Protein AF-0000000087791725 (afdb_homodimer)

Structure (mmCIF, N/CA/C/O backbone):
data_AF-0000000087791725-model_v1
#
loop_
_entity.id
_entity.type
_entity.pdbx_description
1 polymer '2-hydroxy-3-oxopropionate reductase'
#
loop_
_atom_site.group_PDB
_atom_site.id
_atom_site.type_symbol
_atom_site.label_atom_id
_atom_site.label_alt_id
_atom_site.label_comp_id
_atom_site.label_asym_id
_atom_site.label_entity_id
_atom_site.label_seq_id
_atom_site.pdbx_PDB_ins_code
_atom_site.Cartn_x
_atom_site.Cartn_y
_atom_site.Cartn_z
_atom_site.occupancy
_atom_site.B_iso_or_equiv
_atom_site.auth_seq_id
_atom_site.auth_comp_id
_atom_site.auth_asym_id
_atom_site.auth_atom_id
_atom_site.pdbx_PDB_model_num
ATOM 1 N N . MET A 1 1 ? -0.991 41.406 0.877 1 95 1 MET A N 1
ATOM 2 C CA . MET A 1 1 ? -1.271 41.125 2.279 1 95 1 MET A CA 1
ATOM 3 C C . MET A 1 1 ? 0.022 40.969 3.074 1 95 1 MET A C 1
ATOM 5 O O . MET A 1 1 ? 1.106 40.875 2.492 1 95 1 MET A O 1
ATOM 9 N N . LYS A 1 2 ? -0.164 41.094 4.379 1 97.25 2 LYS A N 1
ATOM 10 C CA . LYS A 1 2 ? 0.963 40.812 5.262 1 97.25 2 LYS A CA 1
ATOM 11 C C . LYS A 1 2 ? 0.902 39.375 5.781 1 97.25 2 LYS A C 1
ATOM 13 O O . LYS A 1 2 ? -0.044 39 6.477 1 97.25 2 LYS A O 1
ATOM 18 N N . ILE A 1 3 ? 1.935 38.594 5.441 1 98.12 3 ILE A N 1
ATOM 19 C CA . ILE A 1 3 ? 1.908 37.156 5.758 1 98.12 3 ILE A CA 1
ATOM 20 C C . ILE A 1 3 ? 3.172 36.781 6.527 1 98.12 3 ILE A C 1
ATOM 22 O O . ILE A 1 3 ? 4.273 37.188 6.164 1 98.12 3 ILE A O 1
ATOM 26 N N . ALA A 1 4 ? 2.977 36.094 7.598 1 98.62 4 ALA A N 1
ATOM 27 C CA . ALA A 1 4 ? 4.09 35.531 8.352 1 98.62 4 ALA A CA 1
ATOM 28 C C . ALA A 1 4 ? 4.172 34.031 8.148 1 98.62 4 ALA A C 1
ATOM 30 O O . ALA A 1 4 ? 3.146 33.344 8.141 1 98.62 4 ALA A O 1
ATOM 31 N N . VAL A 1 5 ? 5.375 33.469 7.922 1 98.75 5 VAL A N 1
ATOM 32 C CA . VAL A 1 5 ? 5.625 32.031 7.898 1 98.75 5 VAL A CA 1
ATOM 33 C C . VAL A 1 5 ? 6.594 31.672 9.016 1 98.75 5 VAL A C 1
ATOM 35 O O . VAL A 1 5 ? 7.75 32.094 9.016 1 98.75 5 VAL A O 1
ATOM 38 N N . LEU A 1 6 ? 6.039 30.969 9.969 1 98.75 6 LEU A N 1
ATOM 39 C CA . LEU A 1 6 ? 6.852 30.484 11.078 1 98.75 6 LEU A CA 1
ATOM 40 C C . LEU A 1 6 ? 7.293 29.047 10.828 1 98.75 6 LEU A C 1
ATOM 42 O O . LEU A 1 6 ? 6.488 28.109 10.945 1 98.75 6 LEU A O 1
ATOM 46 N N . GLY A 1 7 ? 8.586 28.781 10.609 1 98.38 7 GLY A N 1
ATOM 47 C CA . GLY A 1 7 ? 9.164 27.516 10.188 1 98.38 7 GLY A CA 1
ATOM 48 C C . GLY A 1 7 ? 9.641 27.531 8.75 1 98.38 7 GLY A C 1
ATOM 49 O O . GLY A 1 7 ? 8.836 27.641 7.824 1 98.38 7 GLY A O 1
ATOM 50 N N . LEU A 1 8 ? 10.969 27.375 8.602 1 97.56 8 LEU A N 1
ATOM 51 C CA . LEU A 1 8 ? 11.57 27.422 7.273 1 97.56 8 LEU A CA 1
ATOM 52 C C . LEU A 1 8 ? 12.242 26.094 6.941 1 97.56 8 LEU A C 1
ATOM 54 O O . LEU A 1 8 ? 13.383 26.078 6.469 1 97.56 8 LEU A O 1
ATOM 58 N N . GLY A 1 9 ? 11.492 25.016 7.312 1 93.94 9 GLY A N 1
ATOM 59 C CA . GLY A 1 9 ? 11.883 23.719 6.809 1 93.94 9 GLY A CA 1
ATOM 60 C C . GLY A 1 9 ? 11.625 23.547 5.324 1 93.94 9 GLY A C 1
ATOM 61 O O . GLY A 1 9 ? 11.484 24.531 4.598 1 93.94 9 GLY A O 1
ATOM 62 N N . ILE A 1 10 ? 11.516 22.391 4.883 1 91.25 10 ILE A N 1
ATOM 63 C CA . ILE A 1 10 ? 11.406 22.031 3.473 1 91.25 10 ILE A CA 1
ATOM 64 C C . ILE A 1 10 ? 10.195 22.734 2.854 1 91.25 10 ILE A C 1
ATOM 66 O O . ILE A 1 10 ? 10.32 23.406 1.83 1 91.25 10 ILE A O 1
ATOM 70 N N . ILE A 1 11 ? 9.055 22.625 3.529 1 95.81 11 ILE A N 1
ATOM 71 C CA . ILE A 1 11 ? 7.816 23.141 2.965 1 95.81 11 ILE A CA 1
ATOM 72 C C . ILE A 1 11 ? 7.684 24.641 3.273 1 95.81 11 ILE A C 1
ATOM 74 O O . ILE A 1 11 ? 7.375 25.438 2.389 1 95.81 11 ILE A O 1
ATOM 78 N N . GLY A 1 12 ? 7.969 25 4.527 1 97.31 12 GLY A N 1
ATOM 79 C CA . GLY A 1 12 ? 7.832 26.391 4.926 1 97.31 12 GLY A CA 1
ATOM 80 C C . GLY A 1 12 ? 8.672 27.344 4.086 1 97.31 12 GLY A C 1
ATOM 81 O O . GLY A 1 12 ? 8.219 28.422 3.734 1 97.31 12 GLY A O 1
ATOM 82 N N . SER A 1 13 ? 9.891 26.938 3.75 1 97.31 13 SER A N 1
ATOM 83 C CA . SER A 1 13 ? 10.766 27.766 2.932 1 97.31 13 SER A CA 1
ATOM 84 C C . SER A 1 13 ? 10.195 27.953 1.529 1 97.31 13 SER A C 1
ATOM 86 O O . SER A 1 13 ? 10.25 29.062 0.977 1 97.31 13 SER A O 1
ATOM 88 N N . VAL A 1 14 ? 9.625 26.906 0.984 1 96.94 14 VAL A N 1
ATOM 89 C CA . VAL A 1 14 ? 9.055 26.953 -0.359 1 96.94 14 VAL A CA 1
ATOM 90 C C . VAL A 1 14 ? 7.82 27.844 -0.362 1 96.94 14 VAL A C 1
ATOM 92 O O . VAL A 1 14 ? 7.668 28.703 -1.235 1 96.94 14 VAL A O 1
ATOM 95 N N . TRP A 1 15 ? 6.969 27.656 0.661 1 97.62 15 TRP A N 1
ATOM 96 C CA . TRP A 1 15 ? 5.75 28.469 0.736 1 97.62 15 TRP A CA 1
ATOM 97 C C . TRP A 1 15 ? 6.078 29.938 0.929 1 97.62 15 TRP A C 1
ATOM 99 O O . TRP A 1 15 ? 5.469 30.812 0.297 1 97.62 15 TRP A O 1
ATOM 109 N N . ALA A 1 16 ? 7.051 30.25 1.75 1 97.75 16 ALA A N 1
ATOM 110 C CA . ALA A 1 16 ? 7.473 31.641 1.965 1 97.75 16 ALA A CA 1
ATOM 111 C C . ALA A 1 16 ? 7.957 32.281 0.663 1 97.75 16 ALA A C 1
ATOM 113 O O . ALA A 1 16 ? 7.617 33.406 0.362 1 97.75 16 ALA A O 1
ATOM 114 N N . GLN A 1 17 ? 8.695 31.516 -0.066 1 97.31 17 GLN A N 1
ATOM 115 C CA . GLN A 1 17 ? 9.211 32 -1.336 1 97.31 17 GLN A CA 1
ATOM 116 C C . GLN A 1 17 ? 8.086 32.219 -2.344 1 97.31 17 GLN A C 1
ATOM 118 O O . GLN A 1 17 ? 8.062 33.25 -3.049 1 97.31 17 GLN A O 1
ATOM 123 N N . ASN A 1 18 ? 7.207 31.297 -2.438 1 97.19 18 ASN A N 1
ATOM 124 C CA . ASN A 1 18 ? 6.07 31.422 -3.344 1 97.19 18 ASN A CA 1
ATOM 125 C C . ASN A 1 18 ? 5.215 32.656 -3.006 1 97.19 18 ASN A C 1
ATOM 127 O O . ASN A 1 18 ? 4.801 33.375 -3.9 1 97.19 18 ASN A O 1
ATOM 131 N N . LEU A 1 19 ? 4.973 32.875 -1.733 1 96.31 19 LEU A N 1
ATOM 132 C CA . LEU A 1 19 ? 4.148 34 -1.279 1 96.31 19 LEU A CA 1
ATOM 133 C C . LEU A 1 19 ? 4.84 35.312 -1.547 1 96.31 19 LEU A C 1
ATOM 135 O O . LEU A 1 19 ? 4.188 36.281 -1.935 1 96.31 19 LEU A O 1
ATOM 139 N N . ALA A 1 20 ? 6.109 35.344 -1.371 1 95.81 20 ALA A N 1
ATOM 140 C CA . ALA A 1 20 ? 6.883 36.531 -1.697 1 95.81 20 ALA A CA 1
ATOM 141 C C . ALA A 1 20 ? 6.812 36.844 -3.189 1 95.81 20 ALA A C 1
ATOM 143 O O . ALA A 1 20 ? 6.711 38.031 -3.584 1 95.81 20 ALA A O 1
ATOM 144 N N . ALA A 1 21 ? 6.832 35.844 -3.975 1 96 21 ALA A N 1
ATOM 145 C CA . ALA A 1 21 ? 6.785 36 -5.426 1 96 21 ALA A CA 1
ATOM 146 C C . ALA A 1 21 ? 5.43 36.531 -5.879 1 96 21 ALA A C 1
ATOM 148 O O . ALA A 1 21 ? 5.324 37.156 -6.938 1 96 21 ALA A O 1
ATOM 149 N N . ASP A 1 22 ? 4.422 36.281 -5.078 1 95.62 22 ASP A N 1
ATOM 150 C CA . ASP A 1 22 ? 3.076 36.75 -5.387 1 95.62 22 ASP A CA 1
ATOM 151 C C . ASP A 1 22 ? 2.869 38.188 -4.879 1 95.62 22 ASP A C 1
ATOM 153 O O . ASP A 1 22 ? 1.734 38.656 -4.789 1 95.62 22 ASP A O 1
ATOM 157 N N . ASP A 1 23 ? 3.883 38.875 -4.48 1 92.88 23 ASP A N 1
ATOM 158 C CA . ASP A 1 23 ? 3.926 40.281 -4.098 1 92.88 23 ASP A CA 1
ATOM 159 C C . ASP A 1 23 ? 3.223 40.531 -2.762 1 92.88 23 ASP A C 1
ATOM 161 O O . ASP A 1 23 ? 2.549 41.531 -2.576 1 92.88 23 ASP A O 1
ATOM 165 N N . HIS A 1 24 ? 3.201 39.531 -1.872 1 95.12 24 HIS A N 1
ATOM 166 C CA . HIS A 1 24 ? 2.816 39.719 -0.479 1 95.12 24 HIS A CA 1
ATOM 167 C C . HIS A 1 24 ? 3.969 40.281 0.34 1 95.12 24 HIS A C 1
ATOM 169 O O . HIS A 1 24 ? 5.137 40.125 -0.024 1 95.12 24 HIS A O 1
ATOM 175 N N . GLU A 1 25 ? 3.584 41.062 1.355 1 96.69 25 GLU A N 1
ATOM 176 C CA . GLU A 1 25 ? 4.594 41.375 2.363 1 96.69 25 GLU A CA 1
ATOM 177 C C . GLU A 1 25 ? 4.879 40.156 3.248 1 96.69 25 GLU A C 1
ATOM 179 O O . GLU A 1 25 ? 4.141 39.906 4.199 1 96.69 25 GLU A O 1
ATOM 184 N N . MET A 1 26 ? 5.961 39.5 2.912 1 97.06 26 MET A N 1
ATOM 185 C CA . MET A 1 26 ? 6.262 38.219 3.531 1 97.06 26 MET A CA 1
ATOM 186 C C . MET A 1 26 ? 7.312 38.375 4.625 1 97.06 26 MET A C 1
ATOM 188 O O . MET A 1 26 ? 8.352 38.969 4.406 1 97.06 26 MET A O 1
ATOM 192 N N . ARG A 1 27 ? 7.004 37.938 5.824 1 98.38 27 ARG A N 1
ATOM 193 C CA . ARG A 1 27 ? 7.945 37.844 6.934 1 98.38 27 ARG A CA 1
ATOM 194 C C . ARG A 1 27 ? 8.156 36.375 7.355 1 98.38 27 ARG A C 1
ATOM 196 O O . ARG A 1 27 ? 7.188 35.656 7.562 1 98.38 27 ARG A O 1
ATOM 203 N N . ALA A 1 28 ? 9.398 36 7.449 1 98.31 28 ALA A N 1
ATOM 204 C CA . ALA A 1 28 ? 9.719 34.594 7.727 1 98.31 28 ALA A CA 1
ATOM 205 C C . ALA A 1 28 ? 10.555 34.469 8.992 1 98.31 28 ALA A C 1
ATOM 207 O O . ALA A 1 28 ? 11.43 35.312 9.258 1 98.31 28 ALA A O 1
ATOM 208 N N . TRP A 1 29 ? 10.281 33.438 9.766 1 98.56 29 TRP A N 1
ATOM 209 C CA . TRP A 1 29 ? 11.047 33.156 10.969 1 98.56 29 TRP A CA 1
ATOM 210 C C . TRP A 1 29 ? 11.328 31.656 11.078 1 98.56 29 TRP A C 1
ATOM 212 O O . TRP A 1 29 ? 10.516 30.828 10.648 1 98.56 29 TRP A O 1
ATOM 222 N N . ASN A 1 30 ? 12.469 31.312 11.703 1 98.5 30 ASN A N 1
ATOM 223 C CA . ASN A 1 30 ? 12.844 29.938 12.023 1 98.5 30 ASN A CA 1
ATOM 224 C C . ASN A 1 30 ? 13.648 29.859 13.312 1 98.5 30 ASN A C 1
ATOM 226 O O . ASN A 1 30 ? 14.391 30.781 13.648 1 98.5 30 ASN A O 1
ATOM 230 N N . ARG A 1 31 ? 13.438 28.797 14 1 96.62 31 ARG A N 1
ATOM 231 C CA . ARG A 1 31 ? 14.148 28.625 15.258 1 96.62 31 ARG A CA 1
ATOM 232 C C . ARG A 1 31 ? 15.656 28.781 15.055 1 96.62 31 ARG A C 1
ATOM 234 O O . ARG A 1 31 ? 16.312 29.516 15.797 1 96.62 31 ARG A O 1
ATOM 241 N N . THR A 1 32 ? 16.141 28 14.039 1 96.06 32 THR A N 1
ATOM 242 C CA . THR A 1 32 ? 17.516 28.266 13.609 1 96.06 32 THR A CA 1
ATOM 243 C C . THR A 1 32 ? 17.562 29.422 12.633 1 96.06 32 THR A C 1
ATOM 245 O O . THR A 1 32 ? 16.984 29.344 11.539 1 96.06 32 THR A O 1
ATOM 248 N N . PRO A 1 33 ? 18.266 30.422 12.992 1 96.44 33 PRO A N 1
ATOM 249 C CA . PRO A 1 33 ? 18.234 31.625 12.156 1 96.44 33 PRO A CA 1
ATOM 250 C C . PRO A 1 33 ? 18.688 31.359 10.727 1 96.44 33 PRO A C 1
ATOM 252 O O . PRO A 1 33 ? 19.672 30.641 10.516 1 96.44 33 PRO A O 1
ATOM 255 N N . GLN A 1 34 ? 17.875 31.859 9.844 1 95.94 34 GLN A N 1
ATOM 256 C CA . GLN A 1 34 ? 18.234 31.875 8.43 1 95.94 34 GLN A CA 1
ATOM 257 C C . GLN A 1 34 ? 18.297 33.281 7.891 1 95.94 34 GLN A C 1
ATOM 259 O O . GLN A 1 34 ? 17.516 33.656 7.008 1 95.94 34 GLN A O 1
ATOM 264 N N . ALA A 1 35 ? 19.312 34 8.203 1 94.5 35 ALA A N 1
ATOM 265 C CA . ALA A 1 35 ? 19.406 35.438 7.984 1 94.5 35 ALA A CA 1
ATOM 266 C C . ALA A 1 35 ? 19.438 35.781 6.496 1 94.5 35 ALA A C 1
ATOM 268 O O . ALA A 1 35 ? 18.984 36.844 6.078 1 94.5 35 ALA A O 1
ATOM 269 N N . ASP A 1 36 ? 19.875 34.844 5.719 1 95.5 36 ASP A N 1
ATOM 270 C CA . ASP A 1 36 ? 20 35.094 4.285 1 95.5 36 ASP A CA 1
ATOM 271 C C . ASP A 1 36 ? 18.703 34.812 3.557 1 95.5 36 ASP A C 1
ATOM 273 O O . ASP A 1 36 ? 18.562 35.094 2.367 1 95.5 36 ASP A O 1
ATOM 277 N N . PHE A 1 37 ? 17.75 34.312 4.316 1 96.88 37 PHE A N 1
ATOM 278 C CA . PHE A 1 37 ? 16.453 34.031 3.693 1 96.88 37 PHE A CA 1
ATOM 279 C C . PHE A 1 37 ? 15.68 35.312 3.451 1 96.88 37 PHE A C 1
ATOM 281 O O . PHE A 1 37 ? 15.57 36.156 4.344 1 96.88 37 PHE A O 1
ATOM 288 N N . PRO A 1 38 ? 15.164 35.5 2.268 1 95 38 PRO A N 1
ATOM 289 C CA . PRO A 1 38 ? 14.398 36.719 1.999 1 95 38 PRO A CA 1
ATOM 290 C C . PRO A 1 38 ? 13.211 36.875 2.947 1 95 38 PRO A C 1
ATOM 292 O O . PRO A 1 38 ? 12.422 35.969 3.123 1 95 38 PRO A O 1
ATOM 295 N N . GLY A 1 39 ? 13.148 38.125 3.537 1 96.38 39 GLY A N 1
ATOM 296 C CA . GLY A 1 39 ? 12.031 38.406 4.426 1 96.38 39 GLY A CA 1
ATOM 297 C C . GLY A 1 39 ? 12.242 37.906 5.836 1 96.38 39 GLY A C 1
ATOM 298 O O . GLY A 1 39 ? 11.352 38 6.68 1 96.38 39 GLY A O 1
ATOM 299 N N . PHE A 1 40 ? 13.43 37.344 6.094 1 97.88 40 PHE A N 1
ATOM 300 C CA . PHE A 1 40 ? 13.727 36.812 7.414 1 97.88 40 PHE A CA 1
ATOM 301 C C . PHE A 1 40 ? 13.664 37.906 8.477 1 97.88 40 PHE A C 1
ATOM 303 O O . PHE A 1 40 ? 14.133 39.031 8.242 1 97.88 40 PHE A O 1
ATOM 310 N N . VAL A 1 41 ? 13.031 37.594 9.57 1 98.12 41 VAL A N 1
ATOM 311 C CA . VAL A 1 41 ? 13.016 38.469 10.734 1 98.12 41 VAL A CA 1
ATOM 312 C C . VAL A 1 41 ? 13.586 37.75 11.945 1 98.12 41 VAL A C 1
ATOM 314 O O . VAL A 1 41 ? 13.539 36.5 12.016 1 98.12 41 VAL A O 1
ATOM 317 N N . PRO A 1 42 ? 14.047 38.406 12.969 1 96.62 42 PRO A N 1
ATOM 318 C CA . PRO A 1 42 ? 14.906 37.781 13.984 1 96.62 42 PRO A CA 1
ATOM 319 C C . PRO A 1 42 ? 14.117 37.031 15.055 1 96.62 42 PRO A C 1
ATOM 321 O O . PRO A 1 42 ? 14.688 36.25 15.805 1 96.62 42 PRO A O 1
ATOM 324 N N . ASP A 1 43 ? 12.805 37.469 15.188 1 97.94 43 ASP A N 1
ATOM 325 C CA . ASP A 1 43 ? 12.023 36.812 16.234 1 97.94 43 ASP A CA 1
ATOM 326 C C . ASP A 1 43 ? 10.547 36.719 15.844 1 97.94 43 ASP A C 1
ATOM 328 O O . ASP A 1 43 ? 10.125 37.312 14.844 1 97.94 43 ASP A O 1
ATOM 332 N N . ILE A 1 44 ? 9.789 35.969 16.641 1 98.62 44 ILE A N 1
ATOM 333 C CA . ILE A 1 44 ? 8.398 35.656 16.328 1 98.62 44 ILE A CA 1
ATOM 334 C C . ILE A 1 44 ? 7.559 36.938 16.438 1 98.62 44 ILE A C 1
ATOM 336 O O . ILE A 1 44 ? 6.711 37.219 15.586 1 98.62 44 ILE A O 1
ATOM 340 N N . PRO A 1 45 ? 7.805 37.812 17.406 1 98.44 45 PRO A N 1
ATOM 341 C CA . PRO A 1 45 ? 7.027 39.031 17.469 1 98.44 45 PRO A CA 1
ATOM 342 C C . PRO A 1 45 ? 7.145 39.875 16.203 1 98.44 45 PRO A C 1
ATOM 344 O O . PRO A 1 45 ? 6.141 40.406 15.703 1 98.44 45 PRO A O 1
ATOM 347 N N . ALA A 1 46 ? 8.305 39.969 15.688 1 98 46 ALA A N 1
ATOM 348 C CA . ALA A 1 46 ? 8.516 40.75 14.461 1 98 46 ALA A CA 1
ATOM 349 C C . ALA A 1 46 ? 7.754 40.125 13.289 1 98 46 ALA A C 1
ATOM 351 O O . ALA A 1 46 ? 7.297 40.844 12.391 1 98 46 ALA A O 1
ATOM 352 N N . ALA A 1 47 ? 7.602 38.844 13.289 1 98.31 47 ALA A N 1
ATOM 353 C CA . ALA A 1 47 ? 6.922 38.156 12.203 1 98.31 47 ALA A CA 1
ATOM 354 C C . ALA A 1 47 ? 5.41 38.344 12.289 1 98.31 47 ALA A C 1
ATOM 356 O O . ALA A 1 47 ? 4.746 38.594 11.281 1 98.31 47 ALA A O 1
ATOM 357 N N . VAL A 1 48 ? 4.895 38.281 13.484 1 98.19 48 VAL A N 1
ATOM 358 C CA . VAL A 1 48 ? 3.457 38.125 13.664 1 98.19 48 VAL A CA 1
ATOM 359 C C . VAL A 1 48 ? 2.793 39.5 13.773 1 98.19 48 VAL A C 1
ATOM 361 O O . VAL A 1 48 ? 1.589 39.625 13.539 1 98.19 48 VAL A O 1
ATOM 364 N N . GLU A 1 49 ? 3.602 40.469 14.109 1 95.31 49 GLU A N 1
ATOM 365 C CA . GLU A 1 49 ? 3.041 41.812 14.312 1 95.31 49 GLU A CA 1
ATOM 366 C C . GLU A 1 49 ? 2.279 42.281 13.078 1 95.31 49 GLU A C 1
ATOM 368 O O . GLU A 1 49 ? 2.842 42.344 11.984 1 95.31 49 GLU A O 1
ATOM 373 N N . ASP A 1 50 ? 0.954 42.531 13.164 1 93.94 50 ASP A N 1
ATOM 374 C CA . ASP A 1 50 ? 0.031 43.094 12.188 1 93.94 50 ASP A CA 1
ATOM 375 C C . ASP A 1 50 ? -0.089 42.188 10.961 1 93.94 50 ASP A C 1
ATOM 377 O O . ASP A 1 50 ? -0.416 42.656 9.867 1 93.94 50 ASP A O 1
ATOM 381 N N . ALA A 1 51 ? 0.34 40.969 11.031 1 98 51 ALA A N 1
ATOM 382 C CA . ALA A 1 51 ? 0.164 40.031 9.93 1 98 51 ALA A CA 1
ATOM 383 C C . ALA A 1 51 ? -1.312 39.688 9.719 1 98 51 ALA A C 1
ATOM 385 O O . ALA A 1 51 ? -2.068 39.562 10.68 1 98 51 ALA A O 1
ATOM 386 N N . ASP A 1 52 ? -1.731 39.625 8.492 1 97.94 52 ASP A N 1
ATOM 387 C CA . ASP A 1 52 ? -3.08 39.125 8.188 1 97.94 52 ASP A CA 1
ATOM 388 C C . ASP A 1 52 ? -3.203 37.625 8.422 1 97.94 52 ASP A C 1
ATOM 390 O O . ASP A 1 52 ? -4.203 37.156 8.969 1 97.94 52 ASP A O 1
ATOM 394 N N . PHE A 1 53 ? -2.217 36.938 7.953 1 98.19 53 PHE A N 1
ATOM 395 C CA . PHE A 1 53 ? -2.143 35.469 8.094 1 98.19 53 PHE A CA 1
ATOM 396 C C . PHE A 1 53 ? -0.805 35.062 8.695 1 98.19 53 PHE A C 1
ATOM 398 O O . PHE A 1 53 ? 0.24 35.594 8.344 1 98.19 53 PHE A O 1
ATOM 405 N N . VAL A 1 54 ? -0.856 34.156 9.633 1 98.69 54 VAL A N 1
ATOM 406 C CA . VAL A 1 54 ? 0.327 33.594 10.266 1 98.69 54 VAL A CA 1
ATOM 407 C C . VAL A 1 54 ? 0.357 32.094 10.031 1 98.69 54 VAL A C 1
ATOM 409 O O . VAL A 1 54 ? -0.33 31.328 10.719 1 98.69 54 VAL A O 1
ATOM 412 N N . PHE A 1 55 ? 1.223 31.625 9.094 1 98.75 55 PHE A N 1
ATOM 413 C CA . PHE A 1 55 ? 1.399 30.203 8.828 1 98.75 55 PHE A CA 1
ATOM 414 C C . PHE A 1 55 ? 2.346 29.578 9.844 1 98.75 55 PHE A C 1
ATOM 416 O O . PHE A 1 55 ? 3.424 30.125 10.109 1 98.75 55 PHE A O 1
ATOM 423 N N . ILE A 1 56 ? 1.926 28.5 10.414 1 98.81 56 ILE A N 1
ATOM 424 C CA . ILE A 1 56 ? 2.791 27.688 11.266 1 98.81 56 ILE A CA 1
ATOM 425 C C . ILE A 1 56 ? 3.104 26.375 10.57 1 98.81 56 ILE A C 1
ATOM 427 O O . ILE A 1 56 ? 2.211 25.547 10.352 1 98.81 56 ILE A O 1
ATOM 431 N N . VAL A 1 57 ? 4.355 26.141 10.18 1 98.19 57 VAL A N 1
ATOM 432 C CA . VAL A 1 57 ? 4.824 24.969 9.461 1 98.19 57 VAL A CA 1
ATOM 433 C C . VAL A 1 57 ? 6.082 24.406 10.125 1 98.19 57 VAL A C 1
ATOM 435 O O . VAL A 1 57 ? 7.188 24.562 9.602 1 98.19 57 VAL A O 1
ATOM 438 N N . VAL A 1 58 ? 5.855 23.766 11.305 1 98.25 58 VAL A N 1
ATOM 439 C CA . VAL A 1 58 ? 6.977 23.281 12.094 1 98.25 58 VAL A CA 1
ATOM 440 C C . VAL A 1 58 ? 6.836 21.766 12.312 1 98.25 58 VAL A C 1
ATOM 442 O O . VAL A 1 58 ? 5.922 21.141 11.773 1 98.25 58 VAL A O 1
ATOM 445 N N . ALA A 1 59 ? 7.676 21.109 13.055 1 96.44 59 ALA A N 1
ATOM 446 C CA . ALA A 1 59 ? 7.953 19.672 12.977 1 96.44 59 ALA A CA 1
ATOM 447 C C . ALA A 1 59 ? 6.875 18.875 13.695 1 96.44 59 ALA A C 1
ATOM 449 O O . ALA A 1 59 ? 6.52 17.781 13.258 1 96.44 59 ALA A O 1
ATOM 450 N N . ASP A 1 60 ? 6.41 19.375 14.867 1 97.62 60 ASP A N 1
ATOM 451 C CA . ASP A 1 60 ? 5.602 18.531 15.75 1 97.62 60 ASP A CA 1
ATOM 452 C C . ASP A 1 60 ? 4.809 19.391 16.734 1 97.62 60 ASP A C 1
ATOM 454 O O . ASP A 1 60 ? 4.914 20.609 16.734 1 97.62 60 ASP A O 1
ATOM 458 N N . PRO A 1 61 ? 3.977 18.766 17.531 1 98.56 61 PRO A N 1
ATOM 459 C CA . PRO A 1 61 ? 3.143 19.516 18.453 1 98.56 61 PRO A CA 1
ATOM 460 C C . PRO A 1 61 ? 3.965 20.375 19.422 1 98.56 61 PRO A C 1
ATOM 462 O O . PRO A 1 61 ? 3.6 21.516 19.703 1 98.56 61 PRO A O 1
ATOM 465 N N . ALA A 1 62 ? 5.035 19.859 19.859 1 98.44 62 ALA A N 1
ATOM 466 C CA . ALA A 1 62 ? 5.875 20.625 20.781 1 98.44 62 ALA A CA 1
ATOM 467 C C . ALA A 1 62 ? 6.402 21.891 20.125 1 98.44 62 ALA A C 1
ATOM 469 O O . ALA A 1 62 ? 6.461 22.953 20.766 1 98.44 62 ALA A O 1
ATOM 470 N N . ALA A 1 63 ? 6.781 21.781 18.922 1 98.5 63 ALA A N 1
ATOM 471 C CA . ALA A 1 63 ? 7.27 22.938 18.188 1 98.5 63 ALA A CA 1
ATOM 472 C C . ALA A 1 63 ? 6.152 23.953 17.953 1 98.5 63 ALA A C 1
ATOM 474 O O . ALA A 1 63 ? 6.367 25.172 18.047 1 98.5 63 ALA A O 1
ATOM 475 N N . VAL A 1 64 ? 4.957 23.516 17.656 1 98.81 64 VAL A N 1
ATOM 476 C CA . VAL A 1 64 ? 3.811 24.406 17.484 1 98.81 64 VAL A CA 1
ATOM 477 C C . VAL A 1 64 ? 3.521 25.141 18.781 1 98.81 64 VAL A C 1
ATOM 479 O O . VAL A 1 64 ? 3.295 26.359 18.781 1 98.81 64 VAL A O 1
ATOM 482 N N . GLU A 1 65 ? 3.525 24.391 19.812 1 98.62 65 GLU A N 1
ATOM 483 C CA . GLU A 1 65 ? 3.273 24.969 21.125 1 98.62 65 GLU A CA 1
ATOM 484 C C . GLU A 1 65 ? 4.285 26.062 21.438 1 98.62 65 GLU A C 1
ATOM 486 O O . GLU A 1 65 ? 3.916 27.141 21.938 1 98.62 65 GLU A O 1
ATOM 491 N N . ALA A 1 66 ? 5.508 25.781 21.203 1 98.44 66 ALA A N 1
ATOM 492 C CA . ALA A 1 66 ? 6.578 26.734 21.469 1 98.44 66 ALA A CA 1
ATOM 493 C C . ALA A 1 66 ? 6.383 28.016 20.688 1 98.44 66 ALA A C 1
ATOM 495 O O . ALA A 1 66 ? 6.574 29.125 21.219 1 98.44 66 ALA A O 1
ATOM 496 N N . VAL A 1 67 ? 6.012 27.922 19.453 1 98.44 67 VAL A N 1
ATOM 497 C CA . VAL A 1 67 ? 5.789 29.062 18.578 1 98.44 67 VAL A CA 1
ATOM 498 C C . VAL A 1 67 ? 4.566 29.844 19.062 1 98.44 67 VAL A C 1
ATOM 500 O O . VAL A 1 67 ? 4.598 31.078 19.125 1 98.44 67 VAL A O 1
ATOM 503 N N . LEU A 1 68 ? 3.533 29.156 19.422 1 98.62 68 LEU A N 1
ATOM 504 C CA . LEU A 1 68 ? 2.285 29.781 19.844 1 98.62 68 LEU A CA 1
ATOM 505 C C . LEU A 1 68 ? 2.459 30.5 21.188 1 98.62 68 LEU A C 1
ATOM 507 O O . LEU A 1 68 ? 1.862 31.547 21.406 1 98.62 68 LEU A O 1
ATOM 511 N N . GLU A 1 69 ? 3.254 29.891 22.047 1 98.19 69 GLU A N 1
ATOM 512 C CA . GLU A 1 69 ? 3.494 30.516 23.344 1 98.19 69 GLU A CA 1
ATOM 513 C C . GLU A 1 69 ? 4.02 31.938 23.188 1 98.19 69 GLU A C 1
ATOM 515 O O . GLU A 1 69 ? 3.666 32.812 23.969 1 98.19 69 GLU A O 1
ATOM 520 N N . VAL A 1 70 ? 4.828 32.156 22.203 1 98.5 70 VAL A N 1
ATOM 521 C CA . VAL A 1 70 ? 5.422 33.469 21.969 1 98.5 70 VAL A CA 1
ATOM 522 C C . VAL A 1 70 ? 4.449 34.344 21.172 1 98.5 70 VAL A C 1
ATOM 524 O O . VAL A 1 70 ? 4.367 35.562 21.391 1 98.5 70 VAL A O 1
ATOM 527 N N . ALA A 1 71 ? 3.656 33.812 20.328 1 98.62 71 ALA A N 1
ATOM 528 C CA . ALA A 1 71 ? 2.814 34.562 19.391 1 98.62 71 ALA A CA 1
ATOM 529 C C . ALA A 1 71 ? 1.506 34.969 20.047 1 98.62 71 ALA A C 1
ATOM 531 O O . ALA A 1 71 ? 0.938 36 19.688 1 98.62 71 ALA A O 1
ATOM 532 N N . LEU A 1 72 ? 1.007 34.188 20.969 1 98.31 72 LEU A N 1
ATOM 533 C CA . LEU A 1 72 ? -0.351 34.312 21.484 1 98.31 72 LEU A CA 1
ATOM 534 C C . LEU A 1 72 ? -0.587 35.719 22.047 1 98.31 72 LEU A C 1
ATOM 536 O O . LEU A 1 72 ? -1.579 36.344 21.703 1 98.31 72 LEU A O 1
ATOM 540 N N . PRO A 1 73 ? 0.385 36.25 22.812 1 97.56 73 PRO A N 1
ATOM 541 C CA . PRO A 1 73 ? 0.138 37.562 23.391 1 97.56 73 PRO A CA 1
ATOM 542 C C . PRO A 1 73 ? 0.072 38.656 22.344 1 97.56 73 PRO A C 1
ATOM 544 O O . PRO A 1 73 ? -0.367 39.781 22.641 1 97.56 73 PRO A O 1
ATOM 547 N N . LEU A 1 74 ? 0.48 38.375 21.156 1 97.75 74 LEU A N 1
ATOM 548 C CA . LEU A 1 74 ? 0.605 39.375 20.125 1 97.75 74 LEU A CA 1
ATOM 549 C C . LEU A 1 74 ? -0.562 39.312 19.141 1 97.75 74 LEU A C 1
ATOM 551 O O . LEU A 1 74 ? -0.79 40.25 18.359 1 97.75 74 LEU A O 1
ATOM 555 N N . LEU A 1 75 ? -1.297 38.25 19.156 1 98.19 75 LEU A N 1
ATOM 556 C CA . LEU A 1 75 ? -2.387 38.031 18.219 1 98.19 75 LEU A CA 1
ATOM 557 C C . LEU A 1 75 ? -3.588 38.906 18.547 1 98.19 75 LEU A C 1
ATOM 559 O O . LEU A 1 75 ? -3.852 39.188 19.719 1 98.19 75 LEU A O 1
ATOM 563 N N . LYS A 1 76 ? -4.242 39.344 17.562 1 95.69 76 LYS A N 1
ATOM 564 C CA . LYS A 1 76 ? -5.414 40.188 17.75 1 95.69 76 LYS A CA 1
ATOM 565 C C . LYS A 1 76 ? -6.516 39.844 16.75 1 95.69 76 LYS A C 1
ATOM 567 O O . LYS A 1 76 ? -6.289 39.031 15.836 1 95.69 76 LYS A O 1
ATOM 572 N N . SER A 1 77 ? -7.652 40.469 17 1 96.62 77 SER A N 1
ATOM 573 C CA . SER A 1 77 ? -8.773 40.281 16.078 1 96.62 77 SER A CA 1
ATOM 574 C C . SER A 1 77 ? -8.398 40.688 14.656 1 96.62 77 SER A C 1
ATOM 576 O O . SER A 1 77 ? -7.68 41.656 14.445 1 96.62 77 SER A O 1
ATOM 578 N N . GLY A 1 78 ? -8.867 39.844 13.742 1 95.75 78 GLY A N 1
ATOM 579 C CA . GLY A 1 78 ? -8.578 40.125 12.344 1 95.75 78 GLY A CA 1
ATOM 580 C C . GLY A 1 78 ? -7.473 39.25 11.781 1 95.75 78 GLY A C 1
ATOM 581 O O . GLY A 1 78 ? -7.355 39.094 10.562 1 95.75 78 GLY A O 1
ATOM 582 N N . GLN A 1 79 ? -6.617 38.719 12.641 1 97.94 79 GLN A N 1
ATOM 583 C CA . GLN A 1 79 ? -5.547 37.844 12.203 1 97.94 79 GLN A CA 1
ATOM 584 C C . GLN A 1 79 ? -6.023 36.375 12.141 1 97.94 79 GLN A C 1
ATOM 586 O O . GLN A 1 79 ? -6.945 36 12.867 1 97.94 79 GLN A O 1
ATOM 591 N N . THR A 1 80 ? -5.496 35.656 11.242 1 98.19 80 THR A N 1
ATOM 592 C CA . THR A 1 80 ? -5.785 34.25 11.125 1 98.19 80 THR A CA 1
ATOM 593 C C . THR A 1 80 ? -4.508 33.406 11.234 1 98.19 80 THR A C 1
ATOM 595 O O . THR A 1 80 ? -3.561 33.625 10.477 1 98.19 80 THR A O 1
ATOM 598 N N . VAL A 1 81 ? -4.488 32.562 12.227 1 98.69 81 VAL A N 1
ATOM 599 C CA . VAL A 1 81 ? -3.42 31.578 12.32 1 98.69 81 VAL A CA 1
ATOM 600 C C . VAL A 1 81 ? -3.752 30.391 11.43 1 98.69 81 VAL A C 1
ATOM 602 O O . VAL A 1 81 ? -4.809 29.766 11.586 1 98.69 81 VAL A O 1
ATOM 605 N N . VAL A 1 82 ? -2.854 30.094 10.461 1 98.56 82 VAL A N 1
ATOM 606 C CA . VAL A 1 82 ? -2.98 28.953 9.578 1 98.56 82 VAL A CA 1
ATOM 607 C C . VAL A 1 82 ? -2.025 27.844 10.023 1 98.56 82 VAL A C 1
ATOM 609 O O . VAL A 1 82 ? -0.837 27.875 9.695 1 98.56 82 VAL A O 1
ATOM 612 N N . GLN A 1 83 ? -2.547 26.906 10.719 1 98.75 83 GLN A N 1
ATOM 613 C CA . GLN A 1 83 ? -1.723 25.828 11.273 1 98.75 83 GLN A CA 1
ATOM 614 C C . GLN A 1 83 ? -1.596 24.672 10.289 1 98.75 83 GLN A C 1
ATOM 616 O O . GLN A 1 83 ? -2.566 23.953 10.039 1 98.75 83 GLN A O 1
ATOM 621 N N . SER A 1 84 ? -0.336 24.469 9.805 1 98.62 84 SER A N 1
ATOM 622 C CA . SER A 1 84 ? -0.163 23.5 8.719 1 98.62 84 SER A CA 1
ATOM 623 C C . SER A 1 84 ? 0.776 22.375 9.133 1 98.62 84 SER A C 1
ATOM 625 O O . SER A 1 84 ? 1.039 21.453 8.352 1 98.62 84 SER A O 1
ATOM 627 N N . SER A 1 85 ? 1.308 22.422 10.336 1 98.44 85 SER A N 1
ATOM 628 C CA . SER A 1 85 ? 2.1 21.312 10.844 1 98.44 85 SER A CA 1
ATOM 629 C C . SER A 1 85 ? 1.235 20.078 11.062 1 98.44 85 SER A C 1
ATOM 631 O O . SER A 1 85 ? 0.032 20.188 11.305 1 98.44 85 SER A O 1
ATOM 633 N N . THR A 1 86 ? 1.871 18.922 10.898 1 98.31 86 THR A N 1
ATOM 634 C CA . THR A 1 86 ? 1.151 17.672 11.148 1 98.31 86 THR A CA 1
ATOM 635 C C . THR A 1 86 ? 1.088 17.391 12.648 1 98.31 86 THR A C 1
ATOM 637 O O . THR A 1 86 ? 2.102 17.047 13.258 1 98.31 86 THR A O 1
ATOM 640 N N . ILE A 1 87 ? -0.109 17.516 13.188 1 98.62 87 ILE A N 1
ATOM 641 C CA . ILE A 1 87 ? -0.381 17.25 14.594 1 98.62 87 ILE A CA 1
ATOM 642 C C . ILE A 1 87 ? -1.674 16.453 14.727 1 98.62 87 ILE A C 1
ATOM 644 O O . ILE A 1 87 ? -2.318 16.125 13.727 1 98.62 87 ILE A O 1
ATOM 648 N N . SER A 1 88 ? -2.09 16.078 15.938 1 98.69 88 SER A N 1
ATOM 649 C CA . SER A 1 88 ? -3.287 15.281 16.156 1 98.69 88 SER A CA 1
ATOM 650 C C . SER A 1 88 ? -4.52 16.156 16.328 1 98.69 88 SER A C 1
ATOM 652 O O . SER A 1 88 ? -4.402 17.375 16.531 1 98.69 88 SER A O 1
ATOM 654 N N . PRO A 1 89 ? -5.707 15.57 16.172 1 98.62 89 PRO A N 1
ATOM 655 C CA . PRO A 1 89 ? -6.93 16.312 16.484 1 98.62 89 PRO A CA 1
ATOM 656 C C . PRO A 1 89 ? -6.91 16.938 17.875 1 98.62 89 PRO A C 1
ATOM 658 O O . PRO A 1 89 ? -7.344 18.078 18.047 1 98.62 89 PRO A O 1
ATOM 661 N N . HIS A 1 90 ? -6.363 16.234 18.781 1 98.19 90 HIS A N 1
ATOM 662 C CA . HIS A 1 90 ? -6.266 16.719 20.156 1 98.19 90 HIS A CA 1
ATOM 663 C C . HIS A 1 90 ? -5.488 18.031 20.203 1 98.19 90 HIS A C 1
ATOM 665 O O . HIS A 1 90 ? -5.961 19.016 20.781 1 98.19 90 HIS A O 1
ATOM 671 N N . TRP A 1 91 ? -4.383 18.047 19.609 1 98.62 91 TRP A N 1
ATOM 672 C CA . TRP A 1 91 ? -3.527 19.219 19.625 1 98.62 91 TRP A CA 1
ATOM 673 C C . TRP A 1 91 ? -4.148 20.359 18.797 1 98.62 91 TRP A C 1
ATOM 675 O O . TRP A 1 91 ? -4.016 21.531 19.156 1 98.62 91 TRP A O 1
ATOM 685 N N . THR A 1 92 ? -4.754 20 17.734 1 98.75 92 THR A N 1
ATOM 686 C CA . THR A 1 92 ? -5.438 20.984 16.906 1 98.75 92 THR A CA 1
ATOM 687 C C . THR A 1 92 ? -6.477 21.75 17.734 1 98.75 92 THR A C 1
ATOM 689 O O . THR A 1 92 ? -6.516 22.969 17.703 1 98.75 92 THR A O 1
ATOM 692 N N . LEU A 1 93 ? -7.312 21.031 18.469 1 98.62 93 LEU A N 1
ATOM 693 C CA . LEU A 1 93 ? -8.367 21.641 19.266 1 98.62 93 LEU A CA 1
ATOM 694 C C . LEU A 1 93 ? -7.773 22.484 20.391 1 98.62 93 LEU A C 1
ATOM 696 O O . LEU A 1 93 ? -8.273 23.578 20.688 1 98.62 93 LEU A O 1
ATOM 700 N N . GLU A 1 94 ? -6.75 21.984 20.953 1 98.62 94 GLU A N 1
ATOM 701 C CA . GLU A 1 94 ? -6.074 22.719 22.016 1 98.62 94 GLU A CA 1
ATOM 702 C C . GLU A 1 94 ? -5.512 24.047 21.5 1 98.62 94 GLU A C 1
ATOM 704 O O . GLU A 1 94 ? -5.719 25.094 22.109 1 98.62 94 GLU A O 1
ATOM 709 N N . PHE A 1 95 ? -4.824 24.016 20.438 1 98.81 95 PHE A N 1
ATOM 710 C CA . PHE A 1 95 ? -4.191 25.203 19.891 1 98.81 95 PHE A CA 1
ATOM 711 C C . PHE A 1 95 ? -5.234 26.172 19.344 1 98.81 95 PHE A C 1
ATOM 713 O O . PHE A 1 95 ? -5.082 27.391 19.453 1 98.81 95 PHE A O 1
ATOM 720 N N . ALA A 1 96 ? -6.273 25.625 18.734 1 98.81 96 ALA A N 1
ATOM 721 C CA . ALA A 1 96 ? -7.363 26.469 18.25 1 98.81 96 ALA A CA 1
ATOM 722 C C . ALA A 1 96 ? -7.977 27.266 19.391 1 98.81 96 ALA A C 1
ATOM 724 O O . ALA A 1 96 ? -8.227 28.469 19.25 1 98.81 96 ALA A O 1
ATOM 725 N N . ARG A 1 97 ? -8.242 26.562 20.469 1 98.56 97 ARG A N 1
ATOM 726 C CA . ARG A 1 97 ? -8.812 27.234 21.641 1 98.56 97 ARG A CA 1
ATOM 727 C C . ARG A 1 97 ? -7.93 28.391 22.094 1 98.56 97 ARG A C 1
ATOM 729 O O . ARG A 1 97 ? -8.422 29.5 22.328 1 98.56 97 ARG A O 1
ATOM 736 N N . LYS A 1 98 ? -6.66 28.156 22.234 1 98.69 98 LYS A N 1
ATOM 737 C CA . LYS A 1 98 ? -5.719 29.156 22.703 1 98.69 98 LYS A CA 1
ATOM 738 C C . LYS A 1 98 ? -5.695 30.359 21.75 1 98.69 98 LYS A C 1
ATOM 740 O O . LYS A 1 98 ? -5.691 31.516 22.203 1 98.69 98 LYS A O 1
ATOM 745 N N . VAL A 1 99 ? -5.684 30.141 20.469 1 98.75 99 VAL A N 1
ATOM 746 C CA . VAL A 1 99 ? -5.625 31.219 19.469 1 98.75 99 VAL A CA 1
ATOM 747 C C . VAL A 1 99 ? -6.926 32 19.5 1 98.75 99 VAL A C 1
ATOM 749 O O . VAL A 1 99 ? -6.902 33.25 19.5 1 98.75 99 VAL A O 1
ATOM 752 N N . GLU A 1 100 ? -8.031 31.297 19.531 1 98.12 100 GLU A N 1
ATOM 753 C CA . GLU A 1 100 ? -9.336 31.953 19.469 1 98.12 100 GLU A CA 1
ATOM 754 C C . GLU A 1 100 ? -9.602 32.781 20.719 1 98.12 100 GLU A C 1
ATOM 756 O O . GLU A 1 100 ? -10.32 33.781 20.656 1 98.12 100 GLU A O 1
ATOM 761 N N . GLU A 1 101 ? -9.016 32.406 21.797 1 98 101 GLU A N 1
ATOM 762 C CA . GLU A 1 101 ? -9.125 33.188 23.031 1 98 101 GLU A CA 1
ATOM 763 C C . GLU A 1 101 ? -8.523 34.562 22.875 1 98 101 GLU A C 1
ATOM 765 O O . GLU A 1 101 ? -8.891 35.5 23.594 1 98 101 GLU A O 1
ATOM 770 N N . THR A 1 102 ? -7.668 34.781 21.938 1 97.88 102 THR A N 1
ATOM 771 C CA . THR A 1 102 ? -7.031 36.094 21.703 1 97.88 102 THR A CA 1
ATOM 772 C C . THR A 1 102 ? -7.91 36.969 20.828 1 97.88 102 THR A C 1
ATOM 774 O O . THR A 1 102 ? -7.676 38.156 20.703 1 97.88 102 THR A O 1
ATOM 777 N N . GLY A 1 103 ? -8.906 36.312 20.219 1 97.81 103 GLY A N 1
ATOM 778 C CA . GLY A 1 103 ? -9.742 37 19.25 1 97.81 103 GLY A CA 1
ATOM 779 C C . GLY A 1 103 ? -9.344 36.719 17.812 1 97.81 103 GLY A C 1
ATOM 780 O O . GLY A 1 103 ? -10.102 37.031 16.875 1 97.81 103 GLY A O 1
ATOM 781 N N . ALA A 1 104 ? -8.18 36.156 17.594 1 98.31 104 ALA A N 1
ATOM 782 C CA . ALA A 1 104 ? -7.754 35.781 16.25 1 98.31 104 ALA A CA 1
ATOM 783 C C . ALA A 1 104 ? -8.477 34.5 15.797 1 98.31 104 ALA A C 1
ATOM 785 O O . ALA A 1 104 ? -9.117 33.844 16.609 1 98.31 10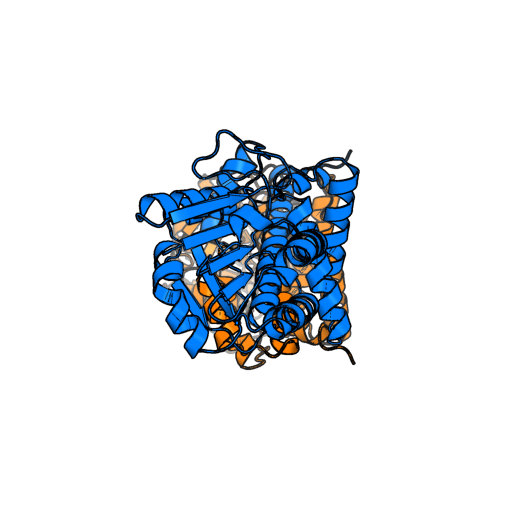4 ALA A O 1
ATOM 786 N N . ALA A 1 105 ? -8.438 34.281 14.523 1 98.31 105 ALA A N 1
ATOM 787 C CA . ALA A 1 105 ? -9.031 33.062 13.953 1 98.31 105 ALA A CA 1
ATOM 788 C C . ALA A 1 105 ? -7.996 31.953 13.812 1 98.31 105 ALA A C 1
ATOM 790 O O . ALA A 1 105 ? -6.797 32.219 13.727 1 98.31 105 ALA A O 1
ATOM 791 N N . PHE A 1 106 ? -8.461 30.734 13.875 1 98.62 106 PHE A N 1
ATOM 792 C CA . PHE A 1 106 ? -7.621 29.562 13.711 1 98.62 106 PHE A CA 1
ATOM 793 C C . PHE A 1 106 ? -8.109 28.719 12.539 1 98.62 106 PHE A C 1
ATOM 795 O O . PHE A 1 106 ? -9.258 28.281 12.516 1 98.62 106 PHE A O 1
ATOM 802 N N . LEU A 1 107 ? -7.219 28.5 11.586 1 98.56 107 LEU A N 1
ATOM 803 C CA . LEU A 1 107 ? -7.516 27.625 10.461 1 98.56 107 LEU A CA 1
ATOM 804 C C . LEU A 1 107 ? -6.652 26.375 10.5 1 98.56 107 LEU A C 1
ATOM 806 O O . LEU A 1 107 ? -5.422 26.453 10.492 1 98.56 107 LEU A O 1
ATOM 810 N N . GLU A 1 108 ? -7.273 25.219 10.633 1 98.75 108 GLU A N 1
ATOM 811 C CA . GLU A 1 108 ? -6.621 23.922 10.508 1 98.75 108 GLU A CA 1
ATOM 812 C C . GLU A 1 108 ? -6.32 23.609 9.047 1 98.75 108 GLU A C 1
ATOM 814 O O . GLU A 1 108 ? -7.234 23.406 8.242 1 98.75 108 GLU A O 1
ATOM 819 N N . ALA A 1 109 ? -4.941 23.516 8.758 1 98.62 109 ALA A N 1
ATOM 820 C CA . ALA A 1 109 ? -4.648 23.469 7.328 1 98.62 109 ALA A CA 1
ATOM 821 C C . ALA A 1 109 ? -3.484 22.531 7.035 1 98.62 109 ALA A C 1
ATOM 823 O O . ALA A 1 109 ? -2.525 22.906 6.363 1 98.62 109 ALA A O 1
ATOM 824 N N . PRO A 1 110 ? -3.596 21.281 7.5 1 98.5 110 PRO A N 1
ATOM 825 C CA . PRO A 1 110 ? -2.604 20.328 6.984 1 98.5 110 PRO A CA 1
ATOM 826 C C . PRO A 1 110 ? -2.727 20.109 5.477 1 98.5 110 PRO A C 1
ATOM 828 O O . PRO A 1 110 ? -3.633 20.656 4.844 1 98.5 110 PRO A O 1
ATOM 831 N N . PHE A 1 111 ? -1.716 19.375 4.926 1 97.75 111 PHE A N 1
ATOM 832 C CA . PHE A 1 111 ? -1.659 19.234 3.475 1 97.75 111 PHE A CA 1
ATOM 833 C C . PHE A 1 111 ? -0.923 17.969 3.082 1 97.75 111 PHE A C 1
ATOM 835 O O . PHE A 1 111 ? -0.345 17.297 3.936 1 97.75 111 PHE A O 1
ATOM 842 N N . THR A 1 112 ? -1.085 17.547 1.847 1 96.62 112 THR A N 1
ATOM 843 C CA . THR A 1 112 ? -0.233 16.531 1.242 1 96.62 112 THR A CA 1
ATOM 844 C C . THR A 1 112 ? 0.504 17.094 0.03 1 96.62 112 THR A C 1
ATOM 846 O O . THR A 1 112 ? 0.103 18.109 -0.528 1 96.62 112 THR A O 1
ATOM 849 N N . GLY A 1 113 ? 1.606 16.516 -0.26 1 92.19 113 GLY A N 1
ATOM 850 C CA . GLY A 1 113 ? 2.508 16.969 -1.302 1 92.19 113 GLY A CA 1
ATOM 851 C C . GLY A 1 113 ? 3.895 17.312 -0.787 1 92.19 113 GLY A C 1
ATOM 852 O O . GLY A 1 113 ? 4.047 18.172 0.08 1 92.19 113 GLY A O 1
ATOM 853 N N . SER A 1 114 ? 4.898 16.688 -1.384 1 87.94 114 SER A N 1
ATOM 854 C CA . SER A 1 114 ? 6.277 16.906 -0.958 1 87.94 114 SER A CA 1
ATOM 855 C C . SER A 1 114 ? 6.879 18.125 -1.631 1 87.94 114 SER A C 1
ATOM 857 O O . SER A 1 114 ? 6.152 18.969 -2.162 1 87.94 114 SER A O 1
ATOM 859 N N . LYS A 1 115 ? 8.148 18.359 -1.478 1 88.06 115 LYS A N 1
ATOM 860 C CA . LYS A 1 115 ? 8.867 19.547 -1.926 1 88.06 115 LYS A CA 1
ATOM 861 C C . LYS A 1 115 ? 8.555 19.859 -3.387 1 88.06 115 LYS A C 1
ATOM 863 O O . LYS A 1 115 ? 8.234 21 -3.73 1 88.06 115 LYS A O 1
ATOM 868 N N . PRO A 1 116 ? 8.602 18.797 -4.27 1 88.5 116 PRO A N 1
ATOM 869 C CA . PRO A 1 116 ? 8.32 19.125 -5.668 1 88.5 116 PRO A CA 1
ATOM 870 C C . PRO A 1 116 ? 6.91 19.656 -5.879 1 88.5 116 PRO A C 1
ATOM 872 O O . PRO A 1 116 ? 6.719 20.609 -6.637 1 88.5 116 PRO A O 1
ATOM 875 N N . ALA A 1 117 ? 6.004 19.047 -5.23 1 91.94 117 ALA A N 1
ATOM 876 C CA . ALA A 1 117 ? 4.625 19.516 -5.34 1 91.94 117 ALA A CA 1
ATOM 877 C C . ALA A 1 117 ? 4.484 20.938 -4.793 1 91.94 117 ALA A C 1
ATOM 879 O O . ALA A 1 117 ? 3.771 21.766 -5.363 1 91.94 117 ALA A O 1
ATOM 880 N N . ALA A 1 118 ? 5.113 21.25 -3.693 1 94.56 118 ALA A N 1
ATOM 881 C CA . ALA A 1 118 ? 5.047 22.562 -3.082 1 94.56 118 ALA A CA 1
ATOM 882 C C . ALA A 1 118 ? 5.645 23.625 -4.004 1 94.56 118 ALA A C 1
ATOM 884 O O . ALA A 1 118 ? 5.062 24.703 -4.18 1 94.56 118 ALA A O 1
ATOM 885 N N . ILE A 1 119 ? 6.777 23.266 -4.602 1 95.44 119 ILE A N 1
ATOM 886 C CA . ILE A 1 119 ? 7.445 24.188 -5.52 1 95.44 119 ILE A CA 1
ATOM 887 C C . ILE A 1 119 ? 6.52 24.5 -6.699 1 95.44 119 ILE A C 1
ATOM 889 O O . ILE A 1 119 ? 6.383 25.656 -7.098 1 95.44 119 ILE A O 1
ATOM 893 N N . ALA A 1 120 ? 5.859 23.469 -7.129 1 96.31 120 ALA A N 1
ATOM 894 C CA . ALA A 1 120 ? 4.992 23.594 -8.297 1 96.31 120 ALA A CA 1
ATOM 895 C C . ALA A 1 120 ? 3.625 24.141 -7.91 1 96.31 120 ALA A C 1
ATOM 897 O O . ALA A 1 120 ? 2.75 24.312 -8.766 1 96.31 120 ALA A O 1
ATOM 898 N N . ARG A 1 121 ? 3.42 24.453 -6.645 1 97.38 121 ARG A N 1
ATOM 899 C CA . ARG A 1 121 ? 2.156 24.969 -6.121 1 97.38 121 ARG A CA 1
ATOM 900 C C . ARG A 1 121 ? 1.028 23.969 -6.352 1 97.38 121 ARG A C 1
ATOM 902 O O . ARG A 1 121 ? -0.062 24.328 -6.785 1 97.38 121 ARG A O 1
ATOM 909 N N . GLU A 1 122 ? 1.399 22.703 -6.105 1 95.81 122 GLU A N 1
ATOM 910 C CA . GLU A 1 122 ? 0.458 21.609 -6.367 1 95.81 122 GLU A CA 1
ATOM 911 C C . GLU A 1 122 ? 0.13 20.844 -5.086 1 95.81 122 GLU A C 1
ATOM 913 O O . GLU A 1 122 ? -0.331 19.703 -5.145 1 95.81 122 GLU A O 1
ATOM 918 N N . THR A 1 123 ? 0.377 21.438 -3.924 1 96.5 123 THR A N 1
ATOM 919 C CA . THR A 1 123 ? -0.035 20.797 -2.68 1 96.5 123 THR A CA 1
ATOM 920 C C . THR A 1 123 ? -1.554 20.656 -2.617 1 96.5 123 THR A C 1
ATOM 922 O O . THR A 1 123 ? -2.27 21.297 -3.396 1 96.5 123 THR A O 1
ATOM 925 N N . VAL A 1 124 ? -2.025 19.75 -1.824 1 97.88 124 VAL A N 1
ATOM 926 C CA . VAL A 1 124 ? -3.451 19.594 -1.562 1 97.88 124 VAL A CA 1
ATOM 927 C C . VAL A 1 124 ? -3.74 19.891 -0.09 1 97.88 124 VAL A C 1
ATOM 929 O O . VAL A 1 124 ? -3.271 19.172 0.793 1 97.88 124 VAL A O 1
ATOM 932 N N . PHE A 1 125 ? -4.527 20.906 0.145 1 98.38 125 PHE A N 1
ATOM 933 C CA . PHE A 1 125 ? -4.832 21.281 1.521 1 98.38 125 PHE A CA 1
ATOM 934 C C . PHE A 1 125 ? -6.035 20.5 2.039 1 98.38 125 PHE A C 1
ATOM 936 O O . PHE A 1 125 ? -7.016 20.312 1.316 1 98.38 125 PHE A O 1
ATOM 943 N N . TYR A 1 126 ? -5.922 19.984 3.223 1 98.56 126 TYR A N 1
ATOM 944 C CA . TYR A 1 126 ? -7.043 19.547 4.043 1 98.56 126 TYR A CA 1
ATOM 945 C C . TYR A 1 126 ? -7.422 20.594 5.078 1 98.56 126 TYR A C 1
ATOM 947 O O . TYR A 1 126 ? -6.633 20.906 5.973 1 98.56 126 TYR A O 1
ATOM 955 N N . LEU A 1 127 ? -8.609 21.094 4.98 1 98.62 127 LEU A N 1
ATOM 956 C CA . LEU A 1 127 ? -8.961 22.203 5.867 1 98.62 127 LEU A CA 1
ATOM 957 C C . LEU A 1 127 ? -10.062 21.781 6.836 1 98.62 127 LEU A C 1
ATOM 959 O O . LEU A 1 127 ? -11.039 21.141 6.434 1 98.62 127 LEU A O 1
ATOM 963 N N . GLY A 1 128 ? -9.805 22.047 8.07 1 97.75 128 GLY A N 1
ATOM 964 C CA . GLY A 1 128 ? -10.828 21.922 9.094 1 97.75 128 GLY A CA 1
ATOM 965 C C . GLY A 1 128 ? -11.258 23.266 9.672 1 97.75 128 GLY A C 1
ATOM 966 O O . GLY A 1 128 ? -10.438 24.172 9.828 1 97.75 128 GLY A O 1
ATOM 967 N N . GLY A 1 129 ? -12.547 23.359 9.93 1 95.12 129 GLY A N 1
ATOM 968 C CA . GLY A 1 129 ? -13.016 24.578 10.562 1 95.12 129 GLY A CA 1
ATOM 969 C C . GLY A 1 129 ? -14.156 25.234 9.805 1 95.12 129 GLY A C 1
ATOM 970 O O . GLY A 1 129 ? -14.859 24.578 9.031 1 95.12 129 GLY A O 1
ATOM 971 N N . ASP A 1 130 ? -14.312 26.562 10.023 1 94.94 130 ASP A N 1
ATOM 972 C CA . ASP A 1 130 ? -15.438 27.344 9.531 1 94.94 130 ASP A CA 1
ATOM 973 C C . ASP A 1 130 ? -15.297 27.625 8.039 1 94.94 130 ASP A C 1
ATOM 975 O O . ASP A 1 130 ? -14.242 28.062 7.586 1 94.94 130 ASP A O 1
ATOM 979 N N . ALA A 1 131 ? -16.422 27.406 7.324 1 96.5 131 ALA A N 1
ATOM 980 C CA . ALA A 1 131 ? -16.438 27.609 5.879 1 96.5 131 ALA A CA 1
ATOM 981 C C . ALA A 1 131 ? -16.125 29.047 5.516 1 96.5 131 ALA A C 1
ATOM 983 O O . ALA A 1 131 ? -15.469 29.328 4.504 1 96.5 131 ALA A O 1
ATOM 984 N N . GLU A 1 132 ? -16.609 29.922 6.289 1 96.94 132 GLU A N 1
ATOM 985 C CA . GLU A 1 132 ? -16.375 31.328 6.012 1 96.94 132 GLU A CA 1
ATOM 986 C C . GLU A 1 132 ? -14.906 31.688 6.16 1 96.94 132 GLU A C 1
ATOM 988 O O . GLU A 1 132 ? -14.375 32.5 5.387 1 96.94 132 GLU A O 1
ATOM 993 N N . LEU A 1 133 ? -14.344 31.172 7.168 1 96.94 133 LEU A N 1
ATOM 994 C CA . LEU A 1 133 ? -12.922 31.406 7.371 1 96.94 133 LEU A CA 1
ATOM 995 C C . LEU A 1 133 ? -12.102 30.828 6.219 1 96.94 133 LEU A C 1
ATOM 997 O O . LEU A 1 133 ? -11.133 31.438 5.766 1 96.94 133 LEU A O 1
ATOM 1001 N N . ILE A 1 134 ? -12.469 29.641 5.77 1 97.06 134 ILE A N 1
ATOM 1002 C CA . ILE A 1 134 ? -11.805 29 4.648 1 97.06 134 ILE A CA 1
ATOM 1003 C C . ILE A 1 134 ? -11.914 29.859 3.398 1 97.06 134 ILE A C 1
ATOM 1005 O O . ILE A 1 134 ? -10.93 30.078 2.691 1 97.06 134 ILE A O 1
ATOM 1009 N N . GLU A 1 135 ? -13.07 30.406 3.162 1 96.81 135 GLU A N 1
ATOM 1010 C CA . GLU A 1 135 ? -13.273 31.281 2.012 1 96.81 135 GLU A CA 1
ATOM 1011 C C . GLU A 1 135 ? -12.406 32.531 2.109 1 96.81 135 GLU A C 1
ATOM 1013 O O . GLU A 1 135 ? -11.852 33 1.108 1 96.81 135 GLU A O 1
ATOM 1018 N N . LYS A 1 136 ? -12.305 33.031 3.285 1 95.25 136 LYS A N 1
ATOM 1019 C CA . LYS A 1 136 ? -11.484 34.219 3.512 1 95.25 136 LYS A CA 1
ATOM 1020 C C . LYS A 1 136 ? -10.008 33.938 3.219 1 95.25 136 LYS A C 1
ATOM 1022 O O . LYS A 1 136 ? -9.281 34.812 2.742 1 95.25 136 LYS A O 1
ATOM 1027 N N . ALA A 1 137 ? -9.586 32.75 3.488 1 96.25 137 ALA A N 1
ATOM 1028 C CA . ALA A 1 137 ? -8.18 32.375 3.35 1 96.25 137 ALA A CA 1
ATOM 1029 C C . ALA A 1 137 ? -7.887 31.875 1.94 1 96.25 137 ALA A C 1
ATOM 1031 O O . ALA A 1 137 ? -6.723 31.734 1.555 1 96.25 137 ALA A O 1
ATOM 1032 N N . ARG A 1 138 ? -8.82 31.594 1.107 1 95.38 138 ARG A N 1
ATOM 1033 C CA . ARG A 1 138 ? -8.711 30.891 -0.172 1 95.38 138 ARG A CA 1
ATOM 1034 C C . ARG A 1 138 ? -7.723 31.594 -1.096 1 95.38 138 ARG A C 1
ATOM 1036 O O . ARG A 1 138 ? -6.926 30.938 -1.773 1 95.38 138 ARG A O 1
ATOM 1043 N N . PRO A 1 139 ? -7.793 32.906 -1.184 1 93.38 139 PRO A N 1
ATOM 1044 C CA . PRO A 1 139 ? -6.859 33.562 -2.113 1 93.38 139 PRO A CA 1
ATOM 1045 C C . PRO A 1 139 ? -5.402 33.219 -1.825 1 93.38 139 PRO A C 1
ATOM 1047 O O . PRO A 1 139 ? -4.613 33.031 -2.756 1 93.38 139 PRO A O 1
ATOM 1050 N N . ILE A 1 140 ? -5.062 33.062 -0.62 1 95.44 140 ILE A N 1
ATOM 1051 C CA . ILE A 1 140 ? -3.691 32.75 -0.243 1 95.44 140 ILE A CA 1
ATOM 1052 C C . ILE A 1 140 ? -3.443 31.25 -0.416 1 95.44 140 ILE A C 1
ATOM 1054 O O . ILE A 1 140 ? -2.404 30.844 -0.938 1 95.44 140 ILE A O 1
ATOM 1058 N N . LEU A 1 141 ? -4.391 30.422 -0.054 1 97.12 141 LEU A N 1
ATOM 1059 C CA . LEU A 1 141 ? -4.234 28.984 -0.098 1 97.12 141 LEU A CA 1
ATOM 1060 C C . LEU A 1 141 ? -4.203 28.484 -1.538 1 97.12 141 LEU A C 1
ATOM 1062 O O . LEU A 1 141 ? -3.455 27.547 -1.863 1 97.12 141 LEU A O 1
ATOM 1066 N N . ASP A 1 142 ? -4.977 29.125 -2.398 1 96 142 ASP A N 1
ATOM 1067 C CA . ASP A 1 142 ? -5.027 28.734 -3.805 1 96 142 ASP A CA 1
ATOM 1068 C C . ASP A 1 142 ? -3.686 28.969 -4.492 1 96 142 ASP A C 1
ATOM 1070 O O . ASP A 1 142 ? -3.307 28.234 -5.402 1 96 142 ASP A O 1
ATOM 1074 N N . SER A 1 143 ? -3.01 29.953 -4.016 1 95.44 143 SER A N 1
ATOM 1075 C CA . SER A 1 143 ? -1.724 30.281 -4.621 1 95.44 143 SER A CA 1
ATOM 1076 C C . SER A 1 143 ? -0.66 29.25 -4.258 1 95.44 143 SER A C 1
ATOM 1078 O O . SER A 1 143 ? 0.386 29.172 -4.902 1 95.44 143 SER A O 1
ATOM 1080 N N . LEU A 1 144 ? -0.94 28.406 -3.217 1 97.12 144 LEU A N 1
ATOM 1081 C CA . LEU A 1 144 ? 0.034 27.438 -2.73 1 97.12 144 LEU A CA 1
ATOM 1082 C C . LEU A 1 144 ? -0.396 26.016 -3.078 1 97.12 144 LEU A C 1
ATOM 1084 O O . LEU A 1 144 ? 0.283 25.047 -2.717 1 97.12 144 LEU A O 1
ATOM 1088 N N . SER A 1 145 ? -1.537 25.875 -3.74 1 97.31 145 SER A N 1
ATOM 1089 C CA . SER A 1 145 ? -2.092 24.531 -3.842 1 97.31 145 SER A CA 1
ATOM 1090 C C . SER A 1 145 ? -2.816 24.328 -5.168 1 97.31 145 SER A C 1
ATOM 1092 O O . SER A 1 145 ? -3.15 25.297 -5.852 1 97.31 145 SER A O 1
ATOM 1094 N N . LYS A 1 146 ? -2.98 23.078 -5.59 1 96.19 146 LYS A N 1
ATOM 1095 C CA . LYS A 1 146 ? -3.783 22.734 -6.762 1 96.19 146 LYS A CA 1
ATOM 1096 C C . LYS A 1 146 ? -5.203 22.359 -6.359 1 96.19 146 LYS A C 1
ATOM 1098 O O . LYS A 1 146 ? -6.117 22.391 -7.184 1 96.19 146 LYS A O 1
ATOM 1103 N N . LYS A 1 147 ? -5.402 21.984 -5.125 1 96.44 147 LYS A N 1
ATOM 1104 C CA . LYS A 1 147 ? -6.695 21.531 -4.629 1 96.44 147 LYS A CA 1
ATOM 1105 C C . LYS A 1 147 ? -6.852 21.812 -3.141 1 96.44 147 LYS A C 1
ATOM 1107 O O . LYS A 1 147 ? -5.895 21.703 -2.377 1 96.44 147 LYS A O 1
ATOM 1112 N N . ILE A 1 148 ? -8.031 22.219 -2.727 1 97.69 148 ILE A N 1
ATOM 1113 C CA . ILE A 1 148 ? -8.398 22.438 -1.333 1 97.69 148 ILE A CA 1
ATOM 1114 C C . ILE A 1 148 ? -9.625 21.594 -0.979 1 97.69 148 ILE A C 1
ATOM 1116 O O . ILE A 1 148 ? -10.656 21.672 -1.659 1 97.69 148 ILE A O 1
ATOM 1120 N N . LEU A 1 149 ? -9.523 20.797 0.045 1 97.94 149 LEU A N 1
ATOM 1121 C CA . LEU A 1 149 ? -10.633 19.984 0.534 1 97.94 149 LEU A CA 1
ATOM 1122 C C . LEU A 1 149 ? -11.094 20.469 1.903 1 97.94 149 LEU A C 1
ATOM 1124 O O . LEU A 1 149 ? -10.312 20.5 2.855 1 97.94 149 LEU A O 1
ATOM 1128 N N . HIS A 1 150 ? -12.344 20.891 1.974 1 98.12 150 HIS A N 1
ATOM 1129 C CA . HIS A 1 150 ? -12.938 21.141 3.283 1 98.12 150 HIS A CA 1
ATOM 1130 C C . HIS A 1 150 ? -13.375 19.828 3.939 1 98.12 150 HIS A C 1
ATOM 1132 O O . HIS A 1 150 ? -14.359 19.219 3.521 1 98.12 150 HIS A O 1
ATOM 1138 N N . ILE A 1 151 ? -12.734 19.453 5 1 98 151 ILE A N 1
ATOM 1139 C CA . ILE A 1 151 ? -12.883 18.109 5.562 1 98 151 ILE A CA 1
ATOM 1140 C C . ILE A 1 151 ? -14.031 18.109 6.57 1 98 151 ILE A C 1
ATOM 1142 O O . ILE A 1 151 ? -14.82 17.156 6.617 1 98 151 ILE A O 1
ATOM 1146 N N . GLY A 1 152 ? -14.078 19.094 7.398 1 97.19 152 GLY A N 1
ATOM 1147 C CA . GLY A 1 152 ? -15.062 19.156 8.461 1 97.19 152 GLY A CA 1
ATOM 1148 C C . GLY A 1 152 ? -14.695 20.125 9.562 1 97.19 152 GLY A C 1
ATOM 1149 O O . GLY A 1 152 ? -13.977 21.109 9.328 1 97.19 152 GLY A O 1
ATOM 1150 N N . PRO A 1 153 ? -15.32 19.938 10.727 1 97.44 153 PRO A N 1
ATOM 1151 C CA . PRO A 1 153 ? -14.969 20.797 11.859 1 97.44 153 PRO A CA 1
ATOM 1152 C C . PRO A 1 153 ? -13.508 20.656 12.273 1 97.44 153 PRO A C 1
ATOM 1154 O O . PRO A 1 153 ? -12.797 19.781 11.773 1 97.44 153 PRO A O 1
ATOM 1157 N N . LEU A 1 154 ? -13.07 21.531 13.188 1 98.31 154 LEU A N 1
ATOM 1158 C CA . LEU A 1 154 ? -11.711 21.469 13.703 1 98.31 154 LEU A CA 1
ATOM 1159 C C . LEU A 1 154 ? -11.398 20.062 14.219 1 98.31 154 LEU A C 1
ATOM 1161 O O . LEU A 1 154 ? -12.234 19.438 14.883 1 98.31 154 LEU A O 1
ATOM 1165 N N . GLY A 1 155 ? -10.273 19.578 13.891 1 98.38 155 GLY A N 1
ATOM 1166 C CA . GLY A 1 155 ? -9.852 18.25 14.258 1 98.38 155 GLY A CA 1
ATOM 1167 C C . GLY A 1 155 ? -10 17.25 13.125 1 98.38 155 GLY A C 1
ATOM 1168 O O . GLY A 1 155 ? -9.273 16.25 13.078 1 98.38 155 GLY A O 1
ATOM 1169 N N . SER A 1 156 ? -10.852 17.484 12.164 1 98.44 156 SER A N 1
ATOM 1170 C CA . SER A 1 156 ? -11.141 16.562 11.078 1 98.44 156 SER A CA 1
ATOM 1171 C C . SER A 1 156 ? -9.977 16.469 10.094 1 98.44 156 SER A C 1
ATOM 1173 O O . SER A 1 156 ? -9.625 15.391 9.625 1 98.44 156 SER A O 1
ATOM 1175 N N . ALA A 1 157 ? -9.398 17.594 9.805 1 98.75 157 ALA A N 1
ATOM 1176 C CA . ALA A 1 157 ? -8.32 17.625 8.82 1 98.75 157 ALA A CA 1
ATOM 1177 C C . ALA A 1 157 ? -7.059 16.938 9.367 1 98.75 157 ALA A C 1
ATOM 1179 O O . ALA A 1 157 ? -6.348 16.25 8.625 1 98.75 157 ALA A O 1
ATOM 1180 N N . SER A 1 158 ? -6.801 17.188 10.617 1 98.75 158 SER A N 1
ATOM 1181 C CA . SER A 1 158 ? -5.66 16.531 11.242 1 98.75 158 SER A CA 1
ATOM 1182 C C . SER A 1 158 ? -5.859 15.016 11.281 1 98.75 158 SER A C 1
ATOM 1184 O O . SER A 1 158 ? -4.914 14.25 11.055 1 98.75 158 SER A O 1
ATOM 1186 N N . ALA A 1 159 ? -7.082 14.586 11.562 1 98.69 159 ALA A N 1
ATOM 1187 C CA . ALA A 1 159 ? -7.387 13.156 11.547 1 98.69 159 ALA A CA 1
ATOM 1188 C C . ALA A 1 159 ? -7.152 12.57 10.156 1 98.69 159 ALA A C 1
ATOM 1190 O O . ALA A 1 159 ? -6.535 11.508 10.023 1 98.69 159 ALA A O 1
ATOM 1191 N N . LEU A 1 160 ? -7.613 13.273 9.172 1 98.81 160 LEU A N 1
ATOM 1192 C CA . LEU A 1 160 ? -7.453 12.812 7.797 1 98.81 160 LEU A CA 1
ATOM 1193 C C . LEU A 1 160 ? -5.98 12.758 7.406 1 98.81 160 LEU A C 1
ATOM 1195 O O . LEU A 1 160 ? -5.539 11.805 6.762 1 98.81 160 LEU A O 1
ATOM 1199 N N . LYS A 1 161 ? -5.211 13.789 7.742 1 98.81 161 LYS A N 1
ATOM 1200 C CA . LYS A 1 161 ? -3.781 13.836 7.445 1 98.81 161 LYS A CA 1
ATOM 1201 C C . LYS A 1 161 ? -3.057 12.641 8.055 1 98.81 161 LYS A C 1
ATOM 1203 O O . LYS A 1 161 ? -2.211 12.023 7.398 1 98.81 161 LYS A O 1
ATOM 1208 N N . LEU A 1 162 ? -3.406 12.352 9.297 1 98.81 162 LEU A N 1
ATOM 1209 C CA . LEU A 1 162 ? -2.777 11.211 9.953 1 98.81 162 LEU A CA 1
ATOM 1210 C C . LEU A 1 162 ? -3.164 9.906 9.273 1 98.81 162 LEU A C 1
ATOM 1212 O O . LEU A 1 162 ? -2.334 9.008 9.125 1 98.81 162 LEU A O 1
ATOM 1216 N N . ALA A 1 163 ? -4.438 9.773 8.852 1 98.75 163 ALA A N 1
ATOM 1217 C CA . ALA A 1 163 ? -4.871 8.594 8.109 1 98.75 163 ALA A CA 1
ATOM 1218 C C . ALA A 1 163 ? -4.062 8.422 6.828 1 98.75 163 ALA A C 1
ATOM 1220 O O . ALA A 1 163 ? -3.639 7.316 6.492 1 98.75 163 ALA A O 1
ATOM 1221 N N . MET A 1 164 ? -3.834 9.531 6.137 1 98.69 164 MET A N 1
ATOM 1222 C CA . MET A 1 164 ? -3.076 9.5 4.887 1 98.69 164 MET A CA 1
ATOM 1223 C C . MET A 1 164 ? -1.627 9.102 5.145 1 98.69 164 MET A C 1
ATOM 1225 O O . MET A 1 164 ? -1.067 8.281 4.41 1 98.69 164 MET A O 1
ATOM 1229 N N . ASN A 1 165 ? -1.061 9.609 6.176 1 98.56 165 ASN A N 1
ATOM 1230 C CA . ASN A 1 165 ? 0.356 9.367 6.426 1 98.56 165 ASN A CA 1
ATOM 1231 C C . ASN A 1 165 ? 0.605 7.949 6.926 1 98.56 165 ASN A C 1
ATOM 1233 O O . ASN A 1 165 ? 1.643 7.355 6.629 1 98.56 165 ASN A O 1
ATOM 1237 N N . LEU A 1 166 ? -0.314 7.434 7.762 1 98.19 166 LEU A N 1
ATOM 1238 C CA . LEU A 1 166 ? -0.138 6.039 8.148 1 98.19 166 LEU A CA 1
ATOM 1239 C C . LEU A 1 166 ? -0.278 5.117 6.941 1 98.19 166 LEU A C 1
ATOM 1241 O O . LEU A 1 166 ? 0.406 4.094 6.852 1 98.19 166 LEU A O 1
ATOM 1245 N N . ASN A 1 167 ? -1.169 5.492 5.98 1 98.62 167 ASN A N 1
ATOM 1246 C CA . ASN A 1 167 ? -1.288 4.734 4.738 1 98.62 167 ASN A CA 1
ATOM 1247 C C . ASN A 1 167 ? -0.002 4.793 3.918 1 98.62 167 ASN A C 1
ATOM 1249 O O . ASN A 1 167 ? 0.449 3.777 3.389 1 98.62 167 ASN A O 1
ATOM 1253 N N . ILE A 1 168 ? 0.613 5.977 3.818 1 98.5 168 ILE A N 1
ATOM 1254 C CA . ILE A 1 168 ? 1.874 6.16 3.109 1 98.5 168 ILE A CA 1
ATOM 1255 C C . ILE A 1 168 ? 2.943 5.254 3.713 1 98.5 168 ILE A C 1
ATOM 1257 O O . ILE A 1 168 ? 3.641 4.535 2.99 1 98.5 168 ILE A O 1
ATOM 1261 N N . ALA A 1 169 ? 3.029 5.238 5.016 1 98.62 169 ALA A N 1
ATOM 1262 C CA . ALA A 1 169 ? 4.039 4.449 5.711 1 98.62 169 ALA A CA 1
ATOM 1263 C C . ALA A 1 169 ? 3.861 2.957 5.434 1 98.62 169 ALA A C 1
ATOM 1265 O O . ALA A 1 169 ? 4.832 2.252 5.145 1 98.62 169 ALA A O 1
ATOM 1266 N N . GLY A 1 170 ? 2.602 2.52 5.547 1 98.44 170 GLY A N 1
ATOM 1267 C CA . GLY A 1 170 ? 2.318 1.112 5.32 1 98.44 170 GLY A CA 1
ATOM 1268 C C . GLY A 1 170 ? 2.6 0.666 3.9 1 98.44 170 GLY A C 1
ATOM 1269 O O . GLY A 1 170 ? 3.223 -0.376 3.682 1 98.44 170 GLY A O 1
ATOM 1270 N N . VAL A 1 171 ? 2.176 1.455 2.922 1 98.5 171 VAL A N 1
ATOM 1271 C CA . VAL A 1 171 ? 2.375 1.137 1.512 1 98.5 171 VAL A CA 1
ATOM 1272 C C . VAL A 1 171 ? 3.869 1.1 1.195 1 98.5 171 VAL A C 1
ATOM 1274 O O . VAL A 1 171 ? 4.34 0.199 0.496 1 98.5 171 VAL A O 1
ATOM 1277 N N . ALA A 1 172 ? 4.625 2.008 1.729 1 98.38 172 ALA A N 1
ATOM 1278 C CA . ALA A 1 172 ? 6.062 2.051 1.479 1 98.38 172 ALA A CA 1
ATOM 1279 C C . ALA A 1 172 ? 6.762 0.839 2.086 1 98.38 172 ALA A C 1
ATOM 1281 O O . ALA A 1 172 ? 7.676 0.272 1.48 1 98.38 172 ALA A O 1
ATOM 1282 N N . GLN A 1 173 ? 6.359 0.531 3.303 1 98.31 173 GLN A N 1
ATOM 1283 C CA . GLN A 1 173 ? 6.98 -0.612 3.965 1 98.31 173 GLN A CA 1
ATOM 1284 C C . GLN A 1 173 ? 6.719 -1.901 3.191 1 98.31 173 GLN A C 1
ATOM 1286 O O . GLN A 1 173 ? 7.617 -2.73 3.037 1 98.31 173 GLN A O 1
ATOM 1291 N N . THR A 1 174 ? 5.531 -2.061 2.758 1 97.81 174 THR A N 1
ATOM 1292 C CA . THR A 1 174 ? 5.176 -3.254 2 1 97.81 174 THR A CA 1
ATOM 1293 C C . THR A 1 174 ? 5.934 -3.301 0.678 1 97.81 174 THR A C 1
ATOM 1295 O O . THR A 1 174 ? 6.383 -4.367 0.25 1 97.81 174 THR A O 1
ATOM 1298 N N . LEU A 1 175 ? 6.094 -2.197 0.018 1 98.5 175 LEU A N 1
ATOM 1299 C CA . LEU A 1 175 ? 6.871 -2.094 -1.212 1 98.5 175 LEU A CA 1
ATOM 1300 C C . LEU A 1 175 ? 8.312 -2.539 -0.984 1 98.5 175 LEU A C 1
ATOM 1302 O O . LEU A 1 175 ? 8.852 -3.336 -1.758 1 98.5 175 LEU A O 1
ATOM 1306 N N . THR A 1 176 ? 8.914 -2.074 0.103 1 98.19 176 THR A N 1
ATOM 1307 C CA . THR A 1 176 ? 10.32 -2.385 0.337 1 98.19 176 THR A CA 1
ATOM 1308 C C . THR A 1 176 ? 10.5 -3.855 0.703 1 98.19 176 THR A C 1
ATOM 1310 O O . THR A 1 176 ? 11.469 -4.496 0.283 1 98.19 176 THR A O 1
ATOM 1313 N N . GLU A 1 177 ? 9.555 -4.414 1.478 1 98.25 177 GLU A N 1
ATOM 1314 C CA . GLU A 1 177 ? 9.648 -5.84 1.793 1 98.25 177 GLU A CA 1
ATOM 1315 C C . GLU A 1 177 ? 9.5 -6.691 0.538 1 98.25 177 GLU A C 1
ATOM 1317 O O . GLU A 1 177 ? 10.25 -7.648 0.336 1 98.25 177 GLU A O 1
ATOM 1322 N N . SER A 1 178 ? 8.516 -6.344 -0.301 1 98.5 178 SER A N 1
ATOM 1323 C CA . SER A 1 178 ? 8.297 -7.125 -1.516 1 98.5 178 SER A CA 1
ATOM 1324 C C . SER A 1 178 ? 9.492 -7.027 -2.455 1 98.5 178 SER A C 1
ATOM 1326 O O . SER A 1 178 ? 9.898 -8.023 -3.053 1 98.5 178 SER A O 1
ATOM 1328 N N . LEU A 1 179 ? 10.086 -5.828 -2.568 1 98.5 179 LEU A N 1
ATOM 1329 C CA . LEU A 1 179 ? 11.25 -5.602 -3.416 1 98.5 179 LEU A CA 1
ATOM 1330 C C . LEU A 1 179 ? 12.445 -6.406 -2.918 1 98.5 179 LEU A C 1
ATOM 1332 O O . LEU A 1 179 ? 13.109 -7.09 -3.701 1 98.5 179 LEU A O 1
ATOM 1336 N N . ASN A 1 180 ? 12.695 -6.305 -1.618 1 97.44 180 ASN A N 1
ATOM 1337 C CA . ASN A 1 180 ? 13.852 -7 -1.069 1 97.44 180 ASN A CA 1
ATOM 1338 C C . ASN A 1 180 ? 13.672 -8.516 -1.119 1 97.44 180 ASN A C 1
ATOM 1340 O O . ASN A 1 180 ? 14.633 -9.258 -1.325 1 97.44 180 ASN A O 1
ATOM 1344 N N . PHE A 1 181 ? 12.469 -8.977 -0.917 1 98.38 181 PHE A N 1
ATOM 1345 C CA . PHE A 1 181 ? 12.148 -10.383 -1.129 1 98.38 181 PHE A CA 1
ATOM 1346 C C . PHE A 1 181 ? 12.508 -10.812 -2.545 1 98.38 181 PHE A C 1
ATOM 1348 O O . PHE A 1 181 ? 13.203 -11.812 -2.738 1 98.38 181 PHE A O 1
ATOM 1355 N N . ALA A 1 182 ? 12.062 -10.039 -3.549 1 98.31 182 ALA A N 1
ATOM 1356 C CA . ALA A 1 182 ? 12.32 -10.352 -4.953 1 98.31 182 ALA A CA 1
ATOM 1357 C C . ALA A 1 182 ? 13.82 -10.352 -5.246 1 98.31 182 ALA A C 1
ATOM 1359 O O . ALA A 1 182 ? 14.328 -11.273 -5.891 1 98.31 182 ALA A O 1
ATOM 1360 N N . ARG A 1 183 ? 14.555 -9.312 -4.723 1 97.56 183 ARG A N 1
ATOM 1361 C CA . ARG A 1 183 ? 16 -9.219 -4.906 1 97.56 183 ARG A CA 1
ATOM 1362 C C . ARG A 1 183 ? 16.703 -10.461 -4.379 1 97.56 183 ARG A C 1
ATOM 1364 O O . ARG A 1 183 ? 17.547 -11.039 -5.062 1 97.56 183 ARG A O 1
ATOM 1371 N N . LYS A 1 184 ? 16.297 -10.898 -3.248 1 96.62 184 LYS A N 1
ATOM 1372 C CA . LYS A 1 184 ? 16.969 -12.023 -2.592 1 96.62 184 LYS A CA 1
ATOM 1373 C C . LYS A 1 184 ? 16.641 -13.336 -3.289 1 96.62 184 LYS A C 1
ATOM 1375 O O . LYS A 1 184 ? 17.391 -14.312 -3.164 1 96.62 184 LYS A O 1
ATOM 1380 N N . CYS A 1 185 ? 15.555 -13.336 -3.965 1 97.19 185 CYS A N 1
ATOM 1381 C CA . CYS A 1 185 ? 15.188 -14.508 -4.758 1 97.19 185 CYS A CA 1
ATOM 1382 C C . CYS A 1 185 ? 15.828 -14.453 -6.137 1 97.19 185 CYS A C 1
ATOM 1384 O O . CYS A 1 185 ? 15.531 -15.273 -7 1 97.19 185 CYS A O 1
ATOM 1386 N N . GLY A 1 186 ? 16.641 -13.445 -6.418 1 96.88 186 GLY A N 1
ATOM 1387 C CA . GLY A 1 186 ? 17.438 -13.391 -7.633 1 96.88 186 GLY A CA 1
ATOM 1388 C C . GLY A 1 186 ? 16.781 -12.594 -8.742 1 96.88 186 GLY A C 1
ATOM 1389 O O . GLY A 1 186 ? 17.234 -12.617 -9.891 1 96.88 186 GLY A O 1
ATOM 1390 N N . LEU A 1 187 ? 15.766 -11.875 -8.453 1 98.06 187 LEU A N 1
ATOM 1391 C CA . LEU A 1 187 ? 15.07 -11.086 -9.461 1 98.06 187 LEU A CA 1
ATOM 1392 C C . LEU A 1 187 ? 15.68 -9.688 -9.57 1 98.06 187 LEU A C 1
ATOM 1394 O O . LEU A 1 187 ? 16.062 -9.094 -8.562 1 98.06 187 LEU A O 1
ATOM 1398 N N . SER A 1 188 ? 15.711 -9.164 -10.812 1 98.12 188 SER A N 1
ATOM 1399 C CA . SER A 1 188 ? 16.219 -7.809 -11.023 1 98.12 188 SER A CA 1
ATOM 1400 C C . SER A 1 188 ? 15.164 -6.766 -10.656 1 98.12 188 SER A C 1
ATOM 1402 O O . SER A 1 188 ? 13.961 -7.055 -10.672 1 98.12 188 SER A O 1
ATOM 1404 N N . ASP A 1 189 ? 15.664 -5.559 -10.352 1 98.44 189 ASP A N 1
ATOM 1405 C CA . ASP A 1 189 ? 14.75 -4.445 -10.117 1 98.44 189 ASP A CA 1
ATOM 1406 C C . ASP A 1 189 ? 13.852 -4.203 -11.328 1 98.44 189 ASP A C 1
ATOM 1408 O O . ASP A 1 189 ? 12.664 -3.91 -11.18 1 98.44 189 ASP A O 1
ATOM 1412 N N . ASP A 1 190 ? 14.438 -4.355 -12.5 1 98.25 190 ASP A N 1
ATOM 1413 C CA . ASP A 1 190 ? 13.672 -4.137 -13.727 1 98.25 190 ASP A CA 1
ATOM 1414 C C . ASP A 1 190 ? 12.461 -5.066 -13.789 1 98.25 190 ASP A C 1
ATOM 1416 O O . ASP A 1 190 ? 11.344 -4.621 -14.062 1 98.25 190 ASP A O 1
ATOM 1420 N N . MET A 1 191 ? 12.711 -6.305 -13.547 1 97.69 191 MET A N 1
ATOM 1421 C CA . MET A 1 191 ? 11.633 -7.289 -13.625 1 97.69 191 MET A CA 1
ATOM 1422 C C . MET A 1 191 ? 10.586 -7.027 -12.547 1 97.69 191 MET A C 1
ATOM 1424 O O . MET A 1 191 ? 9.383 -7.094 -12.82 1 97.69 191 MET A O 1
ATOM 1428 N N . PHE A 1 192 ? 11.062 -6.746 -11.344 1 98.62 192 PHE A N 1
ATOM 1429 C CA . PHE A 1 192 ? 10.141 -6.473 -10.25 1 98.62 192 PHE A CA 1
ATOM 1430 C C . PHE A 1 192 ? 9.242 -5.281 -10.578 1 98.62 192 PHE A C 1
ATOM 1432 O O . PHE A 1 192 ? 8.023 -5.375 -10.469 1 98.62 192 PHE A O 1
ATOM 1439 N N . PHE A 1 193 ? 9.828 -4.176 -10.984 1 98.62 193 PHE A N 1
ATOM 1440 C CA . PHE A 1 193 ? 9.062 -2.951 -11.18 1 98.62 193 PHE A CA 1
ATOM 1441 C C . PHE A 1 193 ? 8.211 -3.035 -12.438 1 98.62 193 PHE A C 1
ATOM 1443 O O . PHE A 1 193 ? 7.121 -2.467 -12.5 1 98.62 193 PHE A O 1
ATOM 1450 N N . GLU A 1 194 ? 8.641 -3.754 -13.414 1 98.12 194 GLU A N 1
ATOM 1451 C CA . GLU A 1 194 ? 7.797 -3.99 -14.578 1 98.12 194 GLU A CA 1
ATOM 1452 C C . GLU A 1 194 ? 6.535 -4.754 -14.195 1 98.12 194 GLU A C 1
ATOM 1454 O O . GLU A 1 194 ? 5.434 -4.387 -14.609 1 98.12 194 GLU A O 1
ATOM 1459 N N . ALA A 1 195 ? 6.691 -5.793 -13.43 1 98 195 ALA A N 1
ATOM 1460 C CA . ALA A 1 195 ? 5.543 -6.57 -12.977 1 98 195 ALA A CA 1
ATOM 1461 C C . ALA A 1 195 ? 4.621 -5.73 -12.102 1 98 195 ALA A C 1
ATOM 1463 O O . ALA A 1 195 ? 3.396 -5.781 -12.242 1 98 195 ALA A O 1
ATOM 1464 N N . LEU A 1 196 ? 5.25 -4.961 -11.227 1 98.06 196 LEU A N 1
ATOM 1465 C CA . LEU A 1 196 ? 4.48 -4.133 -10.305 1 98.06 196 LEU A CA 1
ATOM 1466 C C . LEU A 1 196 ? 3.672 -3.08 -11.055 1 98.06 196 LEU A C 1
ATOM 1468 O O . LEU A 1 196 ? 2.559 -2.74 -10.648 1 98.06 196 LEU A O 1
ATOM 1472 N N . SER A 1 197 ? 4.188 -2.562 -12.148 1 96.75 197 SER A N 1
ATOM 1473 C CA . SER A 1 197 ? 3.508 -1.544 -12.945 1 96.75 197 SER A CA 1
ATOM 1474 C C . SER A 1 197 ? 2.184 -2.064 -13.492 1 96.75 197 SER A C 1
ATOM 1476 O O . SER A 1 197 ? 1.268 -1.284 -13.758 1 96.75 197 SER A O 1
ATOM 1478 N N . ALA A 1 198 ? 2.027 -3.387 -13.602 1 94.75 198 ALA A N 1
ATOM 1479 C CA . ALA A 1 198 ? 0.818 -4.004 -14.133 1 94.75 198 ALA A CA 1
ATOM 1480 C C . ALA A 1 198 ? -0.006 -4.648 -13.023 1 94.75 198 ALA A C 1
ATOM 1482 O O . ALA A 1 198 ? -0.97 -5.367 -13.289 1 94.75 198 ALA A O 1
ATOM 1483 N N . ASN A 1 199 ? 0.361 -4.434 -11.859 1 96.5 199 ASN A N 1
ATOM 1484 C CA . ASN A 1 199 ? -0.276 -5.062 -10.711 1 96.5 199 ASN A CA 1
ATOM 1485 C C . ASN A 1 199 ? -1.204 -4.094 -9.984 1 96.5 199 ASN A C 1
ATOM 1487 O O . ASN A 1 199 ? -0.936 -2.893 -9.93 1 96.5 199 ASN A O 1
ATOM 1491 N N . VAL A 1 200 ? -2.232 -4.535 -9.336 1 95.75 200 VAL A N 1
ATOM 1492 C CA . VAL A 1 200 ? -3.27 -3.719 -8.719 1 95.75 200 VAL A CA 1
ATOM 1493 C C . VAL A 1 200 ? -2.703 -3.016 -7.484 1 95.75 200 VAL A C 1
ATOM 1495 O O . VAL A 1 200 ? -3.283 -2.045 -6.992 1 95.75 200 VAL A O 1
ATOM 1498 N N . SER A 1 201 ? -1.573 -3.496 -6.945 1 96.88 201 SER A N 1
ATOM 1499 C CA . SER A 1 201 ? -1.008 -2.896 -5.742 1 96.88 201 SER A CA 1
ATOM 1500 C C . SER A 1 201 ? -0.13 -1.696 -6.078 1 96.88 201 SER A C 1
ATOM 1502 O O . SER A 1 201 ? 0.4 -1.036 -5.184 1 96.88 201 SER A O 1
ATOM 1504 N N . LYS A 1 202 ? 0.046 -1.417 -7.406 1 97.5 202 LYS A N 1
ATOM 1505 C CA . LYS A 1 202 ? 0.833 -0.256 -7.809 1 97.5 202 LYS A CA 1
ATOM 1506 C C . LYS A 1 202 ? 0.232 1.034 -7.258 1 97.5 202 LYS A C 1
ATOM 1508 O O . LYS A 1 202 ? -0.977 1.254 -7.359 1 97.5 202 LYS A O 1
ATOM 1513 N N . SER A 1 203 ? 1.038 1.834 -6.648 1 97.38 203 SER A N 1
ATOM 1514 C CA . SER A 1 203 ? 0.647 3.125 -6.09 1 97.38 203 SER A CA 1
ATOM 1515 C C . SER A 1 203 ? 1.569 4.238 -6.578 1 97.38 203 SER A C 1
ATOM 1517 O O . SER A 1 203 ? 2.58 3.973 -7.23 1 97.38 203 SER A O 1
ATOM 1519 N N . GLY A 1 204 ? 1.18 5.461 -6.277 1 95.5 204 GLY A N 1
ATOM 1520 C CA . GLY A 1 204 ? 2.047 6.59 -6.578 1 95.5 204 GLY A CA 1
ATOM 1521 C C . GLY A 1 204 ? 3.365 6.543 -5.828 1 95.5 204 GLY A C 1
ATOM 1522 O O . GLY A 1 204 ? 4.367 7.098 -6.289 1 95.5 204 GLY A O 1
ATOM 1523 N N . ILE A 1 205 ? 3.42 5.887 -4.672 1 97 205 ILE A N 1
ATOM 1524 C CA . ILE A 1 205 ? 4.637 5.73 -3.887 1 97 205 ILE A CA 1
ATOM 1525 C C . ILE A 1 205 ? 5.691 4.996 -4.711 1 97 205 ILE A C 1
ATOM 1527 O O . ILE A 1 205 ? 6.883 5.301 -4.621 1 97 205 ILE A O 1
ATOM 1531 N N . VAL A 1 206 ? 5.25 4.023 -5.496 1 97.5 206 VAL A N 1
ATOM 1532 C CA . VAL A 1 206 ? 6.16 3.264 -6.348 1 97.5 206 VAL A CA 1
ATOM 1533 C C . VAL A 1 206 ? 6.871 4.207 -7.316 1 97.5 206 VAL A C 1
ATOM 1535 O O . VAL A 1 206 ? 8.094 4.164 -7.449 1 97.5 206 VAL A O 1
ATOM 1538 N N . ASP A 1 207 ? 6.098 5.074 -7.949 1 95.19 207 ASP A N 1
ATOM 1539 C CA . ASP A 1 207 ? 6.664 6.016 -8.914 1 95.19 207 ASP A CA 1
ATOM 1540 C C . ASP A 1 207 ? 7.656 6.961 -8.234 1 95.19 207 ASP A C 1
ATOM 1542 O O . ASP A 1 207 ? 8.719 7.254 -8.789 1 95.19 207 ASP A O 1
ATOM 1546 N N . LEU A 1 208 ? 7.344 7.402 -7.102 1 94.25 208 LEU A N 1
ATOM 1547 C CA . LEU A 1 208 ? 8.148 8.383 -6.379 1 94.25 208 LEU A CA 1
ATOM 1548 C C . LEU A 1 208 ? 9.43 7.746 -5.844 1 94.25 208 LEU A C 1
ATOM 1550 O O . LEU A 1 208 ? 10.469 8.398 -5.789 1 94.25 208 LEU A O 1
ATOM 1554 N N . LYS A 1 209 ? 9.344 6.461 -5.441 1 97.06 209 LYS A N 1
ATOM 1555 C CA . LYS A 1 209 ? 10.438 5.914 -4.645 1 97.06 209 LYS A CA 1
ATOM 1556 C C . LYS A 1 209 ? 11.273 4.93 -5.461 1 97.06 209 LYS A C 1
ATOM 1558 O O . LYS A 1 209 ? 12.391 4.582 -5.07 1 97.06 209 LYS A O 1
ATOM 1563 N N . GLU A 1 210 ? 10.797 4.461 -6.652 1 98.25 210 GLU A N 1
ATOM 1564 C CA . GLU A 1 210 ? 11.531 3.484 -7.449 1 98.25 210 GLU A CA 1
ATOM 1565 C C . GLU A 1 210 ? 12.93 3.986 -7.777 1 98.25 210 GLU A C 1
ATOM 1567 O O . GLU A 1 210 ? 13.922 3.287 -7.539 1 98.25 210 GLU A O 1
ATOM 1572 N N . PRO A 1 211 ? 13.086 5.242 -8.312 1 97.62 211 PRO A N 1
ATOM 1573 C CA . PRO A 1 211 ? 14.445 5.688 -8.617 1 97.62 211 PRO A CA 1
ATOM 1574 C C . PRO A 1 211 ? 15.352 5.707 -7.391 1 97.62 211 PRO A C 1
ATOM 1576 O O . PRO A 1 211 ? 16.531 5.371 -7.484 1 97.62 211 PRO A O 1
ATOM 1579 N N . LYS A 1 212 ? 14.859 6.047 -6.262 1 97.25 212 LYS A N 1
ATOM 1580 C CA . LYS A 1 212 ? 15.641 6.117 -5.035 1 97.25 212 LYS A CA 1
ATOM 1581 C C . LYS A 1 212 ? 16 4.719 -4.535 1 97.25 212 LYS A C 1
ATOM 1583 O O . LYS A 1 212 ? 17.125 4.488 -4.078 1 97.25 212 LYS A O 1
ATOM 1588 N N . LEU A 1 213 ? 15.086 3.805 -4.594 1 98.12 213 LEU A N 1
ATOM 1589 C CA . LEU A 1 213 ? 15.328 2.432 -4.16 1 98.12 213 LEU A CA 1
ATOM 1590 C C . LEU A 1 213 ? 16.359 1.755 -5.047 1 98.12 213 LEU A C 1
ATOM 1592 O O . LEU A 1 213 ? 17.234 1.026 -4.551 1 98.12 213 LEU A O 1
ATOM 1596 N N . ARG A 1 214 ? 16.281 2.018 -6.395 1 98.12 214 ARG A N 1
ATOM 1597 C CA . ARG A 1 214 ? 17.266 1.472 -7.328 1 98.12 214 ARG A CA 1
ATOM 1598 C C . ARG A 1 214 ? 18.672 1.986 -7.016 1 98.12 214 ARG A C 1
ATOM 1600 O O . ARG A 1 214 ? 19.641 1.236 -7.098 1 98.12 214 ARG A O 1
ATOM 1607 N N . ALA A 1 215 ? 18.766 3.219 -6.59 1 97.75 215 ALA A N 1
ATOM 1608 C CA . ALA A 1 215 ? 20.062 3.891 -6.418 1 97.75 215 ALA A CA 1
ATOM 1609 C C . ALA A 1 215 ? 20.531 3.807 -4.973 1 97.75 215 ALA A C 1
ATOM 1611 O O . ALA A 1 215 ? 21.625 4.281 -4.641 1 97.75 215 ALA A O 1
ATOM 1612 N N . ALA A 1 216 ? 19.734 3.191 -4.09 1 96.75 216 ALA A N 1
ATOM 1613 C CA . ALA A 1 216 ? 20.016 3.234 -2.656 1 96.75 216 ALA A CA 1
ATOM 1614 C C . ALA A 1 216 ? 20.266 4.664 -2.186 1 96.75 216 ALA A C 1
ATOM 1616 O O . ALA A 1 216 ? 21.266 4.941 -1.513 1 96.75 216 ALA A O 1
ATOM 1617 N N . ASP A 1 217 ? 19.422 5.59 -2.668 1 97.69 217 ASP A N 1
ATOM 1618 C CA . ASP A 1 217 ? 19.438 7.008 -2.318 1 97.69 217 ASP A CA 1
ATOM 1619 C C . ASP A 1 217 ? 18.469 7.305 -1.17 1 97.69 217 ASP A C 1
ATOM 1621 O O . ASP A 1 217 ? 17.25 7.293 -1.355 1 97.69 217 ASP A O 1
ATOM 1625 N N . TYR A 1 218 ? 19.047 7.676 -0.006 1 97.5 218 TYR A N 1
ATOM 1626 C CA . TYR A 1 218 ? 18.203 7.863 1.171 1 97.5 218 TYR A CA 1
ATOM 1627 C C . TYR A 1 218 ? 18.156 9.336 1.574 1 97.5 218 TYR A C 1
ATOM 1629 O O . TYR A 1 218 ? 17.828 9.656 2.717 1 97.5 218 TYR A O 1
ATOM 1637 N N . ALA A 1 219 ? 18.516 10.234 0.632 1 95.56 219 ALA A N 1
ATOM 1638 C CA . ALA A 1 219 ? 18.25 11.656 0.871 1 95.56 219 ALA A CA 1
ATOM 1639 C C . ALA A 1 219 ? 16.766 11.906 1.106 1 95.56 219 ALA A C 1
ATOM 1641 O O . ALA A 1 219 ? 15.922 11.344 0.416 1 95.56 219 ALA A O 1
ATOM 1642 N N . PRO A 1 220 ? 16.422 12.703 2.027 1 93.5 220 PRO A N 1
ATOM 1643 C CA . PRO A 1 220 ? 15.039 12.766 2.518 1 93.5 220 PRO A CA 1
ATOM 1644 C C . PRO A 1 220 ? 14.109 13.531 1.578 1 93.5 220 PRO A C 1
ATOM 1646 O O . PRO A 1 220 ? 14.422 14.648 1.176 1 93.5 220 PRO A O 1
ATOM 1649 N N . GLN A 1 221 ? 13.07 12.93 1.209 1 89.88 221 GLN A N 1
ATOM 1650 C CA . GLN A 1 221 ? 11.867 13.609 0.744 1 89.88 221 GLN A CA 1
ATOM 1651 C C . GLN A 1 221 ? 10.82 13.711 1.855 1 89.88 221 GLN A C 1
ATOM 1653 O O . GLN A 1 221 ? 10 14.625 1.863 1 89.88 221 GLN A O 1
ATOM 1658 N N . PHE A 1 222 ? 10.859 12.789 2.688 1 93.81 222 PHE A N 1
ATOM 1659 C CA . PHE A 1 222 ? 10.117 12.703 3.939 1 93.81 222 PHE A CA 1
ATOM 1660 C C . PHE A 1 222 ? 10.906 11.914 4.977 1 93.81 222 PHE A C 1
ATOM 1662 O O . PHE A 1 222 ? 11.125 10.711 4.82 1 93.81 222 PHE A O 1
ATOM 1669 N N . SER A 1 223 ? 11.297 12.523 6.051 1 96.44 223 SER A N 1
ATOM 1670 C CA . SER A 1 223 ? 12.273 11.93 6.957 1 96.44 223 SER A CA 1
ATOM 1671 C C . SER A 1 223 ? 11.633 10.844 7.812 1 96.44 223 SER A C 1
ATOM 1673 O O . SER A 1 223 ? 10.445 10.914 8.133 1 96.44 223 SER A O 1
ATOM 1675 N N . LEU A 1 224 ? 12.453 9.898 8.172 1 98.25 224 LEU A N 1
ATOM 1676 C CA . LEU A 1 224 ? 12.039 8.797 9.023 1 98.25 224 LEU A CA 1
ATOM 1677 C C . LEU A 1 224 ? 11.5 9.305 10.359 1 98.25 224 LEU A C 1
ATOM 1679 O O . LEU A 1 224 ? 10.453 8.859 10.82 1 98.25 224 LEU A O 1
ATOM 1683 N N . LYS A 1 225 ? 12.133 10.281 10.945 1 98.19 225 LYS A N 1
ATOM 1684 C CA . LYS A 1 225 ? 11.727 10.781 12.25 1 98.19 225 LYS A CA 1
ATOM 1685 C C . LYS A 1 225 ? 10.367 11.477 12.18 1 98.19 225 LYS A C 1
ATOM 1687 O O . LYS A 1 225 ? 9.562 11.367 13.102 1 98.19 225 LYS A O 1
ATOM 1692 N N . HIS A 1 226 ? 10.109 12.195 11.109 1 97.62 226 HIS A N 1
ATOM 1693 C CA . HIS A 1 226 ? 8.836 12.898 10.969 1 97.62 226 HIS A CA 1
ATOM 1694 C C . HIS A 1 226 ? 7.691 11.922 10.742 1 97.62 226 HIS A C 1
ATOM 1696 O O . HIS A 1 226 ? 6.602 12.102 11.289 1 97.62 226 HIS A O 1
ATOM 1702 N N . LEU A 1 227 ? 7.949 10.914 9.922 1 98.31 227 LEU A N 1
ATOM 1703 C CA . LEU A 1 227 ? 6.891 9.938 9.695 1 98.31 227 LEU A CA 1
ATOM 1704 C C . LEU A 1 227 ? 6.664 9.086 10.938 1 98.31 227 LEU A C 1
ATOM 1706 O O . LEU A 1 227 ? 5.531 8.695 11.227 1 98.31 227 LEU A O 1
ATOM 1710 N N . GLU A 1 228 ? 7.77 8.773 11.695 1 98.75 228 GLU A N 1
ATOM 1711 C CA . GLU A 1 228 ? 7.594 8.102 12.977 1 98.75 228 GLU A CA 1
ATOM 1712 C C . GLU A 1 228 ? 6.691 8.906 13.906 1 98.75 228 GLU A C 1
ATOM 1714 O O . GLU A 1 228 ? 5.789 8.352 14.539 1 98.75 228 GLU A O 1
ATOM 1719 N N . LYS A 1 229 ? 6.93 10.164 13.969 1 98.5 229 LYS A N 1
ATOM 1720 C CA . LYS A 1 229 ? 6.086 11.055 14.766 1 98.5 229 LYS A CA 1
ATOM 1721 C C . LYS A 1 229 ? 4.633 10.984 14.305 1 98.5 229 LYS A C 1
ATOM 1723 O O . LYS A 1 229 ? 3.717 11.008 15.133 1 98.5 229 LYS A O 1
ATOM 1728 N N . ASP A 1 230 ? 4.371 10.977 13.047 1 98.62 230 ASP A N 1
ATOM 1729 C CA . ASP A 1 230 ? 3.006 10.898 12.539 1 98.62 230 ASP A CA 1
ATOM 1730 C C . ASP A 1 230 ? 2.346 9.578 12.938 1 98.62 230 ASP A C 1
ATOM 1732 O O . ASP A 1 230 ? 1.154 9.547 13.25 1 98.62 230 ASP A O 1
ATOM 1736 N N . LEU A 1 231 ? 3.129 8.477 12.883 1 98.75 231 LEU A N 1
ATOM 1737 C CA . LEU A 1 231 ? 2.605 7.184 13.32 1 98.75 231 LEU A CA 1
ATOM 1738 C C . LEU A 1 231 ? 2.279 7.207 14.805 1 98.75 231 LEU A C 1
ATOM 1740 O O . LEU A 1 231 ? 1.255 6.668 15.234 1 98.75 231 LEU A O 1
ATOM 1744 N N . ARG A 1 232 ? 3.15 7.82 15.555 1 98.69 232 ARG A N 1
ATOM 1745 C CA . ARG A 1 232 ? 2.902 7.965 16.984 1 98.69 232 ARG A CA 1
ATOM 1746 C C . ARG A 1 232 ? 1.609 8.727 17.25 1 98.69 232 ARG A C 1
ATOM 1748 O O . ARG A 1 232 ? 0.771 8.297 18.031 1 98.69 232 ARG A O 1
ATOM 1755 N N . LEU A 1 233 ? 1.433 9.82 16.594 1 98.75 233 LEU A N 1
ATOM 1756 C CA . LEU A 1 233 ? 0.235 10.641 16.75 1 98.75 233 LEU A CA 1
ATOM 1757 C C . LEU A 1 233 ? -1.01 9.867 16.328 1 98.75 233 LEU A C 1
ATOM 1759 O O . LEU A 1 233 ? -2.055 9.969 16.984 1 98.75 233 LEU A O 1
ATOM 1763 N N . ALA A 1 234 ? -0.904 9.086 15.258 1 98.69 234 ALA A N 1
ATOM 1764 C CA . ALA A 1 234 ? -2.027 8.281 14.789 1 98.69 234 ALA A CA 1
ATOM 1765 C C . ALA A 1 234 ? -2.416 7.23 15.836 1 98.69 234 ALA A C 1
ATOM 1767 O O . ALA A 1 234 ? -3.6 7.043 16.125 1 98.69 234 ALA A O 1
ATOM 1768 N N . LEU A 1 235 ? -1.415 6.59 16.406 1 98.5 235 LEU A N 1
ATOM 1769 C CA . LEU A 1 235 ? -1.673 5.547 17.391 1 98.5 235 LEU A CA 1
ATOM 1770 C C . LEU A 1 235 ? -2.271 6.137 18.672 1 98.5 235 LEU A C 1
ATOM 1772 O O . LEU A 1 235 ? -3.178 5.551 19.266 1 98.5 235 LEU A O 1
ATOM 1776 N N . GLU A 1 236 ? -1.779 7.266 19.062 1 98.25 236 GLU A N 1
ATOM 1777 C CA . GLU A 1 236 ? -2.359 7.965 20.203 1 98.25 236 GLU A CA 1
ATOM 1778 C C . GLU A 1 236 ? -3.818 8.328 19.953 1 98.25 236 GLU A C 1
ATOM 1780 O O . GLU A 1 236 ? -4.676 8.125 20.812 1 98.25 236 GLU A O 1
ATOM 1785 N N . THR A 1 237 ? -4.094 8.859 18.797 1 98.31 237 THR A N 1
ATOM 1786 C CA . THR A 1 237 ? -5.449 9.234 18.406 1 98.31 237 THR A CA 1
ATOM 1787 C C . THR A 1 237 ? -6.352 8.008 18.359 1 98.31 237 THR A C 1
ATOM 1789 O O . THR A 1 237 ? -7.508 8.055 18.781 1 98.31 237 THR A O 1
ATOM 1792 N N . ALA A 1 238 ? -5.793 6.934 17.797 1 97.12 238 ALA A N 1
ATOM 1793 C CA . ALA A 1 238 ? -6.543 5.684 17.734 1 97.12 238 ALA A CA 1
ATOM 1794 C C . ALA A 1 238 ? -6.93 5.199 19.125 1 97.12 238 ALA A C 1
ATOM 1796 O O . ALA A 1 238 ? -8.07 4.793 19.359 1 97.12 238 ALA A O 1
ATOM 1797 N N . GLN A 1 239 ? -6.004 5.242 20 1 95.31 239 GLN A N 1
ATOM 1798 C CA . GLN A 1 239 ? -6.254 4.836 21.375 1 95.31 239 GLN A CA 1
ATOM 1799 C C . GLN A 1 239 ? -7.359 5.68 22.016 1 95.31 239 GLN A C 1
ATOM 1801 O O . GLN A 1 239 ? -8.242 5.152 22.688 1 95.31 239 GLN A O 1
ATOM 1806 N N . GLU A 1 240 ? -7.324 6.949 21.766 1 95.25 240 GLU A N 1
ATOM 1807 C CA . GLU A 1 240 ? -8.32 7.875 22.297 1 95.25 240 GLU A CA 1
ATOM 1808 C C . GLU A 1 240 ? -9.711 7.559 21.75 1 95.25 240 GLU A C 1
ATOM 1810 O O . GLU A 1 240 ? -10.719 7.879 22.375 1 95.25 240 GLU A O 1
ATOM 1815 N N . ASN A 1 241 ? -9.766 6.965 20.625 1 93.94 241 ASN A N 1
ATOM 1816 C CA . ASN A 1 241 ? -11.047 6.711 19.969 1 93.94 241 ASN A CA 1
ATOM 1817 C C . ASN A 1 241 ? -11.422 5.234 20.031 1 93.94 241 ASN A C 1
ATOM 1819 O O . ASN A 1 241 ? -12.367 4.801 19.359 1 93.94 241 ASN A O 1
ATOM 1823 N N . GLY A 1 242 ? -10.648 4.406 20.672 1 91.81 242 GLY A N 1
ATOM 1824 C CA . GLY A 1 242 ? -11 3.018 20.938 1 91.81 242 GLY A CA 1
ATOM 1825 C C . GLY A 1 242 ? -10.797 2.119 19.719 1 91.81 242 GLY A C 1
ATOM 1826 O O . GLY A 1 242 ? -11.586 1.194 19.5 1 91.81 242 GLY A O 1
ATOM 1827 N N . ILE A 1 243 ? -9.859 2.455 18.938 1 92.12 243 ILE A N 1
ATOM 1828 C CA . ILE A 1 243 ? -9.594 1.605 17.781 1 92.12 243 ILE A CA 1
ATOM 1829 C C . ILE A 1 243 ? -8.18 1.043 17.859 1 92.12 243 ILE A C 1
ATOM 1831 O O . ILE A 1 243 ? -7.281 1.682 18.406 1 92.12 243 ILE A O 1
ATOM 1835 N N . GLU A 1 244 ? -8 -0.137 17.312 1 93.56 244 GLU A N 1
ATOM 1836 C CA . GLU A 1 244 ? -6.688 -0.767 17.234 1 93.56 244 GLU A CA 1
ATOM 1837 C C . GLU A 1 244 ? -6.156 -0.754 15.805 1 93.56 244 GLU A C 1
ATOM 1839 O O . GLU A 1 244 ? -6.91 -0.967 14.859 1 93.56 244 GLU A O 1
ATOM 1844 N N . LEU A 1 245 ? -4.902 -0.433 15.703 1 97.06 245 LEU A N 1
ATOM 1845 C CA . LEU A 1 245 ? -4.195 -0.429 14.43 1 97.06 245 LEU A CA 1
ATOM 1846 C C . LEU A 1 245 ? -2.963 -1.326 14.492 1 97.06 245 LEU A C 1
ATOM 1848 O O . LEU A 1 245 ? -1.831 -0.835 14.508 1 97.06 245 LEU A O 1
ATOM 1852 N N . PRO A 1 246 ? -3.197 -2.609 14.453 1 96.81 246 PRO A N 1
ATOM 1853 C CA . PRO A 1 246 ? -2.098 -3.537 14.719 1 96.81 246 PRO A CA 1
ATOM 1854 C C . PRO A 1 246 ? -0.955 -3.404 13.719 1 96.81 246 PRO A C 1
ATOM 1856 O O . PRO A 1 246 ? 0.217 -3.473 14.094 1 96.81 246 PRO A O 1
ATOM 1859 N N . GLN A 1 247 ? -1.215 -3.277 12.484 1 96.44 247 GLN A N 1
ATOM 1860 C CA . GLN A 1 247 ? -0.145 -3.137 11.508 1 96.44 247 GLN A CA 1
ATOM 1861 C C . GLN A 1 247 ? 0.631 -1.839 11.719 1 96.44 247 GLN A C 1
ATOM 1863 O O . GLN A 1 247 ? 1.858 -1.818 11.609 1 96.44 247 GLN A O 1
ATOM 1868 N N . THR A 1 248 ? -0.1 -0.764 12 1 97.88 248 THR A N 1
ATOM 1869 C CA . THR A 1 248 ? 0.539 0.524 12.242 1 97.88 248 THR A CA 1
ATOM 1870 C C . THR A 1 248 ? 1.451 0.452 13.469 1 97.88 248 THR A C 1
ATOM 1872 O O . THR A 1 248 ? 2.553 1.006 13.461 1 97.88 248 THR A O 1
ATOM 1875 N N . ALA A 1 249 ? 0.946 -0.22 14.492 1 97.81 249 ALA A N 1
ATOM 1876 C CA . ALA A 1 249 ? 1.735 -0.37 15.711 1 97.81 249 ALA A CA 1
ATOM 1877 C C . ALA A 1 249 ? 3.027 -1.134 15.438 1 97.81 249 ALA A C 1
ATOM 1879 O O . ALA A 1 249 ? 4.102 -0.734 15.891 1 97.81 249 ALA A O 1
ATOM 1880 N N . SER A 1 250 ? 2.928 -2.191 14.672 1 96.94 250 SER A N 1
ATOM 1881 C CA . SER A 1 250 ? 4.109 -2.973 14.32 1 96.94 250 SER A CA 1
ATOM 1882 C C . SER A 1 250 ? 5.055 -2.17 13.43 1 96.94 250 SER A C 1
ATOM 1884 O O . SER A 1 250 ? 6.277 -2.26 13.578 1 96.94 250 SER A O 1
ATOM 1886 N N . LEU A 1 251 ? 4.52 -1.441 12.547 1 97.81 251 LEU A N 1
ATOM 1887 C CA . LEU A 1 251 ? 5.309 -0.603 11.648 1 97.81 251 LEU A CA 1
ATOM 1888 C C . LEU A 1 251 ? 6.098 0.441 12.43 1 97.81 251 LEU A C 1
ATOM 1890 O O . LEU A 1 251 ? 7.27 0.687 12.141 1 97.81 251 LEU A O 1
ATOM 1894 N N . ARG A 1 252 ? 5.453 1.045 13.383 1 98.5 252 ARG A N 1
ATOM 1895 C CA . ARG A 1 252 ? 6.148 2.061 14.172 1 98.5 252 ARG A CA 1
ATOM 1896 C C . ARG A 1 252 ? 7.363 1.471 14.875 1 98.5 252 ARG A C 1
ATOM 1898 O O . ARG A 1 252 ? 8.383 2.141 15.023 1 98.5 252 ARG A O 1
ATOM 1905 N N . GLU A 1 253 ? 7.285 0.22 15.297 1 98.12 253 GLU A N 1
ATOM 1906 C CA . GLU A 1 253 ? 8.43 -0.425 15.93 1 98.12 253 GLU A CA 1
ATOM 1907 C C . GLU A 1 253 ? 9.633 -0.462 15 1 98.12 253 GLU A C 1
ATOM 1909 O O . GLU A 1 253 ? 10.773 -0.326 15.445 1 98.12 253 GLU A O 1
ATOM 1914 N N . LEU A 1 254 ? 9.414 -0.678 13.758 1 98 254 LEU A N 1
ATOM 1915 C CA . LEU A 1 254 ? 10.492 -0.644 12.781 1 98 254 LEU A CA 1
ATOM 1916 C C . LEU A 1 254 ? 11.086 0.757 12.672 1 98 254 LEU A C 1
ATOM 1918 O O . LEU A 1 254 ? 12.305 0.915 12.562 1 98 254 LEU A O 1
ATOM 1922 N N . TYR A 1 255 ? 10.203 1.747 12.695 1 98.69 255 TYR A N 1
ATOM 1923 C CA . TYR A 1 255 ? 10.672 3.129 12.648 1 98.69 255 TYR A CA 1
ATOM 1924 C C . TYR A 1 255 ? 11.539 3.455 13.859 1 98.69 255 TYR A C 1
ATOM 1926 O O . TYR A 1 255 ? 12.57 4.121 13.727 1 98.69 255 TYR A O 1
ATOM 1934 N N . LEU A 1 256 ? 11.117 2.945 15.008 1 98.75 256 LEU A N 1
ATOM 1935 C CA . LEU A 1 256 ? 11.898 3.164 16.219 1 98.75 256 LEU A CA 1
ATOM 1936 C C . LEU A 1 256 ? 13.266 2.512 16.109 1 98.75 256 LEU A C 1
ATOM 1938 O O . LEU A 1 256 ? 14.266 3.062 16.578 1 98.75 256 LEU A O 1
ATOM 1942 N N . GLN A 1 257 ? 13.367 1.394 15.477 1 98.19 257 GLN A N 1
ATOM 1943 C CA . GLN A 1 257 ? 14.656 0.752 15.242 1 98.19 257 GLN A CA 1
ATOM 1944 C C . GLN A 1 257 ? 15.531 1.607 14.328 1 98.19 257 GLN A C 1
ATOM 1946 O O . GLN A 1 257 ? 16.734 1.754 14.578 1 98.19 257 GLN A O 1
ATOM 1951 N N . GLY A 1 258 ? 14.93 2.141 13.266 1 98.25 258 GLY A N 1
ATOM 1952 C CA . GLY A 1 258 ? 15.672 3.033 12.391 1 98.25 258 GLY A CA 1
ATOM 1953 C C . GLY A 1 258 ? 16.203 4.262 13.102 1 98.25 258 GLY A C 1
ATOM 1954 O O . GLY A 1 258 ? 17.344 4.688 12.859 1 98.25 258 GLY A O 1
ATOM 1955 N N . LEU A 1 259 ? 15.359 4.824 14 1 98.56 259 LEU A N 1
ATOM 1956 C CA . LEU A 1 259 ? 15.789 5.977 14.781 1 98.56 259 LEU A CA 1
ATOM 1957 C C . LEU A 1 259 ? 16.969 5.621 15.672 1 98.56 259 LEU A C 1
ATOM 1959 O O . LEU A 1 259 ? 17.922 6.395 15.789 1 98.56 259 LEU A O 1
ATOM 1963 N N . LYS A 1 260 ? 16.922 4.449 16.25 1 98.31 260 LYS A N 1
ATOM 1964 C CA . LYS A 1 260 ? 18.016 3.98 17.109 1 98.31 260 LYS A CA 1
ATOM 1965 C C . LYS A 1 260 ? 19.297 3.816 16.312 1 98.31 260 LYS A C 1
ATOM 1967 O O . LYS A 1 260 ? 20.391 4 16.859 1 98.31 260 LYS A O 1
ATOM 1972 N N . LYS A 1 261 ? 19.234 3.574 15.047 1 98 261 LYS A N 1
ATOM 1973 C CA . LYS A 1 261 ? 20.391 3.377 14.18 1 98 261 LYS A CA 1
ATOM 1974 C C . LYS A 1 261 ? 20.906 4.707 13.633 1 98 261 LYS A C 1
ATOM 1976 O O . LYS A 1 261 ? 21.906 4.746 12.898 1 98 261 LYS A O 1
ATOM 1981 N N . GLY A 1 262 ? 20.219 5.77 13.93 1 98.25 262 GLY A N 1
ATOM 1982 C CA . GLY A 1 262 ? 20.672 7.094 13.531 1 98.25 262 GLY A CA 1
ATOM 1983 C C . GLY A 1 262 ? 20.156 7.5 12.156 1 98.25 262 GLY A C 1
ATOM 1984 O O . GLY A 1 262 ? 20.734 8.391 11.523 1 98.25 262 GLY A O 1
ATOM 1985 N N . TRP A 1 263 ? 19.062 6.844 11.633 1 98.38 263 TRP A N 1
ATOM 1986 C CA . TRP A 1 263 ? 18.578 7.098 10.281 1 98.38 263 TRP A CA 1
ATOM 1987 C C . TRP A 1 263 ? 17.453 8.125 10.281 1 98.38 263 TRP A C 1
ATOM 1989 O O . TRP A 1 263 ? 16.734 8.273 9.281 1 98.38 263 TRP A O 1
ATOM 1999 N N . GLY A 1 264 ? 17.25 8.859 11.367 1 98.31 264 GLY A N 1
ATOM 2000 C CA . GLY A 1 264 ? 16.109 9.734 11.578 1 98.31 264 GLY A CA 1
ATOM 2001 C C . GLY A 1 264 ? 15.969 10.805 10.516 1 98.31 264 GLY A C 1
ATOM 2002 O O . GLY A 1 264 ? 14.852 11.18 10.148 1 98.31 264 GLY A O 1
ATOM 2003 N N . ASP A 1 265 ? 17.078 11.297 9.984 1 97.19 265 ASP A N 1
ATOM 2004 C CA . ASP A 1 265 ? 17.047 12.406 9.039 1 97.19 265 ASP A CA 1
ATOM 2005 C C . ASP A 1 265 ? 17.031 11.898 7.598 1 97.19 265 ASP A C 1
ATOM 2007 O O . ASP A 1 265 ? 16.906 12.688 6.656 1 97.19 265 ASP A O 1
ATOM 2011 N N . GLU A 1 266 ? 17.125 10.602 7.41 1 97.88 266 GLU A N 1
ATOM 2012 C CA . GLU A 1 266 ? 17.062 9.992 6.082 1 97.88 266 GLU A CA 1
ATOM 2013 C C . GLU A 1 266 ? 15.617 9.781 5.637 1 97.88 266 GLU A C 1
ATOM 2015 O O . GLU A 1 266 ? 14.688 9.914 6.438 1 97.88 266 GLU A O 1
ATOM 2020 N N . ASP A 1 267 ? 15.508 9.555 4.355 1 97.12 267 ASP A N 1
ATOM 2021 C CA . ASP A 1 267 ? 14.188 9.18 3.861 1 97.12 267 ASP A CA 1
ATOM 2022 C C . ASP A 1 267 ? 13.688 7.906 4.543 1 97.12 267 ASP A C 1
ATOM 2024 O O . ASP A 1 267 ? 14.469 6.992 4.812 1 97.12 267 ASP A O 1
ATOM 2028 N N . PHE A 1 268 ? 12.414 7.855 4.766 1 97.75 268 PHE A N 1
ATOM 2029 C CA . PHE A 1 268 ? 11.844 6.738 5.512 1 97.75 268 PHE A CA 1
ATOM 2030 C C . PHE A 1 268 ? 12.078 5.422 4.777 1 97.75 268 PHE A C 1
ATOM 2032 O O . PHE A 1 268 ? 12.062 4.352 5.391 1 97.75 268 PHE A O 1
ATOM 2039 N N . ILE A 1 269 ? 12.336 5.379 3.486 1 97.56 269 ILE A N 1
ATOM 2040 C CA . ILE A 1 269 ? 12.57 4.137 2.754 1 97.56 269 ILE A CA 1
ATOM 2041 C C . ILE A 1 269 ? 13.914 3.543 3.16 1 97.56 269 ILE A C 1
ATOM 2043 O O . ILE A 1 269 ? 14.211 2.387 2.846 1 97.56 269 ILE A O 1
ATOM 2047 N N . GLY A 1 270 ? 14.742 4.336 3.854 1 97.31 270 GLY A N 1
ATOM 2048 C CA . GLY A 1 270 ? 15.992 3.807 4.375 1 97.31 270 GLY A CA 1
ATOM 2049 C C . GLY A 1 270 ? 15.797 2.631 5.312 1 97.31 270 GLY A C 1
ATOM 2050 O O . GLY A 1 270 ? 16.734 1.861 5.555 1 97.31 270 GLY A O 1
ATOM 2051 N N . LEU A 1 271 ? 14.609 2.488 5.832 1 96.75 271 LEU A N 1
ATOM 2052 C CA . LEU A 1 271 ? 14.258 1.396 6.73 1 96.75 271 LEU A CA 1
ATOM 2053 C C . LEU A 1 271 ? 14.484 0.045 6.059 1 96.75 271 LEU A C 1
ATOM 2055 O O . LEU A 1 271 ? 14.586 -0.981 6.738 1 96.75 271 LEU A O 1
ATOM 2059 N N . GLU A 1 272 ? 14.523 0.035 4.723 1 96.31 272 GLU A N 1
ATOM 2060 C CA . GLU A 1 272 ? 14.703 -1.223 4.004 1 96.31 272 GLU A CA 1
ATOM 2061 C C . GLU A 1 272 ? 16.016 -1.9 4.41 1 96.31 272 GLU A C 1
ATOM 2063 O O . GLU A 1 272 ? 16.156 -3.117 4.266 1 96.31 272 GLU A O 1
ATOM 2068 N N . ARG A 1 273 ? 16.938 -1.144 4.945 1 95.69 273 ARG A N 1
ATOM 2069 C CA . ARG A 1 273 ? 18.234 -1.671 5.352 1 95.69 273 ARG A CA 1
ATOM 2070 C C . ARG A 1 273 ? 18.094 -2.629 6.531 1 95.69 273 ARG A C 1
ATOM 2072 O O . ARG A 1 273 ? 18.984 -3.439 6.789 1 95.69 273 ARG A O 1
ATOM 2079 N N . LEU A 1 274 ? 16.953 -2.521 7.266 1 94.81 274 LEU A N 1
ATOM 2080 C CA . LEU A 1 274 ? 16.688 -3.443 8.359 1 94.81 274 LEU A CA 1
ATOM 2081 C C . LEU A 1 274 ? 16.422 -4.852 7.84 1 94.81 274 LEU A C 1
ATOM 2083 O O . LEU A 1 274 ? 16.484 -5.824 8.594 1 94.81 274 LEU A O 1
ATOM 2087 N N . LEU A 1 275 ? 16.109 -5.008 6.551 1 91.38 275 LEU A N 1
ATOM 2088 C CA . LEU A 1 275 ? 15.672 -6.277 5.977 1 91.38 275 LEU A CA 1
ATOM 2089 C C . LEU A 1 275 ? 16.859 -7.141 5.586 1 91.38 275 LEU A C 1
ATOM 2091 O O . LEU A 1 275 ? 16.703 -8.32 5.281 1 91.38 275 LEU A O 1
ATOM 2095 N N . HIS A 1 276 ? 17.953 -6.586 5.504 1 82.25 276 HIS A N 1
ATOM 2096 C CA . HIS A 1 276 ? 19.156 -7.293 5.086 1 82.25 276 HIS A CA 1
ATOM 2097 C C . HIS A 1 276 ? 19.844 -7.973 6.266 1 82.25 276 HIS A C 1
ATOM 2099 O O . HIS A 1 276 ? 20.016 -7.359 7.324 1 82.25 276 HIS A O 1
ATOM 2105 N N . LYS A 1 277 ? 19.281 -9.203 6.605 1 62.03 277 LYS A N 1
ATOM 2106 C CA . LYS A 1 277 ? 19.969 -9.906 7.68 1 62.03 277 LYS A CA 1
ATOM 2107 C C . LYS A 1 277 ? 21.438 -9.539 7.727 1 62.03 277 LYS A C 1
ATOM 2109 O O . LYS A 1 277 ? 22.062 -9.281 6.691 1 62.03 277 LYS A O 1
ATOM 2114 N N . LYS A 1 278 ? 21.938 -9.523 8.984 1 46.44 278 LYS A N 1
ATOM 2115 C CA . LYS A 1 278 ? 23.359 -9.492 9.336 1 46.44 278 LYS A CA 1
ATOM 2116 C C . LYS A 1 278 ? 24.062 -10.758 8.852 1 46.44 278 LYS A C 1
ATOM 2118 O O . LYS A 1 278 ? 23.469 -11.836 8.836 1 46.44 278 LYS A O 1
ATOM 2123 N N . MET B 1 1 ? -6.371 -27.484 -30.453 1 95.06 1 MET B N 1
ATOM 2124 C CA . MET B 1 1 ? -5.5 -28.281 -29.578 1 95.06 1 MET B CA 1
ATOM 2125 C C . MET B 1 1 ? -6.309 -29.016 -28.516 1 95.06 1 MET B C 1
ATOM 2127 O O . MET B 1 1 ? -7.496 -28.734 -28.344 1 95.06 1 MET B O 1
ATOM 2131 N N . LYS B 1 2 ? -5.648 -30.031 -27.984 1 97.31 2 LYS B N 1
ATOM 2132 C CA . LYS B 1 2 ? -6.25 -30.703 -26.844 1 97.31 2 LYS B CA 1
ATOM 2133 C C . LYS B 1 2 ? -5.715 -30.141 -25.531 1 97.31 2 LYS B C 1
ATOM 2135 O O . LYS B 1 2 ? -4.516 -30.234 -25.25 1 97.31 2 LYS B O 1
ATOM 2140 N N . ILE B 1 3 ? -6.625 -29.594 -24.719 1 98.19 3 ILE B N 1
ATOM 2141 C CA . ILE B 1 3 ? -6.207 -28.891 -23.516 1 98.19 3 ILE B CA 1
ATOM 2142 C C . ILE B 1 3 ? -6.957 -29.453 -22.312 1 98.19 3 ILE B C 1
ATOM 2144 O O . ILE B 1 3 ? -8.172 -29.656 -22.375 1 98.19 3 ILE B O 1
ATOM 2148 N N . ALA B 1 4 ? -6.219 -29.75 -21.297 1 98.62 4 ALA B N 1
ATOM 2149 C CA . ALA B 1 4 ? -6.805 -30.141 -20.016 1 98.62 4 ALA B CA 1
ATOM 2150 C C . ALA B 1 4 ? -6.668 -29.031 -18.984 1 98.62 4 ALA B C 1
ATOM 2152 O O . ALA B 1 4 ? -5.621 -28.391 -18.891 1 98.62 4 ALA B O 1
ATOM 2153 N N . VAL B 1 5 ? -7.746 -28.75 -18.234 1 98.75 5 VAL B N 1
ATOM 2154 C CA . VAL B 1 5 ? -7.703 -27.844 -17.094 1 98.75 5 VAL B CA 1
ATOM 2155 C C . VAL B 1 5 ? -8.055 -28.594 -15.82 1 98.75 5 VAL B C 1
ATOM 2157 O O . VAL B 1 5 ? -9.172 -29.109 -15.672 1 98.75 5 VAL B O 1
ATOM 2160 N N . LEU B 1 6 ? -7.035 -28.734 -15.008 1 98.75 6 LEU B N 1
ATOM 2161 C CA . LEU B 1 6 ? -7.23 -29.375 -13.711 1 98.75 6 LEU B CA 1
ATOM 2162 C C . LEU B 1 6 ? -7.449 -28.344 -12.617 1 98.75 6 LEU B C 1
ATOM 2164 O O . LEU B 1 6 ? -6.504 -27.672 -12.188 1 98.75 6 LEU B O 1
ATOM 2168 N N . GLY B 1 7 ? -8.656 -28.266 -12.031 1 98.38 7 GLY B N 1
ATOM 2169 C CA . GLY B 1 7 ? -9.094 -27.234 -11.094 1 98.38 7 GLY B CA 1
ATOM 2170 C C . GLY B 1 7 ? -10.102 -26.266 -11.703 1 98.38 7 GLY B C 1
ATOM 2171 O O . GLY B 1 7 ? -9.773 -25.516 -12.617 1 98.38 7 GLY B O 1
ATOM 2172 N N . LEU B 1 8 ? -11.32 -26.312 -11.141 1 97.56 8 LEU B N 1
ATOM 2173 C CA . LEU B 1 8 ? -12.391 -25.469 -11.664 1 97.56 8 LEU B CA 1
ATOM 2174 C C . LEU B 1 8 ? -12.875 -24.484 -10.602 1 97.56 8 LEU B C 1
ATOM 2176 O O . LEU B 1 8 ? -14.086 -24.344 -10.391 1 97.56 8 LEU B O 1
ATOM 2180 N N . GLY B 1 9 ? -11.852 -23.938 -9.898 1 93.81 9 GLY B N 1
ATOM 2181 C CA . GLY B 1 9 ? -12.148 -22.781 -9.055 1 93.81 9 GLY B CA 1
ATOM 2182 C C . GLY B 1 9 ? -12.477 -21.531 -9.844 1 93.81 9 GLY B C 1
ATOM 2183 O O . GLY B 1 9 ? -12.836 -21.609 -11.023 1 93.81 9 GLY B O 1
ATOM 2184 N N . ILE B 1 10 ? -12.328 -20.438 -9.273 1 91.06 10 ILE B N 1
ATOM 2185 C CA . ILE B 1 10 ? -12.727 -19.141 -9.82 1 91.06 10 ILE B CA 1
ATOM 2186 C C . ILE B 1 10 ? -12.023 -18.906 -11.156 1 91.06 10 ILE B C 1
ATOM 2188 O O . ILE B 1 10 ? -12.672 -18.609 -12.164 1 91.06 10 ILE B O 1
ATOM 2192 N N . ILE B 1 11 ? -10.727 -19.141 -11.18 1 95.69 11 ILE B N 1
ATOM 2193 C CA . ILE B 1 11 ? -9.938 -18.812 -12.367 1 95.69 11 ILE B CA 1
ATOM 2194 C C . ILE B 1 11 ? -9.984 -19.984 -13.344 1 95.69 11 ILE B C 1
ATOM 2196 O O . ILE B 1 11 ? -10.219 -19.797 -14.539 1 95.69 11 ILE B O 1
ATOM 2200 N N . GLY B 1 12 ? -9.805 -21.203 -12.812 1 97.31 12 GLY B N 1
ATOM 2201 C CA . GLY B 1 12 ? -9.789 -22.375 -13.672 1 97.31 12 GLY B CA 1
ATOM 2202 C C . GLY B 1 12 ? -11.055 -22.531 -14.492 1 97.31 12 GLY B C 1
ATOM 2203 O O . GLY B 1 12 ? -11 -22.891 -15.672 1 97.31 12 GLY B O 1
ATOM 2204 N N . SER B 1 13 ? -12.195 -22.25 -13.898 1 97.31 13 SER B N 1
ATOM 2205 C CA . SER B 1 13 ? -13.469 -22.359 -14.602 1 97.31 13 SER B CA 1
ATOM 2206 C C . SER B 1 13 ? -13.555 -21.344 -15.734 1 97.31 13 SER B C 1
ATOM 2208 O O . SER B 1 13 ? -14.031 -21.672 -16.828 1 97.31 13 SER B O 1
ATOM 2210 N N . VAL B 1 14 ? -13.062 -20.141 -15.484 1 96.94 14 VAL B N 1
ATOM 2211 C CA . VAL B 1 14 ? -13.102 -19.078 -16.484 1 96.94 14 VAL B CA 1
ATOM 2212 C C . VAL B 1 14 ? -12.164 -19.422 -17.641 1 96.94 14 VAL B C 1
ATOM 2214 O O . VAL B 1 14 ? -12.539 -19.312 -18.812 1 96.94 14 VAL B O 1
ATOM 2217 N N . TRP B 1 15 ? -10.961 -19.906 -17.281 1 97.62 15 TRP B N 1
ATOM 2218 C CA . TRP B 1 15 ? -9.992 -20.25 -18.328 1 97.62 15 TRP B CA 1
ATOM 2219 C C . TRP B 1 15 ? -10.484 -21.406 -19.172 1 97.62 15 TRP B C 1
ATOM 2221 O O . TRP B 1 15 ? -10.359 -21.391 -20.391 1 97.62 15 TRP B O 1
ATOM 2231 N N . ALA B 1 16 ? -11.086 -22.406 -18.562 1 97.81 16 ALA B N 1
ATOM 2232 C CA . ALA B 1 16 ? -11.641 -23.531 -19.297 1 97.81 16 ALA B CA 1
ATOM 2233 C C . ALA B 1 16 ? -12.719 -23.094 -20.281 1 97.81 16 ALA B C 1
ATOM 2235 O O . ALA B 1 16 ? -12.75 -23.547 -21.422 1 97.81 16 ALA B O 1
ATOM 2236 N N . GLN B 1 17 ? -13.531 -22.203 -19.828 1 97.31 17 GLN B N 1
ATOM 2237 C CA . GLN B 1 17 ? -14.594 -21.688 -20.688 1 97.31 17 GLN B CA 1
ATOM 2238 C C . GLN B 1 17 ? -14.031 -20.875 -21.844 1 97.31 17 GLN B C 1
ATOM 2240 O O . GLN B 1 17 ? -14.484 -21.016 -22.984 1 97.31 17 GLN B O 1
ATOM 2245 N N . ASN B 1 18 ? -13.102 -20.031 -21.562 1 97.19 18 ASN B N 1
ATOM 2246 C CA . ASN B 1 18 ? -12.469 -19.234 -22.609 1 97.19 18 ASN B CA 1
ATOM 2247 C C . ASN B 1 18 ? -11.797 -20.109 -23.656 1 97.19 18 ASN B C 1
ATOM 2249 O O . ASN B 1 18 ? -11.93 -19.859 -24.859 1 97.19 18 ASN B O 1
ATOM 2253 N N . LEU B 1 19 ? -11.109 -21.156 -23.234 1 96.44 19 LEU B N 1
ATOM 2254 C CA . LEU B 1 19 ? -10.398 -22.047 -24.125 1 96.44 19 LEU B CA 1
ATOM 2255 C C . LEU B 1 19 ? -11.375 -22.844 -24.984 1 96.44 19 LEU B C 1
ATOM 2257 O O . LEU B 1 19 ? -11.133 -23.078 -26.172 1 96.44 19 LEU B O 1
ATOM 2261 N N . ALA B 1 20 ? -12.453 -23.25 -24.406 1 95.94 20 ALA B N 1
ATOM 2262 C CA . ALA B 1 20 ? -13.508 -23.922 -25.156 1 95.94 20 ALA B CA 1
ATOM 2263 C C . ALA B 1 20 ? -14.094 -23.016 -26.219 1 95.94 20 ALA B C 1
ATOM 2265 O O . ALA B 1 20 ? -14.383 -23.469 -27.344 1 95.94 20 ALA B O 1
ATOM 2266 N N . ALA B 1 21 ? -14.242 -21.781 -25.891 1 96.06 21 ALA B N 1
ATOM 2267 C CA . ALA B 1 21 ? -14.805 -20.797 -26.812 1 96.06 21 ALA B CA 1
ATOM 2268 C C . ALA B 1 21 ? -13.875 -20.562 -28 1 96.06 21 ALA B C 1
ATOM 2270 O O . ALA B 1 21 ? -14.312 -20.172 -29.078 1 96.06 21 ALA B O 1
ATOM 2271 N N . ASP B 1 22 ? -12.602 -20.797 -27.781 1 95.75 22 ASP B N 1
ATOM 2272 C CA . ASP B 1 22 ? -11.602 -20.625 -28.828 1 95.75 22 ASP B CA 1
ATOM 2273 C C . ASP B 1 22 ? -11.484 -21.891 -29.688 1 95.75 22 ASP B C 1
ATOM 2275 O O . ASP B 1 22 ? -10.523 -22.047 -30.453 1 95.75 22 ASP B O 1
ATOM 2279 N N . ASP B 1 23 ? -12.375 -22.844 -29.578 1 93.12 23 ASP B N 1
ATOM 2280 C CA . ASP B 1 23 ? -12.531 -24.047 -30.375 1 93.12 23 ASP B CA 1
ATOM 2281 C C . ASP B 1 23 ? -11.414 -25.047 -30.094 1 93.12 23 ASP B C 1
ATOM 2283 O O . ASP B 1 23 ? -10.945 -25.734 -31.016 1 93.12 23 ASP B O 1
ATOM 2287 N N . HIS B 1 24 ? -10.844 -25.031 -28.891 1 95.25 24 HIS B N 1
ATOM 2288 C CA . HIS B 1 24 ? -9.984 -26.109 -28.422 1 95.25 24 HIS B CA 1
ATOM 2289 C C . HIS B 1 24 ? -10.797 -27.297 -27.938 1 95.25 24 HIS B C 1
ATOM 2291 O O . HIS B 1 24 ? -11.961 -27.141 -27.547 1 95.25 24 HIS B O 1
ATOM 2297 N N . GLU B 1 25 ? -10.195 -28.469 -28.109 1 96.75 25 GLU B N 1
ATOM 2298 C CA . GLU B 1 25 ? -10.766 -29.609 -27.391 1 96.75 25 GLU B CA 1
ATOM 2299 C C . GLU B 1 25 ? -10.438 -29.547 -25.891 1 96.75 25 GLU B C 1
ATOM 2301 O O . GLU B 1 25 ? -9.352 -29.938 -25.469 1 96.75 25 GLU B O 1
ATOM 2306 N N . MET B 1 26 ? -11.422 -29.078 -25.172 1 97.06 26 MET B N 1
ATOM 2307 C CA . MET B 1 26 ? -11.195 -28.75 -23.766 1 97.06 26 MET B CA 1
ATOM 2308 C C . MET B 1 26 ? -11.734 -29.859 -22.859 1 97.06 26 MET B C 1
ATOM 2310 O O . MET B 1 26 ? -12.875 -30.297 -23.016 1 97.06 26 MET B O 1
ATOM 2314 N N . ARG B 1 27 ? -10.883 -30.391 -22 1 98.31 27 ARG B N 1
ATOM 2315 C CA . ARG B 1 27 ? -11.266 -31.328 -20.953 1 98.31 27 ARG B CA 1
ATOM 2316 C C . ARG B 1 27 ? -11.016 -30.734 -19.578 1 98.31 27 ARG B C 1
ATOM 2318 O O . ARG B 1 27 ? -9.922 -30.234 -19.297 1 98.31 27 ARG B O 1
ATOM 2325 N N . ALA B 1 28 ? -12.023 -30.781 -18.734 1 98.31 28 ALA B N 1
ATOM 2326 C CA . ALA B 1 28 ? -11.93 -30.141 -17.438 1 98.31 28 ALA B CA 1
ATOM 2327 C C . ALA B 1 28 ? -12.156 -31.141 -16.312 1 98.31 28 ALA B C 1
ATOM 2329 O O . ALA B 1 28 ? -12.992 -32.031 -16.422 1 98.31 28 ALA B O 1
ATOM 2330 N N . TRP B 1 29 ? -11.406 -30.984 -15.234 1 98.56 29 TRP B N 1
ATOM 2331 C CA . TRP B 1 29 ? -11.547 -31.828 -14.047 1 98.56 29 TRP B CA 1
ATOM 2332 C C . TRP B 1 29 ? -11.469 -30.984 -12.773 1 98.56 29 TRP B C 1
ATOM 2334 O O . TRP B 1 29 ? -10.75 -29.984 -12.734 1 98.56 29 TRP B O 1
ATOM 2344 N N . ASN B 1 30 ? -12.188 -31.438 -11.727 1 98.5 30 ASN B N 1
ATOM 2345 C CA . ASN B 1 30 ? -12.133 -30.844 -10.398 1 98.5 30 ASN B CA 1
ATOM 2346 C C . ASN B 1 30 ? -12.32 -31.891 -9.305 1 98.5 30 ASN B C 1
ATOM 2348 O O . ASN B 1 30 ? -13.023 -32.875 -9.5 1 98.5 30 ASN B O 1
ATOM 2352 N N . ARG B 1 31 ? -11.641 -31.656 -8.242 1 96.69 31 ARG B N 1
ATOM 2353 C CA . ARG B 1 31 ? -11.742 -32.625 -7.137 1 96.69 31 ARG B CA 1
ATOM 2354 C C . ARG B 1 31 ? -13.195 -32.844 -6.754 1 96.69 31 ARG B C 1
ATOM 2356 O O . ARG B 1 31 ? -13.625 -34 -6.621 1 96.69 31 ARG B O 1
ATOM 2363 N N . THR B 1 32 ? -13.898 -31.688 -6.535 1 96.06 32 THR B N 1
ATOM 2364 C CA . THR B 1 32 ? -15.352 -31.812 -6.418 1 96.06 32 THR B CA 1
ATOM 2365 C C . THR B 1 32 ? -16 -31.859 -7.797 1 96.06 32 THR B C 1
ATOM 2367 O O . THR B 1 32 ? -15.914 -30.891 -8.562 1 96.06 32 THR B O 1
ATOM 2370 N N . PRO B 1 33 ? -16.672 -32.906 -8.055 1 96.44 33 PRO B N 1
ATOM 2371 C CA . PRO B 1 33 ? -17.203 -33.062 -9.406 1 96.44 33 PRO B CA 1
ATOM 2372 C C . PRO B 1 33 ? -18.141 -31.922 -9.805 1 96.44 33 PRO B C 1
ATOM 2374 O O . PRO B 1 33 ? -18.969 -31.5 -8.992 1 96.44 33 PRO B O 1
ATOM 2377 N N . GLN B 1 34 ? -17.859 -31.453 -10.984 1 95.94 34 GLN B N 1
ATOM 2378 C CA . GLN B 1 34 ? -18.75 -30.484 -11.617 1 95.94 34 GLN B CA 1
ATOM 2379 C C . GLN B 1 34 ? -19.312 -31.031 -12.93 1 95.94 34 GLN B C 1
ATOM 2381 O O . GLN B 1 34 ? -19.031 -30.469 -14 1 95.94 34 GLN B O 1
ATOM 2386 N N . ALA B 1 35 ? -20.219 -31.906 -12.875 1 94.5 35 ALA B N 1
ATOM 2387 C CA . ALA B 1 35 ? -20.672 -32.688 -14.016 1 94.5 35 ALA B CA 1
ATOM 2388 C C . ALA B 1 35 ? -21.359 -31.828 -15.055 1 94.5 35 ALA B C 1
ATOM 2390 O O . ALA B 1 35 ? -21.328 -32.125 -16.25 1 94.5 35 ALA B O 1
ATOM 2391 N N . ASP B 1 36 ? -21.891 -30.734 -14.648 1 95.44 36 ASP B N 1
ATOM 2392 C CA . ASP B 1 36 ? -22.625 -29.875 -15.562 1 95.44 36 ASP B CA 1
ATOM 2393 C C . ASP B 1 36 ? -21.688 -28.906 -16.281 1 95.44 36 ASP B C 1
ATOM 2395 O O . ASP B 1 36 ? -22.094 -28.203 -17.203 1 95.44 36 ASP B O 1
ATOM 2399 N N . PHE B 1 37 ? -20.422 -28.953 -15.867 1 96.81 37 PHE B N 1
ATOM 2400 C CA . PHE B 1 37 ? -19.469 -28.078 -16.516 1 96.81 37 PHE B CA 1
ATOM 2401 C C . PHE B 1 37 ? -19.109 -28.594 -17.906 1 96.81 37 PHE B C 1
ATOM 2403 O O . PHE B 1 37 ? -18.828 -29.781 -18.078 1 96.81 37 PHE B O 1
ATOM 2410 N N . PRO B 1 38 ? -19.156 -27.734 -18.906 1 95 38 PRO B N 1
ATOM 2411 C CA . PRO B 1 38 ? -18.812 -28.188 -20.25 1 95 38 PRO B CA 1
ATOM 2412 C C . PRO B 1 38 ? -17.406 -28.766 -20.328 1 95 38 PRO B C 1
ATOM 2414 O O . PRO B 1 38 ? -16.438 -28.156 -19.859 1 95 38 PRO B O 1
ATOM 2417 N N . GLY B 1 39 ? -17.344 -30 -20.938 1 96.31 39 GLY B N 1
ATOM 2418 C CA . GLY B 1 39 ? -16.047 -30.625 -21.109 1 96.31 39 GLY B CA 1
ATOM 2419 C C . GLY B 1 39 ? -15.57 -31.375 -19.875 1 96.31 39 GLY B C 1
ATOM 2420 O O . GLY B 1 39 ? -14.453 -31.891 -19.844 1 96.31 39 GLY B O 1
ATOM 2421 N N . PHE B 1 40 ? -16.438 -31.422 -18.859 1 97.81 40 PHE B N 1
ATOM 2422 C CA . PHE B 1 40 ? -16.078 -32.094 -17.625 1 97.81 40 PHE B CA 1
ATOM 2423 C C . PHE B 1 40 ? -15.805 -33.594 -17.875 1 97.81 40 PHE B C 1
ATOM 2425 O O . PHE B 1 40 ? -16.531 -34.219 -18.625 1 97.81 40 PHE B O 1
ATOM 2432 N N . VAL B 1 41 ? -14.734 -34.062 -17.297 1 98.06 41 VAL B N 1
ATOM 2433 C CA . VAL B 1 41 ? -14.422 -35.5 -17.312 1 98.06 41 VAL B CA 1
ATOM 2434 C C . VAL B 1 41 ? -14.312 -36.031 -15.883 1 98.06 41 VAL B C 1
ATOM 2436 O O . VAL B 1 41 ? -14 -35.25 -14.961 1 98.06 41 VAL B O 1
ATOM 2439 N N . PRO B 1 42 ? -14.453 -37.281 -15.617 1 96.56 42 PRO B N 1
ATOM 2440 C CA . PRO B 1 42 ? -14.695 -37.812 -14.266 1 96.56 42 PRO B CA 1
ATOM 2441 C C . PRO B 1 42 ? -13.414 -37.969 -13.453 1 96.56 42 PRO B C 1
ATOM 2443 O O . PRO B 1 42 ? -13.469 -38.094 -12.227 1 96.56 42 PRO B O 1
ATOM 2446 N N . ASP B 1 43 ? -12.273 -38.094 -14.227 1 97.94 43 ASP B N 1
ATOM 2447 C CA . ASP B 1 43 ? -11.031 -38.281 -13.484 1 97.94 43 ASP B CA 1
ATOM 2448 C C . ASP B 1 43 ? -9.852 -37.656 -14.219 1 97.94 43 ASP B C 1
ATOM 2450 O O . ASP B 1 43 ? -9.984 -37.219 -15.367 1 97.94 43 ASP B O 1
ATOM 2454 N N . ILE B 1 44 ? -8.711 -37.594 -13.539 1 98.62 44 ILE B N 1
ATOM 2455 C CA . ILE B 1 44 ? -7.52 -36.906 -14.039 1 98.62 44 ILE B CA 1
ATOM 2456 C C . ILE B 1 44 ? -6.969 -37.656 -15.258 1 98.62 44 ILE B C 1
ATOM 2458 O O . ILE B 1 44 ? -6.602 -37.062 -16.266 1 98.62 44 ILE B O 1
ATOM 2462 N N . PRO B 1 45 ? -6.977 -38.969 -15.266 1 98.5 45 PRO B N 1
ATOM 2463 C CA . PRO B 1 45 ? -6.488 -39.688 -16.453 1 98.5 45 PRO B CA 1
ATOM 2464 C C . PRO B 1 45 ? -7.262 -39.344 -17.719 1 98.5 45 PRO B C 1
ATOM 2466 O O . PRO B 1 45 ? -6.656 -39.094 -18.766 1 98.5 45 PRO B O 1
ATOM 2469 N N . ALA B 1 46 ? -8.508 -39.219 -17.594 1 98 46 ALA B N 1
ATOM 2470 C CA . ALA B 1 46 ? -9.336 -38.875 -18.75 1 98 46 ALA B CA 1
ATOM 2471 C C . ALA B 1 46 ? -9.008 -37.469 -19.25 1 98 46 ALA B C 1
ATOM 2473 O O . ALA B 1 46 ? -9.094 -37.188 -20.438 1 98 46 ALA B O 1
ATOM 2474 N N . ALA B 1 47 ? -8.625 -36.594 -18.359 1 98.31 47 ALA B N 1
ATOM 2475 C CA . ALA B 1 47 ? -8.312 -35.219 -18.719 1 98.31 47 ALA B CA 1
ATOM 2476 C C . ALA B 1 47 ? -6.957 -35.125 -19.406 1 98.31 47 ALA B C 1
ATOM 2478 O O . ALA B 1 47 ? -6.816 -34.406 -20.406 1 98.31 47 ALA B O 1
ATOM 2479 N N . VAL B 1 48 ? -6.012 -35.875 -18.922 1 98.12 48 VAL B N 1
ATOM 2480 C CA . VAL B 1 48 ? -4.621 -35.625 -19.281 1 98.12 48 VAL B CA 1
ATOM 2481 C C . VAL B 1 48 ? -4.242 -36.469 -20.5 1 98.12 48 VAL B C 1
ATOM 2483 O O . VAL B 1 48 ? -3.277 -36.156 -21.203 1 98.12 48 VAL B O 1
ATOM 2486 N N . GLU B 1 49 ? -5.02 -37.5 -20.719 1 95.19 49 GLU B N 1
ATOM 2487 C CA . GLU B 1 49 ? -4.688 -38.406 -21.797 1 95.19 49 GLU B CA 1
ATOM 2488 C C . GLU B 1 49 ? -4.59 -37.688 -23.125 1 95.19 49 GLU B C 1
ATOM 2490 O O . GLU B 1 49 ? -5.539 -37 -23.547 1 95.19 49 GLU B O 1
ATOM 2495 N N . ASP B 1 50 ? -3.408 -37.656 -23.797 1 94 50 ASP B N 1
ATOM 2496 C CA . ASP B 1 50 ? -3.076 -37.125 -25.109 1 94 50 ASP B CA 1
ATOM 2497 C C . ASP B 1 50 ? -3.285 -35.594 -25.172 1 94 50 ASP B C 1
ATOM 2499 O O . ASP B 1 50 ? -3.521 -35.031 -26.234 1 94 50 ASP B O 1
ATOM 2503 N N . ALA B 1 51 ? -3.416 -34.938 -24.047 1 98 51 ALA B N 1
ATOM 2504 C CA . ALA B 1 51 ? -3.518 -33.5 -24.031 1 98 51 ALA B CA 1
ATOM 2505 C C . ALA B 1 51 ? -2.217 -32.844 -24.484 1 98 51 ALA B C 1
ATOM 2507 O O . ALA B 1 51 ? -1.128 -33.312 -24.156 1 98 51 ALA B O 1
ATOM 2508 N N . ASP B 1 52 ? -2.318 -31.797 -25.281 1 97.94 52 ASP B N 1
ATOM 2509 C CA . ASP B 1 52 ? -1.141 -31.016 -25.641 1 97.94 52 ASP B CA 1
ATOM 2510 C C . ASP B 1 52 ? -0.65 -30.188 -24.453 1 97.94 52 ASP B C 1
ATOM 2512 O O . ASP B 1 52 ? 0.555 -30.109 -24.203 1 97.94 52 ASP B O 1
ATOM 2516 N N . PHE B 1 53 ? -1.589 -29.578 -23.797 1 98.19 53 PHE B N 1
ATOM 2517 C CA . PHE B 1 53 ? -1.322 -28.75 -22.625 1 98.19 53 PHE B CA 1
ATOM 2518 C C . PHE B 1 53 ? -2.203 -29.172 -21.453 1 98.19 53 PHE B C 1
ATOM 2520 O O . PHE B 1 53 ? -3.387 -29.469 -21.625 1 98.19 53 PHE B O 1
ATOM 2527 N N . VAL B 1 54 ? -1.604 -29.266 -20.312 1 98.69 54 VAL B N 1
ATOM 2528 C CA . VAL B 1 54 ? -2.303 -29.578 -19.062 1 98.69 54 VAL B CA 1
ATOM 2529 C C . VAL B 1 54 ? -2.135 -28.438 -18.078 1 98.69 54 VAL B C 1
ATOM 2531 O O . VAL B 1 54 ? -1.097 -28.328 -17.406 1 98.69 54 VAL B O 1
ATOM 2534 N N . PHE B 1 55 ? -3.197 -27.609 -17.906 1 98.75 55 PHE B N 1
ATOM 2535 C CA . PHE B 1 55 ? -3.188 -26.531 -16.922 1 98.75 55 PHE B CA 1
ATOM 2536 C C . PHE B 1 55 ? -3.51 -27.047 -15.531 1 98.75 55 PHE B C 1
ATOM 2538 O O . PHE B 1 55 ? -4.477 -27.797 -15.352 1 98.75 55 PHE B O 1
ATOM 2545 N N . ILE B 1 56 ? -2.693 -26.688 -14.602 1 98.81 56 ILE B N 1
ATOM 2546 C CA . ILE B 1 56 ? -2.975 -26.953 -13.188 1 98.81 56 ILE B CA 1
ATOM 2547 C C . ILE B 1 56 ? -3.277 -25.641 -12.477 1 98.81 56 ILE B C 1
ATOM 2549 O O . ILE B 1 56 ? -2.404 -24.781 -12.344 1 98.81 56 ILE B O 1
ATOM 2553 N N . VAL B 1 57 ? -4.516 -25.438 -12.016 1 98.19 57 VAL B N 1
ATOM 2554 C CA . VAL B 1 57 ? -4.996 -24.219 -11.359 1 98.19 57 VAL B CA 1
ATOM 2555 C C . VAL B 1 57 ? -5.75 -24.594 -10.086 1 98.19 57 VAL B C 1
ATOM 2557 O O . VAL B 1 57 ? -6.98 -24.531 -10.047 1 98.19 57 VAL B O 1
ATOM 2560 N N . VAL B 1 58 ? -4.961 -24.984 -9.055 1 98.25 58 VAL B N 1
ATOM 2561 C CA . VAL B 1 58 ? -5.555 -25.469 -7.812 1 98.25 58 VAL B CA 1
ATOM 2562 C C . VAL B 1 58 ? -5.047 -24.625 -6.641 1 98.25 58 VAL B C 1
ATOM 2564 O O . VAL B 1 58 ? -4.32 -23.641 -6.84 1 98.25 58 VAL B O 1
ATOM 2567 N N . ALA B 1 59 ? -5.379 -24.906 -5.406 1 96.44 59 ALA B N 1
ATOM 2568 C CA . ALA B 1 59 ? -5.383 -23.969 -4.285 1 96.44 59 ALA B CA 1
ATOM 2569 C C . ALA B 1 59 ? -3.975 -23.766 -3.736 1 96.44 59 ALA B C 1
ATOM 2571 O O . ALA B 1 59 ? -3.615 -22.656 -3.316 1 96.44 59 ALA B O 1
ATOM 2572 N N . ASP B 1 60 ? -3.184 -24.875 -3.65 1 97.62 60 ASP B N 1
ATOM 2573 C CA . ASP B 1 60 ? -1.945 -24.828 -2.881 1 97.62 60 ASP B CA 1
ATOM 2574 C C . ASP B 1 60 ? -1.005 -25.953 -3.275 1 97.62 60 ASP B C 1
ATOM 2576 O O . ASP B 1 60 ? -1.337 -26.781 -4.137 1 97.62 60 ASP B O 1
ATOM 2580 N N . PRO B 1 61 ? 0.177 -25.969 -2.732 1 98.56 61 PRO B N 1
ATOM 2581 C CA . PRO B 1 61 ? 1.149 -27 -3.113 1 98.56 61 PRO B CA 1
ATOM 2582 C C . PRO B 1 61 ? 0.631 -28.406 -2.885 1 98.56 61 PRO B C 1
ATOM 2584 O O . PRO B 1 61 ? 0.849 -29.297 -3.719 1 98.56 61 PRO B O 1
ATOM 2587 N N . ALA B 1 62 ? -0.054 -28.594 -1.83 1 98.5 62 ALA B N 1
ATOM 2588 C CA . ALA B 1 62 ? -0.582 -29.938 -1.546 1 98.5 62 ALA B CA 1
ATOM 2589 C C . ALA B 1 62 ? -1.562 -30.375 -2.627 1 98.5 62 ALA B C 1
ATOM 2591 O O . ALA B 1 62 ? -1.568 -31.547 -3.029 1 98.5 62 ALA B O 1
ATOM 2592 N N . ALA B 1 63 ? -2.367 -29.484 -3.049 1 98.5 63 ALA B N 1
ATOM 2593 C CA . ALA B 1 63 ? -3.322 -29.781 -4.109 1 98.5 63 ALA B CA 1
ATOM 2594 C C . ALA B 1 63 ? -2.609 -30.062 -5.43 1 98.5 63 ALA B C 1
ATOM 2596 O O . ALA B 1 63 ? -3 -30.969 -6.18 1 98.5 63 ALA B O 1
ATOM 2597 N N . VAL B 1 64 ? -1.574 -29.344 -5.758 1 98.81 64 VAL B N 1
ATOM 2598 C CA . VAL B 1 64 ? -0.789 -29.562 -6.965 1 98.81 64 VAL B CA 1
ATOM 2599 C C . VAL B 1 64 ? -0.152 -30.953 -6.914 1 98.81 64 VAL B C 1
ATOM 2601 O O . VAL B 1 64 ? -0.188 -31.703 -7.895 1 98.81 64 VAL B O 1
ATOM 2604 N N . GLU B 1 65 ? 0.408 -31.219 -5.781 1 98.62 65 GLU B N 1
ATOM 2605 C CA . GLU B 1 65 ? 1.04 -32.531 -5.602 1 98.62 65 GLU B CA 1
ATOM 2606 C C . GLU B 1 65 ? 0.043 -33.656 -5.828 1 98.62 65 GLU B C 1
ATOM 2608 O O . GLU B 1 65 ? 0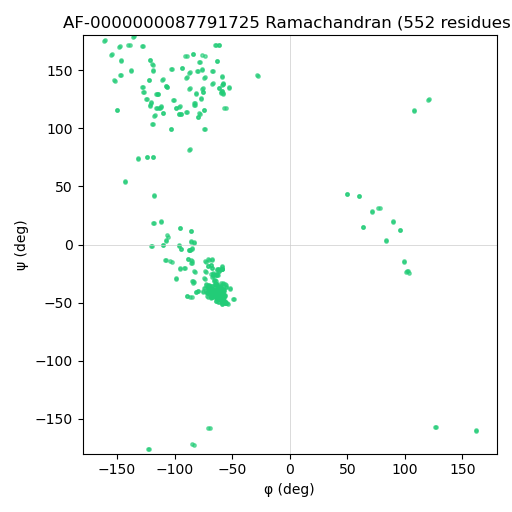.361 -34.656 -6.488 1 98.62 65 GLU B O 1
ATOM 2613 N N . ALA B 1 66 ? -1.09 -33.531 -5.258 1 98.44 66 ALA B N 1
ATOM 2614 C CA . ALA B 1 66 ? -2.123 -34.531 -5.375 1 98.44 66 ALA B CA 1
ATOM 2615 C C . ALA B 1 66 ? -2.514 -34.75 -6.836 1 98.44 66 ALA B C 1
ATOM 2617 O O . ALA B 1 66 ? -2.689 -35.906 -7.27 1 98.44 66 ALA B O 1
ATOM 2618 N N . VAL B 1 67 ? -2.654 -33.719 -7.582 1 98.5 67 VAL B N 1
ATOM 2619 C CA . VAL B 1 67 ? -3.023 -33.781 -8.992 1 98.5 67 VAL B CA 1
ATOM 2620 C C . VAL B 1 67 ? -1.887 -34.406 -9.797 1 98.5 67 VAL B C 1
ATOM 2622 O O . VAL B 1 67 ? -2.123 -35.281 -10.648 1 98.5 67 VAL B O 1
ATOM 2625 N N . LEU B 1 68 ? -0.676 -34.031 -9.5 1 98.62 68 LEU B N 1
ATOM 2626 C CA . LEU B 1 68 ? 0.488 -34.531 -10.242 1 98.62 68 LEU B CA 1
ATOM 2627 C C . LEU B 1 68 ? 0.729 -36 -9.961 1 98.62 68 LEU B C 1
ATOM 2629 O O . LEU B 1 68 ? 1.151 -36.75 -10.852 1 98.62 68 LEU B O 1
ATOM 2633 N N . GLU B 1 69 ? 0.473 -36.406 -8.734 1 98.19 69 GLU B N 1
ATOM 2634 C CA . GLU B 1 69 ? 0.657 -37.812 -8.383 1 98.19 69 GLU B CA 1
ATOM 2635 C C . GLU B 1 69 ? -0.149 -38.719 -9.312 1 98.19 69 GLU B C 1
ATOM 2637 O O . GLU B 1 69 ? 0.307 -39.781 -9.68 1 98.19 69 GLU B O 1
ATOM 2642 N N . VAL B 1 70 ? -1.3 -38.281 -9.68 1 98.5 70 VAL B N 1
ATOM 2643 C CA . VAL B 1 70 ? -2.182 -39.062 -10.539 1 98.5 70 VAL B CA 1
ATOM 2644 C C . VAL B 1 70 ? -1.798 -38.875 -12 1 98.5 70 VAL B C 1
ATOM 2646 O O . VAL B 1 70 ? -1.869 -39.781 -12.805 1 98.5 70 VAL B O 1
ATOM 2649 N N . ALA B 1 71 ? -1.315 -37.75 -12.391 1 98.62 71 ALA B N 1
ATOM 2650 C CA . ALA B 1 71 ? -1.077 -37.375 -13.781 1 98.62 71 ALA B CA 1
ATOM 2651 C C . ALA B 1 71 ? 0.277 -37.906 -14.266 1 98.62 71 ALA B C 1
ATOM 2653 O O . ALA B 1 71 ? 0.447 -38.219 -15.445 1 98.62 71 ALA B O 1
ATOM 2654 N N . LEU B 1 72 ? 1.244 -37.969 -13.359 1 98.31 72 LEU B N 1
ATOM 2655 C CA . LEU B 1 72 ? 2.643 -38.188 -13.719 1 98.31 72 LEU B CA 1
ATOM 2656 C C . LEU B 1 72 ? 2.811 -39.469 -14.531 1 98.31 72 LEU B C 1
ATOM 2658 O O . LEU B 1 72 ? 3.441 -39.438 -15.594 1 98.31 72 LEU B O 1
ATOM 2662 N N . PRO B 1 73 ? 2.139 -40.531 -14.117 1 97.62 73 PRO B N 1
ATOM 2663 C CA . PRO B 1 73 ? 2.34 -41.781 -14.867 1 97.62 73 PRO B CA 1
ATOM 2664 C C . PRO B 1 73 ? 1.771 -41.719 -16.281 1 97.62 73 PRO B C 1
ATOM 2666 O O . PRO B 1 73 ? 2.068 -42.594 -17.109 1 97.62 73 PRO B O 1
ATOM 2669 N N . LEU B 1 74 ? 0.992 -40.719 -16.562 1 97.75 74 LEU B N 1
ATOM 2670 C CA . LEU B 1 74 ? 0.273 -40.656 -17.828 1 97.75 74 LEU B CA 1
ATOM 2671 C C . LEU B 1 74 ? 0.944 -39.656 -18.766 1 97.75 74 LEU B C 1
ATOM 2673 O O . LEU B 1 74 ? 0.664 -39.656 -19.969 1 97.75 74 LEU B O 1
ATOM 2677 N N . LEU B 1 75 ? 1.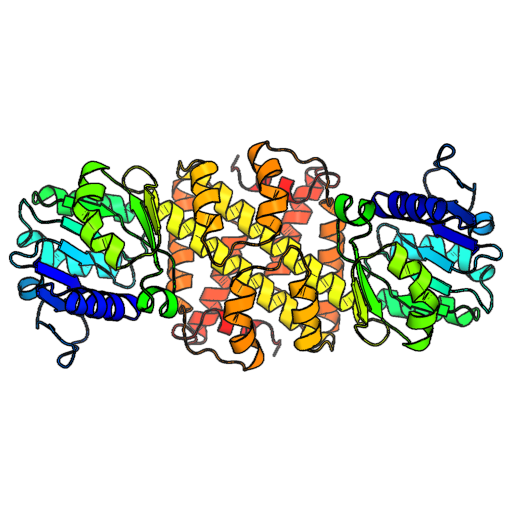809 -38.844 -18.281 1 98.12 75 LEU B N 1
ATOM 2678 C CA . LEU B 1 75 ? 2.451 -37.781 -19.062 1 98.12 75 LEU B CA 1
ATOM 2679 C C . LEU B 1 75 ? 3.498 -38.375 -20 1 98.12 75 LEU B C 1
ATOM 2681 O O . LEU B 1 75 ? 4.156 -39.375 -19.672 1 98.12 75 LEU B O 1
ATOM 2685 N N . LYS B 1 76 ? 3.6 -37.844 -21.125 1 95.75 76 LYS B N 1
ATOM 2686 C CA . LYS B 1 76 ? 4.562 -38.281 -22.125 1 95.75 76 LYS B CA 1
ATOM 2687 C C . LYS B 1 76 ? 5.219 -37.125 -22.844 1 95.75 76 LYS B C 1
ATOM 2689 O O . LYS B 1 76 ? 4.797 -35.969 -22.672 1 95.75 76 LYS B O 1
ATOM 2694 N N . SER B 1 77 ? 6.223 -37.5 -23.641 1 96.62 77 SER B N 1
ATOM 2695 C CA . SER B 1 77 ? 6.898 -36.5 -24.453 1 96.62 77 SER B CA 1
ATOM 2696 C C . SER B 1 77 ? 5.914 -35.781 -25.375 1 96.62 77 SER B C 1
ATOM 2698 O O . SER B 1 77 ? 5 -36.406 -25.922 1 96.62 77 SER B O 1
ATOM 2700 N N . GLY B 1 78 ? 6.117 -34.469 -25.453 1 95.81 78 GLY B N 1
ATOM 2701 C CA . GLY B 1 78 ? 5.246 -33.688 -26.297 1 95.81 78 GLY B CA 1
ATOM 2702 C C . GLY B 1 78 ? 4.199 -32.906 -25.516 1 95.81 78 GLY B C 1
ATOM 2703 O O . GLY B 1 78 ? 3.637 -31.938 -26.016 1 95.81 78 GLY B O 1
ATOM 2704 N N . GLN B 1 79 ? 3.877 -33.375 -24.328 1 97.94 79 GLN B N 1
ATOM 2705 C CA . GLN B 1 79 ? 2.912 -32.656 -23.484 1 97.94 79 GLN B CA 1
ATOM 2706 C C . GLN B 1 79 ? 3.594 -31.594 -22.641 1 97.94 79 GLN B C 1
ATOM 2708 O O . GLN B 1 79 ? 4.781 -31.703 -22.328 1 97.94 79 GLN B O 1
ATOM 2713 N N . THR B 1 80 ? 2.896 -30.562 -22.391 1 98.19 80 THR B N 1
ATOM 2714 C CA . THR B 1 80 ? 3.387 -29.484 -21.531 1 98.19 80 THR B CA 1
ATOM 2715 C C . THR B 1 80 ? 2.445 -29.281 -20.344 1 98.19 80 THR B C 1
ATOM 2717 O O . THR B 1 80 ? 1.251 -29.031 -20.531 1 98.19 80 THR B O 1
ATOM 2720 N N . VAL B 1 81 ? 2.99 -29.453 -19.172 1 98.69 81 VAL B N 1
ATOM 2721 C CA . VAL B 1 81 ? 2.258 -29.078 -17.969 1 98.69 81 VAL B CA 1
ATOM 2722 C C . VAL B 1 81 ? 2.434 -27.594 -17.703 1 98.69 81 VAL B C 1
ATOM 2724 O O . VAL B 1 81 ? 3.559 -27.094 -17.578 1 98.69 81 VAL B O 1
ATOM 2727 N N . VAL B 1 82 ? 1.299 -26.859 -17.656 1 98.56 82 VAL B N 1
ATOM 2728 C CA . VAL B 1 82 ? 1.278 -25.438 -17.344 1 98.56 82 VAL B CA 1
ATOM 2729 C C . VAL B 1 82 ? 0.813 -25.219 -15.906 1 98.56 82 VAL B C 1
ATOM 2731 O O . VAL B 1 82 ? -0.389 -25.234 -15.625 1 98.56 82 VAL B O 1
ATOM 2734 N N . GLN B 1 83 ? 1.728 -25.016 -15.047 1 98.75 83 GLN B N 1
ATOM 2735 C CA . GLN B 1 83 ? 1.416 -24.891 -13.625 1 98.75 83 GLN B CA 1
ATOM 2736 C C . GLN B 1 83 ? 1.138 -23.438 -13.258 1 98.75 83 GLN B C 1
ATOM 2738 O O . GLN B 1 83 ? 2.047 -22.609 -13.258 1 98.75 83 GLN B O 1
ATOM 2743 N N . SER B 1 84 ? -0.144 -23.172 -12.867 1 98.62 84 SER B N 1
ATOM 2744 C CA . SER B 1 84 ? -0.544 -21.781 -12.68 1 98.62 84 SER B CA 1
ATOM 2745 C C . SER B 1 84 ? -1.001 -21.531 -11.25 1 98.62 84 SER B C 1
ATOM 2747 O O . SER B 1 84 ? -1.357 -20.406 -10.898 1 98.62 84 SER B O 1
ATOM 2749 N N . SER B 1 85 ? -1.013 -22.547 -10.414 1 98.44 85 SER B N 1
ATOM 2750 C CA . SER B 1 85 ? -1.305 -22.344 -8.992 1 98.44 85 SER B CA 1
ATOM 2751 C C . SER B 1 85 ? -0.207 -21.531 -8.312 1 98.44 85 SER B C 1
ATOM 2753 O O . SER B 1 85 ? 0.948 -21.562 -8.742 1 98.44 85 SER B O 1
ATOM 2755 N N . THR B 1 86 ? -0.625 -20.797 -7.312 1 98.31 86 THR B N 1
ATOM 2756 C CA . THR B 1 86 ? 0.362 -20.031 -6.547 1 98.31 86 THR B CA 1
ATOM 2757 C C . THR B 1 86 ? 1.073 -20.938 -5.543 1 98.31 86 THR B C 1
ATOM 2759 O O . THR B 1 86 ? 0.476 -21.359 -4.551 1 98.31 86 THR B O 1
ATOM 2762 N N . ILE B 1 87 ? 2.33 -21.203 -5.82 1 98.62 87 ILE B N 1
ATOM 2763 C CA . ILE B 1 87 ? 3.189 -22.016 -4.965 1 98.62 87 ILE B CA 1
ATOM 2764 C C . ILE B 1 87 ? 4.555 -21.344 -4.82 1 98.62 87 ILE B C 1
ATOM 2766 O O . ILE B 1 87 ? 4.789 -20.266 -5.379 1 98.62 87 ILE B O 1
ATOM 2770 N N . SER B 1 88 ? 5.488 -21.922 -4.074 1 98.69 88 SER B N 1
ATOM 2771 C CA . SER B 1 88 ? 6.801 -21.328 -3.846 1 98.69 88 SER B CA 1
ATOM 2772 C C . SER B 1 88 ? 7.809 -21.797 -4.895 1 98.69 88 SER B C 1
ATOM 2774 O O . SER B 1 88 ? 7.555 -22.766 -5.621 1 98.69 88 SER B O 1
ATOM 2776 N N . PRO B 1 89 ? 8.914 -21.062 -5.016 1 98.62 89 PRO B N 1
ATOM 2777 C CA . PRO B 1 89 ? 9.992 -21.547 -5.883 1 98.62 89 PRO B CA 1
ATOM 2778 C C . PRO B 1 89 ? 10.414 -22.984 -5.57 1 98.62 89 PRO B C 1
ATOM 2780 O O . PRO B 1 89 ? 10.656 -23.766 -6.484 1 98.62 89 PRO B O 1
ATOM 2783 N N . HIS B 1 90 ? 10.422 -23.297 -4.32 1 98.19 90 HIS B N 1
ATOM 2784 C CA . HIS B 1 90 ? 10.781 -24.641 -3.891 1 98.19 90 HIS B CA 1
ATOM 2785 C C . HIS B 1 90 ? 9.852 -25.672 -4.512 1 98.19 90 HIS B C 1
ATOM 2787 O O . HIS B 1 90 ? 10.32 -26.641 -5.117 1 98.19 90 HIS B O 1
ATOM 2793 N N . TRP B 1 91 ? 8.625 -25.453 -4.418 1 98.62 91 TRP B N 1
ATOM 2794 C CA . TRP B 1 91 ? 7.641 -26.391 -4.938 1 98.62 91 TRP B CA 1
ATOM 2795 C C . TRP B 1 91 ? 7.652 -26.406 -6.461 1 98.62 91 TRP B C 1
ATOM 2797 O O . TRP B 1 91 ? 7.449 -27.453 -7.082 1 98.62 91 TRP B O 1
ATOM 2807 N N . THR B 1 92 ? 7.836 -25.266 -7.027 1 98.75 92 THR B N 1
ATOM 2808 C CA . THR B 1 92 ? 7.93 -25.188 -8.484 1 98.75 92 THR B CA 1
ATOM 2809 C C . THR B 1 92 ? 9.039 -26.094 -9.008 1 98.75 92 THR B C 1
ATOM 2811 O O . THR B 1 92 ? 8.828 -26.859 -9.938 1 98.75 92 THR B O 1
ATOM 2814 N N . LEU B 1 93 ? 10.211 -26 -8.414 1 98.62 93 LEU B N 1
ATOM 2815 C CA . LEU B 1 93 ? 11.359 -26.797 -8.852 1 98.62 93 LEU B CA 1
ATOM 2816 C C . LEU B 1 93 ? 11.117 -28.281 -8.617 1 98.62 93 LEU B C 1
ATOM 2818 O O . LEU B 1 93 ? 11.484 -29.109 -9.445 1 98.62 93 LEU B O 1
ATOM 2822 N N . GLU B 1 94 ? 10.531 -28.562 -7.523 1 98.62 94 GLU B N 1
ATOM 2823 C CA . GLU B 1 94 ? 10.203 -29.938 -7.211 1 98.62 94 GLU B CA 1
ATOM 2824 C C . GLU B 1 94 ? 9.242 -30.531 -8.234 1 98.62 94 GLU B C 1
ATOM 2826 O O . GLU B 1 94 ? 9.477 -31.625 -8.758 1 98.62 94 GLU B O 1
ATOM 2831 N N . PHE B 1 95 ? 8.211 -29.859 -8.523 1 98.81 95 PHE B N 1
ATOM 2832 C CA . PHE B 1 95 ? 7.195 -30.359 -9.445 1 98.81 95 PHE B CA 1
ATOM 2833 C C . PHE B 1 95 ? 7.73 -30.391 -10.875 1 98.81 95 PHE B C 1
ATOM 2835 O O . PHE B 1 95 ? 7.402 -31.281 -11.648 1 98.81 95 PHE B O 1
ATOM 2842 N N . ALA B 1 96 ? 8.523 -29.375 -11.227 1 98.81 96 ALA B N 1
ATOM 2843 C CA . ALA B 1 96 ? 9.141 -29.359 -12.547 1 98.81 96 ALA B CA 1
ATOM 2844 C C . ALA B 1 96 ? 9.992 -30.609 -12.758 1 98.81 96 ALA B C 1
ATOM 2846 O O . ALA B 1 96 ? 9.93 -31.234 -13.82 1 98.81 96 ALA B O 1
ATOM 2847 N N . ARG B 1 97 ? 10.797 -30.906 -11.758 1 98.56 97 ARG B N 1
ATOM 2848 C CA . ARG B 1 97 ? 11.641 -32.094 -11.836 1 98.56 97 ARG B CA 1
ATOM 2849 C C . ARG B 1 97 ? 10.812 -33.344 -12.078 1 98.56 97 ARG B C 1
ATOM 2851 O O . ARG B 1 97 ? 11.133 -34.156 -12.961 1 98.56 97 ARG B O 1
ATOM 2858 N N . LYS B 1 98 ? 9.789 -33.531 -11.312 1 98.69 98 LYS B N 1
ATOM 2859 C CA . LYS B 1 98 ? 8.93 -34.719 -11.43 1 98.69 98 LYS B CA 1
ATOM 2860 C C . LYS B 1 98 ? 8.305 -34.812 -12.82 1 98.69 98 LYS B C 1
ATOM 2862 O O . LYS B 1 98 ? 8.266 -35.875 -13.414 1 98.69 98 LYS B O 1
ATOM 2867 N N . VAL B 1 99 ? 7.816 -33.719 -13.359 1 98.75 99 VAL B N 1
ATOM 2868 C CA . VAL B 1 99 ? 7.16 -33.688 -14.656 1 98.75 99 VAL B CA 1
ATOM 2869 C C . VAL B 1 99 ? 8.18 -33.969 -15.758 1 98.75 99 VAL B C 1
ATOM 2871 O O . VAL B 1 99 ? 7.926 -34.781 -16.656 1 98.75 99 VAL B O 1
ATOM 2874 N N . GLU B 1 100 ? 9.32 -33.344 -15.664 1 98.12 100 GLU B N 1
ATOM 2875 C CA . GLU B 1 100 ? 10.336 -33.469 -16.703 1 98.12 100 GLU B CA 1
ATOM 2876 C C . GLU B 1 100 ? 10.914 -34.875 -16.75 1 98.12 100 GLU B C 1
ATOM 2878 O O . GLU B 1 100 ? 11.344 -35.344 -17.797 1 98.12 100 GLU B O 1
ATOM 2883 N N . GLU B 1 101 ? 10.891 -35.531 -15.633 1 98 101 GLU B N 1
ATOM 2884 C CA . GLU B 1 101 ? 11.344 -36.938 -15.57 1 98 101 GLU B CA 1
ATOM 2885 C C . GLU B 1 101 ? 10.469 -37.844 -16.438 1 98 101 GLU B C 1
ATOM 2887 O O . GLU B 1 101 ? 10.906 -38.906 -16.875 1 98 101 GLU B O 1
ATOM 2892 N N . THR B 1 102 ? 9.297 -37.469 -16.75 1 97.88 102 THR B N 1
ATOM 2893 C CA . THR B 1 102 ? 8.383 -38.25 -17.578 1 97.88 102 THR B CA 1
ATOM 2894 C C . THR B 1 102 ? 8.648 -38 -19.062 1 97.88 102 THR B C 1
ATOM 2896 O O . THR B 1 102 ? 8.156 -38.75 -19.922 1 97.88 102 THR B O 1
ATOM 2899 N N . GLY B 1 103 ? 9.422 -36.938 -19.312 1 97.81 103 GLY B N 1
ATOM 2900 C CA . GLY B 1 103 ? 9.641 -36.5 -20.688 1 97.81 103 GLY B CA 1
ATOM 2901 C C . GLY B 1 103 ? 8.766 -35.344 -21.109 1 97.81 103 GLY B C 1
ATOM 2902 O O . GLY B 1 103 ? 9.016 -34.719 -22.141 1 97.81 103 GLY B O 1
ATOM 2903 N N . ALA B 1 104 ? 7.746 -35.062 -20.359 1 98.31 104 ALA B N 1
ATOM 2904 C CA . ALA B 1 104 ? 6.898 -33.906 -20.625 1 98.31 104 ALA B CA 1
ATOM 2905 C C . ALA B 1 104 ? 7.605 -32.594 -20.234 1 98.31 104 ALA B C 1
ATOM 2907 O O . ALA B 1 104 ? 8.633 -32.625 -19.562 1 98.31 104 ALA B O 1
ATOM 2908 N N . ALA B 1 105 ? 7.113 -31.516 -20.75 1 98.31 105 ALA B N 1
ATOM 2909 C CA . ALA B 1 105 ? 7.652 -30.203 -20.422 1 98.31 105 ALA B CA 1
ATOM 2910 C C . ALA B 1 105 ? 6.879 -29.562 -19.266 1 98.31 105 ALA B C 1
ATOM 2912 O O . ALA B 1 105 ? 5.719 -29.906 -19.031 1 98.31 105 ALA B O 1
ATOM 2913 N N . PHE B 1 106 ? 7.555 -28.734 -18.531 1 98.62 106 PHE B N 1
ATOM 2914 C CA . PHE B 1 106 ? 6.969 -28 -17.406 1 98.62 106 PHE B CA 1
ATOM 2915 C C . PHE B 1 106 ? 7.098 -26.5 -17.625 1 98.62 106 PHE B C 1
ATOM 2917 O O . PHE B 1 106 ? 8.203 -25.984 -17.781 1 98.62 106 PHE B O 1
ATOM 2924 N N . LEU B 1 107 ? 5.961 -25.828 -17.625 1 98.56 107 LEU B N 1
ATOM 2925 C CA . LEU B 1 107 ? 5.949 -24.375 -17.719 1 98.56 107 LEU B CA 1
ATOM 2926 C C . LEU B 1 107 ? 5.434 -23.75 -16.422 1 98.56 107 LEU B C 1
ATOM 2928 O O . LEU B 1 107 ? 4.309 -24.016 -16 1 98.56 107 LEU B O 1
ATOM 2932 N N . GLU B 1 108 ? 6.266 -22.984 -15.758 1 98.75 108 GLU B N 1
ATOM 2933 C CA . GLU B 1 108 ? 5.879 -22.172 -14.617 1 98.75 108 GLU B CA 1
ATOM 2934 C C . GLU B 1 108 ? 5.086 -20.938 -15.055 1 98.75 108 GLU B C 1
ATOM 2936 O O . GLU B 1 108 ? 5.629 -20.047 -15.719 1 98.75 108 GLU B O 1
ATOM 2941 N N . ALA B 1 109 ? 3.764 -20.922 -14.586 1 98.62 109 ALA B N 1
ATOM 2942 C CA . ALA B 1 109 ? 2.938 -19.906 -15.219 1 98.62 109 ALA B CA 1
ATOM 2943 C C . ALA B 1 109 ? 1.955 -19.297 -14.219 1 98.62 109 ALA B C 1
ATOM 2945 O O . ALA B 1 109 ? 0.752 -19.234 -14.484 1 98.62 109 ALA B O 1
ATOM 2946 N N . PRO B 1 110 ? 2.471 -18.797 -13.094 1 98.5 110 PRO B N 1
ATOM 2947 C CA . PRO B 1 110 ? 1.555 -18 -12.281 1 98.5 110 PRO B CA 1
ATOM 2948 C C . PRO B 1 110 ? 1.105 -16.719 -12.992 1 98.5 110 PRO B C 1
ATOM 2950 O O . PRO B 1 110 ? 1.559 -16.438 -14.102 1 98.5 110 PRO B O 1
ATOM 2953 N N . PHE B 1 111 ? 0.123 -16.031 -12.352 1 97.75 111 PHE B N 1
ATOM 2954 C CA . PHE B 1 111 ? -0.482 -14.883 -13.023 1 97.75 111 PHE B CA 1
ATOM 2955 C C . PHE B 1 111 ? -1.056 -13.906 -12 1 97.75 111 PHE B C 1
ATOM 2957 O O . PHE B 1 111 ? -1.102 -14.203 -10.805 1 97.75 111 PHE B O 1
ATOM 2964 N N . THR B 1 112 ? -1.333 -12.695 -12.438 1 96.56 112 THR B N 1
ATOM 2965 C CA . THR B 1 112 ? -2.141 -11.75 -11.672 1 96.56 112 THR B CA 1
ATOM 2966 C C . THR B 1 112 ? -3.393 -11.359 -12.453 1 96.56 112 THR B C 1
ATOM 2968 O O . THR B 1 112 ? -3.455 -11.539 -13.672 1 96.56 112 THR B O 1
ATOM 2971 N N . GLY B 1 113 ? -4.375 -10.969 -11.742 1 92.06 113 GLY B N 1
ATOM 2972 C CA . GLY B 1 113 ? -5.688 -10.664 -12.289 1 92.06 113 GLY B CA 1
ATOM 2973 C C . GLY B 1 113 ? -6.793 -11.523 -11.703 1 92.06 113 GLY B C 1
ATOM 2974 O O . GLY B 1 113 ? -6.758 -12.75 -11.805 1 92.06 113 GLY B O 1
ATOM 2975 N N . SER B 1 114 ? -7.816 -10.867 -11.148 1 87.81 11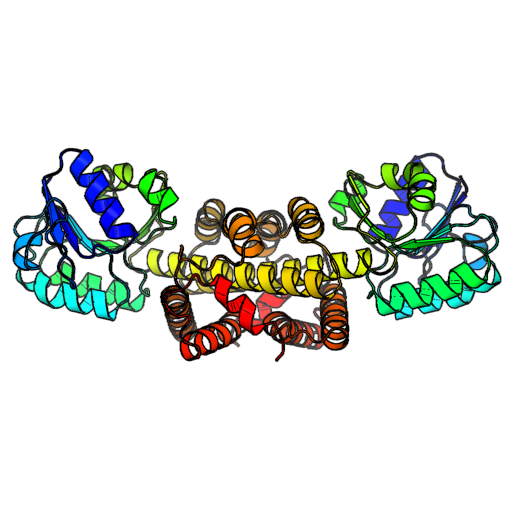4 SER B N 1
ATOM 2976 C CA . SER B 1 114 ? -8.93 -11.578 -10.531 1 87.81 114 SER B CA 1
ATOM 2977 C C . SER B 1 114 ? -9.961 -12 -11.57 1 87.81 114 SER B C 1
ATOM 2979 O O . SER B 1 114 ? -9.672 -12.031 -12.766 1 87.81 114 SER B O 1
ATOM 2981 N N . LYS B 1 115 ? -11.086 -12.523 -11.156 1 88 115 LYS B N 1
ATOM 2982 C CA . LYS B 1 115 ? -12.133 -13.102 -11.992 1 88 115 LYS B CA 1
ATOM 2983 C C . LYS B 1 115 ? -12.492 -12.172 -13.141 1 88 115 LYS B C 1
ATOM 2985 O O . LYS B 1 115 ? -12.562 -12.602 -14.297 1 88 115 LYS B O 1
ATOM 2990 N N . PRO B 1 116 ? -12.688 -10.828 -12.82 1 88.06 116 PRO B N 1
ATOM 2991 C CA . PRO B 1 116 ? -13.055 -9.953 -13.938 1 88.06 116 PRO B CA 1
ATOM 2992 C C . PRO B 1 116 ? -11.977 -9.883 -15.016 1 88.06 116 PRO B C 1
ATOM 2994 O O . PRO B 1 116 ? -12.289 -9.914 -16.203 1 88.06 116 PRO B O 1
ATOM 2997 N N . ALA B 1 117 ? -10.797 -9.789 -14.57 1 91.88 117 ALA B N 1
ATOM 2998 C CA . ALA B 1 117 ? -9.695 -9.758 -15.531 1 91.88 117 ALA B CA 1
ATOM 2999 C C . ALA B 1 117 ? -9.617 -11.055 -16.328 1 91.88 117 ALA B C 1
ATOM 3001 O O . ALA B 1 117 ? -9.367 -11.039 -17.531 1 91.88 117 ALA B O 1
ATOM 3002 N N . ALA B 1 118 ? -9.805 -12.172 -15.703 1 94.5 118 ALA B N 1
ATOM 3003 C CA . ALA B 1 118 ? -9.75 -13.477 -16.375 1 94.5 118 ALA B CA 1
ATOM 3004 C C . ALA B 1 118 ? -10.852 -13.594 -17.422 1 94.5 118 ALA B C 1
ATOM 3006 O O . ALA B 1 118 ? -10.609 -14.062 -18.531 1 94.5 118 ALA B O 1
ATOM 3007 N N . ILE B 1 119 ? -12.047 -13.148 -17.016 1 95.25 119 ILE B N 1
ATOM 3008 C CA . ILE B 1 119 ? -13.188 -13.188 -17.938 1 95.25 119 ILE B CA 1
ATOM 3009 C C . ILE B 1 119 ? -12.883 -12.352 -19.172 1 95.25 119 ILE B C 1
ATOM 3011 O O . ILE B 1 119 ? -13.141 -12.781 -20.297 1 95.25 119 ILE B O 1
ATOM 3015 N N . ALA B 1 120 ? -12.266 -11.234 -18.906 1 96.19 120 ALA B N 1
ATOM 3016 C CA . ALA B 1 120 ? -11.977 -10.289 -19.984 1 96.19 120 ALA B CA 1
ATOM 3017 C C . ALA B 1 120 ? -10.703 -10.672 -20.734 1 96.19 120 ALA B C 1
ATOM 3019 O O . ALA B 1 120 ? -10.289 -9.992 -21.672 1 96.19 120 ALA B O 1
ATOM 3020 N N . ARG B 1 121 ? -10.07 -11.766 -20.344 1 97.38 121 ARG B N 1
ATOM 3021 C CA . ARG B 1 121 ? -8.828 -12.242 -20.938 1 97.38 121 ARG B CA 1
ATOM 3022 C C . ARG B 1 121 ? -7.719 -11.211 -20.781 1 97.38 121 ARG B C 1
ATOM 3024 O O . ARG B 1 121 ? -6.984 -10.922 -21.719 1 97.38 121 ARG B O 1
ATOM 3031 N N . GLU B 1 122 ? -7.711 -10.633 -19.562 1 95.81 122 GLU B N 1
ATOM 3032 C CA . GLU B 1 122 ? -6.766 -9.562 -19.281 1 95.81 122 GLU B CA 1
ATOM 3033 C C . GLU B 1 122 ? -5.816 -9.945 -18.156 1 95.81 122 GLU B C 1
ATOM 3035 O O . GLU B 1 122 ? -5.207 -9.07 -17.516 1 95.81 122 GLU B O 1
ATOM 3040 N N . THR B 1 123 ? -5.688 -11.234 -17.859 1 96.62 123 THR B N 1
ATOM 3041 C CA . THR B 1 123 ? -4.699 -11.656 -16.875 1 96.62 123 THR B CA 1
ATOM 3042 C C . THR B 1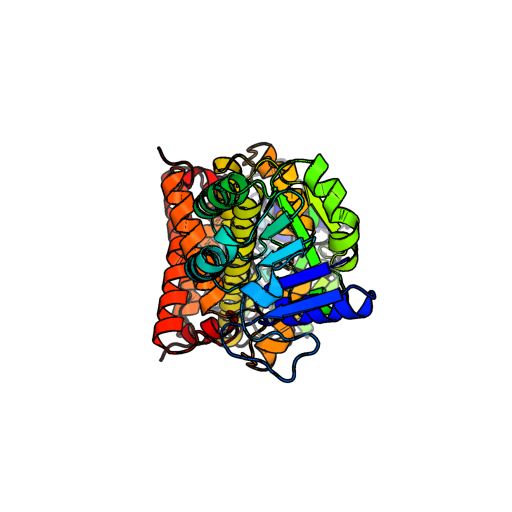 123 ? -3.285 -11.328 -17.344 1 96.62 123 THR B C 1
ATOM 3044 O O . THR B 1 123 ? -3.078 -11.031 -18.531 1 96.62 123 THR B O 1
ATOM 3047 N N . VAL B 1 124 ? -2.371 -11.242 -16.438 1 97.88 124 VAL B N 1
ATOM 3048 C CA . VAL B 1 124 ? -0.957 -11.07 -16.75 1 97.88 124 VAL B CA 1
ATOM 3049 C C . VAL B 1 124 ? -0.167 -12.289 -16.281 1 97.88 124 VAL B C 1
ATOM 3051 O O . VAL B 1 124 ? -0.098 -12.555 -15.07 1 97.88 124 VAL B O 1
ATOM 3054 N N . PHE B 1 125 ? 0.433 -12.977 -17.219 1 98.44 125 PHE B N 1
ATOM 3055 C CA . PHE B 1 125 ? 1.188 -14.172 -16.859 1 98.44 125 PHE B CA 1
ATOM 3056 C C . PHE B 1 125 ? 2.621 -13.812 -16.484 1 98.44 125 PHE B C 1
ATOM 3058 O O . PHE B 1 125 ? 3.248 -12.977 -17.125 1 98.44 125 PHE B O 1
ATOM 3065 N N . TYR B 1 126 ? 3.092 -14.375 -15.414 1 98.62 126 TYR B N 1
ATOM 3066 C CA . TYR B 1 126 ? 4.512 -14.477 -15.086 1 98.62 126 TYR B CA 1
ATOM 3067 C C . TYR B 1 126 ? 5.062 -15.844 -15.445 1 98.62 126 TYR B C 1
ATOM 3069 O O . TYR B 1 126 ? 4.66 -16.859 -14.859 1 98.62 126 TYR B O 1
ATOM 3077 N N . LEU B 1 127 ? 5.992 -15.883 -16.344 1 98.69 127 LEU B N 1
ATOM 3078 C CA . LEU B 1 127 ? 6.453 -17.188 -16.812 1 98.69 127 LEU B CA 1
ATOM 3079 C C . LEU B 1 127 ? 7.906 -17.422 -16.422 1 98.69 127 LEU B C 1
ATOM 3081 O O . LEU B 1 127 ? 8.742 -16.531 -16.562 1 98.69 127 LEU B O 1
ATOM 3085 N N . GLY B 1 128 ? 8.117 -18.547 -15.836 1 97.75 128 GLY B N 1
ATOM 3086 C CA . GLY B 1 128 ? 9.469 -19.031 -15.602 1 97.75 128 GLY B CA 1
ATOM 3087 C C . GLY B 1 128 ? 9.828 -20.234 -16.453 1 97.75 128 GLY B C 1
ATOM 3088 O O . GLY B 1 128 ? 8.984 -21.109 -16.688 1 97.75 128 GLY B O 1
ATOM 3089 N N . GLY B 1 129 ? 11.07 -20.234 -16.891 1 95.31 129 GLY B N 1
ATOM 3090 C CA . GLY B 1 129 ? 11.508 -21.406 -17.641 1 95.31 129 GLY B CA 1
ATOM 3091 C C . GLY B 1 129 ? 12.094 -21.062 -19 1 95.31 129 GLY B C 1
ATOM 3092 O O . GLY B 1 129 ? 12.547 -19.938 -19.219 1 95.31 129 GLY B O 1
ATOM 3093 N N . ASP B 1 130 ? 12.062 -22.062 -19.906 1 95 130 ASP B N 1
ATOM 3094 C CA . ASP B 1 130 ? 12.719 -22 -21.203 1 95 130 ASP B CA 1
ATOM 3095 C C . ASP B 1 130 ? 11.938 -21.109 -22.172 1 95 130 ASP B C 1
ATOM 3097 O O . ASP B 1 130 ? 10.727 -21.266 -22.312 1 95 130 ASP B O 1
ATOM 3101 N N . ALA B 1 131 ? 12.703 -20.25 -22.859 1 96.56 131 ALA B N 1
ATOM 3102 C CA . ALA B 1 131 ? 12.102 -19.297 -23.797 1 96.56 131 ALA B CA 1
ATOM 3103 C C . ALA B 1 131 ? 11.398 -20.031 -24.938 1 96.56 131 ALA B C 1
ATOM 3105 O O . ALA B 1 131 ? 10.352 -19.594 -25.422 1 96.56 131 ALA B O 1
ATOM 3106 N N . GLU B 1 132 ? 11.977 -21.078 -25.344 1 97 132 GLU B N 1
ATOM 3107 C CA . GLU B 1 132 ? 11.383 -21.828 -26.438 1 97 132 GLU B CA 1
ATOM 3108 C C . GLU B 1 132 ? 10.055 -22.453 -26.031 1 97 132 GLU B C 1
ATOM 3110 O O . GLU B 1 132 ? 9.117 -22.5 -26.828 1 97 132 GLU B O 1
ATOM 3115 N N . LEU B 1 133 ? 10.062 -22.969 -24.875 1 96.94 133 LEU B N 1
ATOM 3116 C CA . LEU B 1 133 ? 8.82 -23.547 -24.359 1 96.94 133 LEU B CA 1
ATOM 3117 C C . LEU B 1 133 ? 7.742 -22.469 -24.234 1 96.94 133 LEU B C 1
ATOM 3119 O O . LEU B 1 133 ? 6.574 -22.719 -24.547 1 96.94 133 LEU B O 1
ATOM 3123 N N . ILE B 1 134 ? 8.109 -21.297 -23.766 1 97.12 134 ILE B N 1
ATOM 3124 C CA . ILE B 1 134 ? 7.184 -20.188 -23.625 1 97.12 134 ILE B CA 1
ATOM 3125 C C . ILE B 1 134 ? 6.617 -19.812 -24.984 1 97.12 134 ILE B C 1
ATOM 3127 O O . ILE B 1 134 ? 5.406 -19.609 -25.141 1 97.12 134 ILE B O 1
ATOM 3131 N N . GLU B 1 135 ? 7.461 -19.766 -25.984 1 96.81 135 GLU B N 1
ATOM 3132 C CA . GLU B 1 135 ? 7.012 -19.453 -27.344 1 96.81 135 GLU B CA 1
ATOM 3133 C C . GLU B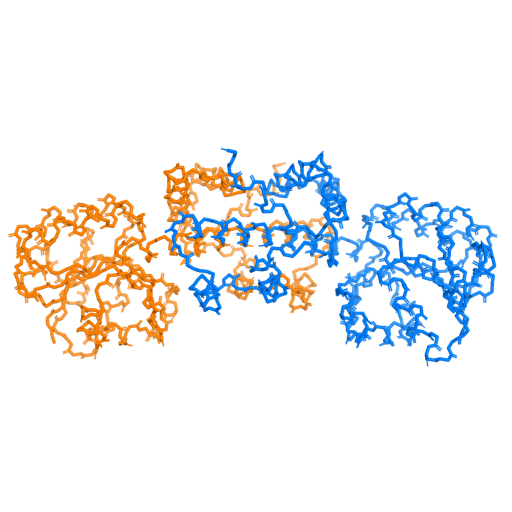 1 135 ? 6.027 -20.5 -27.859 1 96.81 135 GLU B C 1
ATOM 3135 O O . GLU B 1 135 ? 5.043 -20.156 -28.516 1 96.81 135 GLU B O 1
ATOM 3140 N N . LYS B 1 136 ? 6.316 -21.719 -27.547 1 95.25 136 LYS B N 1
ATOM 3141 C CA . LYS B 1 136 ? 5.438 -22.797 -27.953 1 95.25 136 LYS B CA 1
ATOM 3142 C C . LYS B 1 136 ? 4.062 -22.672 -27.312 1 95.25 136 LYS B C 1
ATOM 3144 O O . LYS B 1 136 ? 3.051 -23.031 -27.922 1 95.25 136 LYS B O 1
ATOM 3149 N N . ALA B 1 137 ? 4.02 -22.188 -26.141 1 96.31 137 ALA B N 1
ATOM 3150 C CA . ALA B 1 137 ? 2.779 -22.109 -25.375 1 96.31 137 ALA B CA 1
ATOM 3151 C C . ALA B 1 137 ? 2.047 -20.797 -25.656 1 96.31 137 ALA B C 1
ATOM 3153 O O . ALA B 1 137 ? 0.875 -20.641 -25.297 1 96.31 137 ALA B O 1
ATOM 3154 N N . ARG B 1 138 ? 2.596 -19.828 -26.266 1 95.44 138 ARG B N 1
ATOM 3155 C CA . ARG B 1 138 ? 2.121 -18.453 -26.422 1 95.44 138 ARG B CA 1
ATOM 3156 C C . ARG B 1 138 ? 0.731 -18.422 -27.047 1 95.44 138 ARG B C 1
ATOM 3158 O O . ARG B 1 138 ? -0.129 -17.641 -26.625 1 95.44 138 ARG B O 1
ATOM 3165 N N . PRO B 1 139 ? 0.507 -19.203 -28.078 1 93.44 139 PRO B N 1
ATOM 3166 C CA . PRO B 1 139 ? -0.821 -19.109 -28.688 1 93.44 139 PRO B CA 1
ATOM 3167 C C . PRO B 1 139 ? -1.948 -19.375 -27.688 1 93.44 139 PRO B C 1
ATOM 3169 O O . PRO B 1 139 ? -2.994 -18.719 -27.75 1 93.44 139 PRO B O 1
ATOM 3172 N N . ILE B 1 140 ? -1.733 -20.219 -26.781 1 95.56 140 ILE B N 1
ATOM 3173 C CA . ILE B 1 140 ? -2.752 -20.547 -25.797 1 95.56 140 ILE B CA 1
ATOM 3174 C C . ILE B 1 140 ? -2.752 -19.484 -24.688 1 95.56 140 ILE B C 1
ATOM 3176 O O . ILE B 1 140 ? -3.812 -19.031 -24.266 1 95.56 140 ILE B O 1
ATOM 3180 N N . LEU B 1 141 ? -1.596 -19.047 -24.266 1 97.25 141 LEU B N 1
ATOM 3181 C CA . LEU B 1 141 ? -1.471 -18.094 -23.156 1 97.25 141 LEU B CA 1
ATOM 3182 C C . LEU B 1 141 ? -1.974 -16.719 -23.562 1 97.25 141 LEU B C 1
ATOM 3184 O O . LEU B 1 141 ? -2.592 -16.016 -22.766 1 97.25 141 LEU B O 1
ATOM 3188 N N . ASP B 1 142 ? -1.75 -16.359 -24.828 1 96.06 142 ASP B N 1
ATOM 3189 C CA . ASP B 1 142 ? -2.188 -15.055 -25.328 1 96.06 142 ASP B CA 1
ATOM 3190 C C . ASP B 1 142 ? -3.711 -14.953 -25.328 1 96.06 142 ASP B C 1
ATOM 3192 O O . ASP B 1 142 ? -4.27 -13.875 -25.141 1 96.06 142 ASP B O 1
ATOM 3196 N N . SER B 1 143 ? -4.32 -16.062 -25.516 1 95.56 143 SER B N 1
ATOM 3197 C CA . SER B 1 143 ? -5.777 -16.062 -25.578 1 95.56 143 SER B CA 1
ATOM 3198 C C . SER B 1 143 ? -6.383 -15.867 -24.188 1 95.56 143 SER B C 1
ATOM 3200 O O . SER B 1 143 ? -7.562 -15.531 -24.062 1 95.56 143 SER B O 1
ATOM 3202 N N . LEU B 1 144 ? -5.555 -16.031 -23.125 1 97.19 144 LEU B N 1
ATOM 3203 C CA . LEU B 1 144 ? -6.047 -15.953 -21.75 1 97.19 144 LEU B CA 1
ATOM 3204 C C . LEU B 1 144 ? -5.527 -14.688 -21.078 1 97.19 144 LEU B C 1
ATOM 3206 O O . LEU B 1 144 ? -5.809 -14.461 -19.891 1 97.19 144 LEU B O 1
ATOM 3210 N N . SER B 1 145 ? -4.75 -13.906 -21.781 1 97.38 145 SER B N 1
ATOM 3211 C CA . SER B 1 145 ? -4.035 -12.852 -21.078 1 97.38 145 SER B CA 1
ATOM 3212 C C . SER B 1 145 ? -3.877 -11.609 -21.938 1 97.38 145 SER B C 1
ATOM 3214 O O . SER B 1 145 ? -4.039 -11.672 -23.172 1 97.38 145 SER B O 1
ATOM 3216 N N . LYS B 1 146 ? -3.654 -10.461 -21.328 1 96.25 146 LYS B N 1
ATOM 3217 C CA . LYS B 1 146 ? -3.336 -9.227 -22.031 1 96.25 146 LYS B CA 1
ATOM 3218 C C . LYS B 1 146 ? -1.828 -9 -22.094 1 96.25 146 LYS B C 1
ATOM 3220 O O . LYS B 1 146 ? -1.345 -8.242 -22.938 1 96.25 146 LYS B O 1
ATOM 3225 N N . LYS B 1 147 ? -1.084 -9.625 -21.25 1 96.5 147 LYS B N 1
ATOM 3226 C CA . LYS B 1 147 ? 0.362 -9.445 -21.156 1 96.5 147 LYS B CA 1
ATOM 3227 C C . LYS B 1 147 ? 1.039 -10.703 -20.609 1 96.5 147 LYS B C 1
ATOM 3229 O O . LYS B 1 147 ? 0.501 -11.383 -19.734 1 96.5 147 LYS B O 1
ATOM 3234 N N . ILE B 1 148 ? 2.189 -11.039 -21.141 1 97.75 148 ILE B N 1
ATOM 3235 C CA . ILE B 1 148 ? 3.029 -12.148 -20.688 1 97.75 148 ILE B CA 1
ATOM 3236 C C . ILE B 1 148 ? 4.43 -11.633 -20.375 1 97.75 148 ILE B C 1
ATOM 3238 O O . ILE B 1 148 ? 5.066 -10.984 -21.219 1 97.75 148 ILE B O 1
ATOM 3242 N N . LEU B 1 149 ? 4.902 -11.883 -19.188 1 98 149 LEU B N 1
ATOM 3243 C CA . LEU B 1 149 ? 6.25 -11.508 -18.766 1 98 149 LEU B CA 1
ATOM 3244 C C . LEU B 1 149 ? 7.117 -12.742 -18.562 1 98 149 LEU B C 1
ATOM 3246 O O . LEU B 1 149 ? 6.789 -13.609 -17.75 1 98 149 LEU B O 1
ATOM 3250 N N . HIS B 1 150 ? 8.172 -12.836 -19.344 1 98.19 150 HIS B N 1
ATOM 3251 C CA . HIS B 1 150 ? 9.188 -13.844 -19.047 1 98.19 150 HIS B CA 1
ATOM 3252 C C . HIS B 1 150 ? 10.094 -13.398 -17.906 1 98.19 150 HIS B C 1
ATOM 3254 O O . HIS B 1 150 ? 10.93 -12.508 -18.078 1 98.19 150 HIS B O 1
ATOM 3260 N N . ILE B 1 151 ? 10.023 -14.047 -16.781 1 98.06 151 ILE B N 1
ATOM 3261 C CA . ILE B 1 151 ? 10.641 -13.57 -15.555 1 98.06 151 ILE B CA 1
ATOM 3262 C C . ILE B 1 151 ? 12.07 -14.086 -15.461 1 98.06 151 ILE B C 1
ATOM 3264 O O . ILE B 1 151 ? 12.977 -13.359 -15.047 1 98.06 151 ILE B O 1
ATOM 3268 N N . GLY B 1 152 ? 12.25 -15.328 -15.758 1 97.19 152 GLY B N 1
ATOM 3269 C CA . GLY B 1 152 ? 13.547 -15.969 -15.625 1 97.19 152 GLY B CA 1
ATOM 3270 C C . GLY B 1 152 ? 13.469 -17.484 -15.586 1 97.19 152 GLY B C 1
ATOM 3271 O O . GLY B 1 152 ? 12.547 -18.078 -16.156 1 97.19 152 GLY B O 1
ATOM 3272 N N . PRO B 1 153 ? 14.523 -18.094 -15.055 1 97.44 153 PRO B N 1
ATOM 3273 C CA . PRO B 1 153 ? 14.5 -19.547 -14.922 1 97.44 153 PRO B CA 1
ATOM 3274 C C . PRO B 1 153 ? 13.383 -20.047 -14.016 1 97.44 153 PRO B C 1
ATOM 3276 O O . PRO B 1 153 ? 12.711 -19.234 -13.359 1 97.44 153 PRO B O 1
ATOM 3279 N N . LEU B 1 154 ? 13.188 -21.375 -13.984 1 98.31 154 LEU B N 1
ATOM 3280 C CA . LEU B 1 154 ? 12.195 -21.969 -13.102 1 98.31 154 LEU B CA 1
ATOM 3281 C C . LEU B 1 154 ? 12.391 -21.5 -11.664 1 98.31 154 LEU B C 1
ATOM 3283 O O . LEU B 1 154 ? 13.523 -21.422 -11.18 1 98.31 154 LEU B O 1
ATOM 3287 N N . GLY B 1 155 ? 11.336 -21.141 -11.047 1 98.38 155 GLY B N 1
ATOM 3288 C CA . GLY B 1 155 ? 11.367 -20.625 -9.695 1 98.38 155 GLY B CA 1
ATOM 3289 C C . GLY B 1 155 ? 11.234 -19.109 -9.633 1 98.38 155 GLY B C 1
ATOM 3290 O O . GLY B 1 155 ? 10.766 -18.562 -8.633 1 98.38 155 GLY B O 1
ATOM 3291 N N . SER B 1 156 ? 11.562 -18.406 -10.68 1 98.44 156 SER B N 1
ATOM 3292 C CA . SER B 1 156 ? 11.57 -16.938 -10.703 1 98.44 156 SER B CA 1
ATOM 3293 C C . SER B 1 156 ? 10.148 -16.375 -10.711 1 98.44 156 SER B C 1
ATOM 3295 O O . SER B 1 156 ? 9.859 -15.398 -10.031 1 98.44 156 SER B O 1
ATOM 3297 N N . ALA B 1 157 ? 9.305 -17 -11.453 1 98.75 157 ALA B N 1
ATOM 3298 C CA . ALA B 1 157 ? 7.941 -16.5 -11.578 1 98.75 157 ALA B CA 1
ATOM 3299 C C . ALA B 1 157 ? 7.16 -16.703 -10.281 1 98.75 157 ALA B C 1
ATOM 3301 O O . ALA B 1 157 ? 6.363 -15.844 -9.891 1 98.75 157 ALA B O 1
ATOM 3302 N N . SER B 1 158 ? 7.379 -17.828 -9.672 1 98.75 158 SER B N 1
ATOM 3303 C CA . SER B 1 158 ? 6.73 -18.078 -8.391 1 98.75 158 SER B CA 1
ATOM 3304 C C . SER B 1 158 ? 7.215 -17.078 -7.332 1 98.75 158 SER B C 1
ATOM 3306 O O . SER B 1 158 ? 6.422 -16.609 -6.516 1 98.75 158 SER B O 1
ATOM 3308 N N . ALA B 1 159 ? 8.508 -16.781 -7.355 1 98.69 159 ALA B N 1
ATOM 3309 C CA . ALA B 1 159 ? 9.047 -15.789 -6.434 1 98.69 159 ALA B CA 1
ATOM 3310 C C . ALA B 1 159 ? 8.391 -14.43 -6.664 1 98.69 159 ALA B C 1
ATOM 3312 O O . ALA B 1 159 ? 7.992 -13.75 -5.711 1 98.69 159 ALA B O 1
ATOM 3313 N N . LEU B 1 160 ? 8.281 -14.07 -7.91 1 98.88 160 LEU B N 1
ATOM 3314 C CA . LEU B 1 160 ? 7.676 -12.789 -8.258 1 98.88 160 LEU B CA 1
ATOM 3315 C C . LEU B 1 160 ? 6.211 -12.742 -7.836 1 98.88 160 LEU B C 1
ATOM 3317 O O . LEU B 1 160 ? 5.742 -11.727 -7.312 1 98.88 160 LEU B O 1
ATOM 3321 N N . LYS B 1 161 ? 5.457 -13.805 -8.102 1 98.81 161 LYS B N 1
ATOM 3322 C CA . LYS B 1 161 ? 4.047 -13.883 -7.723 1 98.81 161 LYS B CA 1
ATOM 3323 C C . LYS B 1 161 ? 3.871 -13.688 -6.219 1 98.81 161 LYS B C 1
ATOM 3325 O O . LYS B 1 161 ? 2.971 -12.969 -5.781 1 98.81 161 LYS B O 1
ATOM 3330 N N . LEU B 1 162 ? 4.73 -14.352 -5.473 1 98.81 162 LEU B N 1
ATOM 3331 C CA . LEU B 1 162 ? 4.652 -14.219 -4.02 1 98.81 162 LEU B CA 1
ATOM 3332 C C . LEU B 1 162 ? 4.977 -12.789 -3.59 1 98.81 162 LEU B C 1
ATOM 3334 O O . LEU B 1 162 ? 4.348 -12.25 -2.676 1 98.81 162 LEU B O 1
ATOM 3338 N N . ALA B 1 163 ? 5.977 -12.156 -4.234 1 98.75 163 ALA B N 1
ATOM 3339 C CA . ALA B 1 163 ? 6.293 -10.758 -3.949 1 98.75 163 ALA B CA 1
ATOM 3340 C C . ALA B 1 163 ? 5.09 -9.859 -4.203 1 98.75 163 ALA B C 1
ATOM 3342 O O . ALA B 1 163 ? 4.789 -8.969 -3.402 1 98.75 163 ALA B O 1
ATOM 3343 N N . MET B 1 164 ? 4.395 -10.117 -5.297 1 98.75 164 MET B N 1
ATOM 3344 C CA . MET B 1 164 ? 3.225 -9.32 -5.652 1 98.75 164 MET B CA 1
ATOM 3345 C C . MET B 1 164 ? 2.104 -9.523 -4.637 1 98.75 164 MET B C 1
ATOM 3347 O O . MET B 1 164 ? 1.467 -8.555 -4.207 1 98.75 164 MET B O 1
ATOM 3351 N N . ASN B 1 165 ? 1.91 -10.719 -4.227 1 98.56 165 ASN B N 1
ATOM 3352 C CA . ASN B 1 165 ? 0.784 -11.016 -3.348 1 98.56 165 ASN B CA 1
ATOM 3353 C C . ASN B 1 165 ? 1.03 -10.508 -1.931 1 98.56 165 ASN B C 1
ATOM 3355 O O . ASN B 1 165 ? 0.093 -10.102 -1.242 1 98.56 165 ASN B O 1
ATOM 3359 N N . LEU B 1 166 ? 2.283 -10.609 -1.461 1 98.25 166 LEU B N 1
ATOM 3360 C CA . LEU B 1 166 ? 2.547 -10.023 -0.151 1 98.25 166 LEU B CA 1
ATOM 3361 C C . LEU B 1 166 ? 2.363 -8.516 -0.186 1 98.25 166 LEU B C 1
ATOM 3363 O O . LEU B 1 166 ? 1.905 -7.918 0.792 1 98.25 166 LEU B O 1
ATOM 3367 N N . ASN B 1 167 ? 2.709 -7.887 -1.352 1 98.62 167 ASN B N 1
ATOM 3368 C CA . ASN B 1 167 ? 2.467 -6.457 -1.521 1 98.62 167 ASN B CA 1
ATOM 3369 C C . ASN B 1 167 ? 0.974 -6.137 -1.503 1 98.62 167 ASN B C 1
ATOM 3371 O O . ASN B 1 167 ? 0.55 -5.172 -0.867 1 98.62 167 ASN B O 1
ATOM 3375 N N . ILE B 1 168 ? 0.158 -6.945 -2.176 1 98.5 168 ILE B N 1
ATOM 3376 C CA . ILE B 1 168 ? -1.291 -6.781 -2.197 1 98.5 168 ILE B CA 1
ATOM 3377 C C . ILE B 1 168 ? -1.839 -6.84 -0.772 1 98.5 168 ILE B C 1
ATOM 3379 O O . ILE B 1 168 ? -2.621 -5.977 -0.366 1 98.5 168 ILE B O 1
ATOM 3383 N N . ALA B 1 169 ? -1.391 -7.797 -0.015 1 98.62 169 ALA B N 1
ATOM 3384 C CA . ALA B 1 169 ? -1.871 -7.988 1.351 1 98.62 169 ALA B CA 1
ATOM 3385 C C . ALA B 1 169 ? -1.542 -6.781 2.223 1 98.62 169 ALA B C 1
ATOM 3387 O O . ALA B 1 169 ? -2.396 -6.293 2.967 1 98.62 169 ALA B O 1
ATOM 3388 N N . GLY B 1 170 ? -0.281 -6.34 2.113 1 98.44 170 GLY B N 1
ATOM 3389 C CA . GLY B 1 170 ? 0.149 -5.207 2.914 1 98.44 170 GLY B CA 1
ATOM 3390 C C . GLY B 1 170 ? -0.585 -3.922 2.572 1 98.44 170 GLY B C 1
ATOM 3391 O O . GLY B 1 170 ? -1.03 -3.199 3.467 1 98.44 170 GLY B O 1
ATOM 3392 N N . VAL B 1 171 ? -0.749 -3.637 1.283 1 98.5 171 VAL B N 1
ATOM 3393 C CA . VAL B 1 171 ? -1.428 -2.432 0.82 1 98.5 171 VAL B CA 1
ATOM 3394 C C . VAL B 1 171 ? -2.889 -2.457 1.265 1 98.5 171 VAL B C 1
ATOM 3396 O O . VAL B 1 171 ? -3.422 -1.445 1.725 1 98.5 171 VAL B O 1
ATOM 3399 N N . ALA B 1 172 ? -3.531 -3.582 1.196 1 98.44 172 ALA B N 1
ATOM 3400 C CA . ALA B 1 172 ? -4.93 -3.701 1.599 1 98.44 172 ALA B CA 1
ATOM 3401 C C . ALA B 1 172 ? -5.09 -3.49 3.102 1 98.44 172 ALA B C 1
ATOM 3403 O O . ALA B 1 172 ? -6.043 -2.852 3.549 1 98.44 172 ALA B O 1
ATOM 3404 N N . GLN B 1 173 ? -4.176 -4.105 3.834 1 98.31 173 GLN B N 1
ATOM 3405 C CA . GLN B 1 173 ? -4.25 -3.959 5.285 1 98.31 173 GLN B CA 1
ATOM 3406 C C . GLN B 1 173 ? -4.086 -2.5 5.699 1 98.31 173 GLN B C 1
ATOM 3408 O O . GLN B 1 173 ? -4.793 -2.016 6.582 1 98.31 173 GLN B O 1
ATOM 3413 N N . THR B 1 174 ? -3.162 -1.854 5.094 1 97.88 174 THR B N 1
ATOM 3414 C CA . THR B 1 174 ? -2.92 -0.448 5.398 1 97.88 174 THR B CA 1
ATOM 3415 C C . THR B 1 174 ? -4.129 0.404 5.016 1 97.88 174 THR B C 1
ATOM 3417 O O . THR B 1 174 ? -4.496 1.327 5.746 1 97.88 174 THR B O 1
ATOM 3420 N N . LEU B 1 175 ? -4.742 0.137 3.918 1 98.5 175 LEU B N 1
ATOM 3421 C CA . LEU B 1 175 ? -5.953 0.82 3.479 1 98.5 175 LEU B CA 1
ATOM 3422 C C . LEU B 1 175 ? -7.066 0.67 4.508 1 98.5 175 LEU B C 1
ATOM 3424 O O . LEU B 1 175 ? -7.707 1.654 4.883 1 98.5 175 LEU B O 1
ATOM 3428 N N . THR B 1 176 ? -7.258 -0.544 5.008 1 98.25 176 THR B N 1
ATOM 3429 C CA . THR B 1 176 ? -8.367 -0.779 5.926 1 98.25 176 THR B CA 1
ATOM 3430 C C . THR B 1 176 ? -8.094 -0.123 7.277 1 98.25 176 THR B C 1
ATOM 3432 O O . THR B 1 176 ? -9.008 0.418 7.902 1 98.25 176 THR B O 1
ATOM 3435 N N . GLU B 1 177 ? -6.832 -0.15 7.73 1 98.31 177 GLU B N 1
ATOM 3436 C CA . GLU B 1 177 ? -6.516 0.528 8.984 1 98.31 177 GLU B CA 1
ATOM 3437 C C . GLU B 1 177 ? -6.727 2.035 8.867 1 98.31 177 GLU B C 1
ATOM 3439 O O . GLU B 1 177 ? -7.293 2.662 9.758 1 98.31 177 GLU B O 1
ATOM 3444 N N . SER B 1 178 ? -6.25 2.613 7.75 1 98.56 178 SER B N 1
ATOM 3445 C CA . SER B 1 178 ? -6.398 4.055 7.57 1 98.56 178 SER B CA 1
ATOM 3446 C C . SER B 1 178 ? -7.867 4.449 7.465 1 98.56 178 SER B C 1
ATOM 3448 O O . SER B 1 178 ? -8.289 5.461 8.031 1 98.56 178 SER B O 1
ATOM 3450 N N . LEU B 1 179 ? -8.672 3.637 6.762 1 98.5 179 LEU B N 1
ATOM 3451 C CA . LEU B 1 179 ? -10.102 3.889 6.602 1 98.5 179 LEU B CA 1
ATOM 3452 C C . LEU B 1 179 ? -10.82 3.818 7.945 1 98.5 179 LEU B C 1
ATOM 3454 O O . LEU B 1 179 ? -11.594 4.715 8.281 1 98.5 179 LEU B O 1
ATOM 3458 N N . ASN B 1 180 ? -10.539 2.75 8.672 1 97.56 180 ASN B N 1
ATOM 3459 C CA . ASN B 1 180 ? -11.227 2.58 9.953 1 97.56 180 ASN B CA 1
ATOM 3460 C C . ASN B 1 180 ? -10.789 3.639 10.961 1 97.56 180 ASN B C 1
ATOM 3462 O O . ASN B 1 180 ? -11.602 4.086 11.781 1 97.56 180 ASN B O 1
ATOM 3466 N N . PHE B 1 181 ? -9.531 4.023 10.93 1 98.44 181 PHE B N 1
ATOM 3467 C CA . PHE B 1 181 ? -9.062 5.156 11.719 1 98.44 181 PHE B CA 1
ATOM 3468 C C . PHE B 1 181 ? -9.875 6.406 11.406 1 98.44 181 PHE B C 1
ATOM 3470 O O . PHE B 1 181 ? -10.383 7.066 12.32 1 98.44 181 PHE B O 1
ATOM 3477 N N . ALA B 1 182 ? -10.023 6.727 10.117 1 98.31 182 ALA B N 1
ATOM 3478 C CA . ALA B 1 182 ? -10.766 7.906 9.68 1 98.31 182 ALA B CA 1
ATOM 3479 C C . ALA B 1 182 ? -12.227 7.836 10.117 1 98.31 182 ALA B C 1
ATOM 3481 O O . ALA B 1 182 ? -12.766 8.812 10.648 1 98.31 182 ALA B O 1
ATOM 3482 N N . ARG B 1 183 ? -12.875 6.633 9.938 1 97.62 183 ARG B N 1
ATOM 3483 C CA . ARG B 1 183 ? -14.266 6.434 10.344 1 97.62 183 ARG B CA 1
ATOM 3484 C C . ARG B 1 183 ? -14.438 6.723 11.836 1 97.62 183 ARG B C 1
ATOM 3486 O O . ARG B 1 183 ? -15.367 7.438 12.227 1 97.62 183 ARG B O 1
ATOM 3493 N N . LYS B 1 184 ? -13.547 6.25 12.602 1 96.69 184 LYS B N 1
ATOM 3494 C CA . LYS B 1 184 ? -13.664 6.371 14.055 1 96.69 184 LYS B CA 1
ATOM 3495 C C . LYS B 1 184 ? -13.406 7.805 14.508 1 96.69 184 LYS B C 1
ATOM 3497 O O . LYS B 1 184 ? -13.836 8.203 15.594 1 96.69 184 LYS B O 1
ATOM 3502 N N . CYS B 1 185 ? -12.703 8.508 13.703 1 97.25 185 CYS B N 1
ATOM 3503 C CA . CYS B 1 185 ? -12.469 9.922 13.984 1 97.25 185 CYS B CA 1
ATOM 3504 C C . CYS B 1 185 ? -13.609 10.781 13.445 1 97.25 185 CYS B C 1
ATOM 3506 O O . CYS B 1 185 ? -13.523 12.008 13.461 1 97.25 185 CYS B O 1
ATOM 3508 N N . GLY B 1 186 ? -14.641 10.172 12.867 1 96.94 186 GLY B N 1
ATOM 3509 C CA . GLY B 1 186 ? -15.852 10.883 12.477 1 96.94 186 GLY B CA 1
ATOM 3510 C C . GLY B 1 186 ? -15.844 11.312 11.023 1 96.94 186 GLY B C 1
ATOM 3511 O O . GLY B 1 186 ? -16.703 12.078 10.594 1 96.94 186 GLY B O 1
ATOM 3512 N N . LEU B 1 187 ? -14.953 10.82 10.258 1 98.06 187 LEU B N 1
ATOM 3513 C CA . LEU B 1 187 ? -14.891 11.18 8.844 1 98.06 187 LEU B CA 1
ATOM 3514 C C . LEU B 1 187 ? -15.734 10.234 8 1 98.06 187 LEU B C 1
ATOM 3516 O O . LEU B 1 187 ? -15.789 9.039 8.273 1 98.06 187 LEU B O 1
ATOM 3520 N N . SER B 1 188 ? -16.375 10.805 6.953 1 98.12 188 SER B N 1
ATOM 3521 C CA . SER B 1 188 ? -17.172 9.984 6.039 1 98.12 188 SER B CA 1
ATOM 3522 C C . SER B 1 188 ? -16.281 9.234 5.059 1 98.12 188 SER B C 1
ATOM 3524 O O . SER B 1 188 ? -15.164 9.664 4.77 1 98.12 188 SER B O 1
ATOM 3526 N N . ASP B 1 189 ? -16.844 8.125 4.535 1 98.44 189 ASP B N 1
ATOM 3527 C CA . ASP B 1 189 ? -16.141 7.398 3.48 1 98.44 189 ASP B CA 1
ATOM 3528 C C . ASP B 1 189 ? -15.867 8.305 2.279 1 98.44 189 ASP B C 1
ATOM 3530 O O . ASP B 1 189 ? -14.805 8.227 1.669 1 98.44 189 ASP B O 1
ATOM 3534 N N . ASP B 1 190 ? -16.828 9.156 1.982 1 98.25 190 ASP B N 1
ATOM 3535 C CA . ASP B 1 190 ? -16.672 10.062 0.846 1 98.25 190 ASP B CA 1
ATOM 3536 C C . ASP B 1 190 ? -15.438 10.945 1.011 1 98.25 190 ASP B C 1
ATOM 3538 O O . ASP B 1 190 ? -14.633 11.07 0.088 1 98.25 190 ASP B O 1
ATOM 3542 N N . MET B 1 191 ? -15.328 11.523 2.154 1 97.69 191 MET B N 1
ATOM 3543 C CA . MET B 1 191 ? -14.203 12.422 2.408 1 97.69 191 MET B CA 1
ATOM 3544 C C . MET B 1 191 ? -12.883 11.664 2.379 1 97.69 191 MET B C 1
ATOM 3546 O O . MET B 1 191 ? -11.898 12.133 1.798 1 97.69 191 MET B O 1
ATOM 3550 N N . PHE B 1 192 ? -12.875 10.508 3.023 1 98.62 192 PHE B N 1
ATOM 3551 C CA . PHE B 1 192 ? -11.664 9.695 3.055 1 98.62 192 PHE B CA 1
ATOM 3552 C C . PHE B 1 192 ? -11.219 9.328 1.644 1 98.62 192 PHE B C 1
ATOM 3554 O O . PHE B 1 192 ? -10.062 9.539 1.275 1 98.62 192 PHE B O 1
ATOM 3561 N N . PHE B 1 193 ? -12.125 8.797 0.841 1 98.62 193 PHE B N 1
ATOM 3562 C CA . PHE B 1 193 ? -11.742 8.289 -0.471 1 98.62 193 PHE B CA 1
ATOM 3563 C C . PHE B 1 193 ? -11.477 9.43 -1.44 1 98.62 193 PHE B C 1
ATOM 3565 O O . PHE B 1 193 ? -10.625 9.312 -2.328 1 98.62 193 PHE B O 1
ATOM 3572 N N . GLU B 1 194 ? -12.109 10.531 -1.275 1 98.12 194 GLU B N 1
ATOM 3573 C CA . GLU B 1 194 ? -11.773 11.703 -2.078 1 98.12 194 GLU B CA 1
ATOM 3574 C C . GLU B 1 194 ? -10.336 12.164 -1.813 1 98.12 194 GLU B C 1
ATOM 3576 O O . GLU B 1 194 ? -9.586 12.438 -2.75 1 98.12 194 GLU B O 1
ATOM 3581 N N . ALA B 1 195 ? -9.984 12.242 -0.564 1 98 195 ALA B N 1
ATOM 3582 C CA . ALA B 1 195 ? -8.625 12.641 -0.201 1 98 195 ALA B CA 1
ATOM 3583 C C . ALA B 1 195 ? -7.605 11.625 -0.707 1 98 195 ALA B C 1
ATOM 3585 O O . ALA B 1 195 ? -6.555 11.992 -1.24 1 98 195 ALA B O 1
ATOM 3586 N N . LEU B 1 196 ? -7.961 10.359 -0.538 1 98.06 196 LEU B N 1
ATOM 3587 C CA . LEU B 1 196 ? -7.059 9.289 -0.947 1 98.06 196 LEU B CA 1
ATOM 3588 C C . LEU B 1 196 ? -6.836 9.305 -2.455 1 98.06 196 LEU B C 1
ATOM 3590 O O . LEU B 1 196 ? -5.742 9 -2.932 1 98.06 196 LEU B O 1
ATOM 3594 N N . SER B 1 197 ? -7.84 9.68 -3.23 1 96.81 197 SER B N 1
ATOM 3595 C CA . SER B 1 197 ? -7.742 9.727 -4.684 1 96.81 197 SER B CA 1
ATOM 3596 C C . SER B 1 197 ? -6.676 10.719 -5.133 1 96.81 197 SER B C 1
ATOM 3598 O O . SER B 1 197 ? -6.105 10.578 -6.219 1 96.81 197 SER B O 1
ATOM 3600 N N . ALA B 1 198 ? -6.332 11.703 -4.297 1 94.75 198 ALA B N 1
ATOM 3601 C CA . ALA B 1 198 ? -5.344 12.727 -4.621 1 94.75 198 ALA B CA 1
ATOM 3602 C C . ALA B 1 198 ? -4.035 12.477 -3.873 1 94.75 198 ALA B C 1
ATOM 3604 O O . ALA B 1 198 ? -3.131 13.32 -3.896 1 94.75 198 ALA B O 1
ATOM 3605 N N . ASN B 1 199 ? -3.941 11.422 -3.229 1 96.56 199 ASN B N 1
ATOM 3606 C CA . ASN B 1 199 ? -2.787 11.109 -2.393 1 96.56 199 ASN B CA 1
ATOM 3607 C C . ASN B 1 199 ? -1.848 10.125 -3.08 1 96.56 199 ASN B C 1
ATOM 3609 O O . ASN B 1 199 ? -2.295 9.242 -3.82 1 96.56 199 ASN B O 1
ATOM 3613 N N . VAL B 1 200 ? -0.587 10.133 -2.822 1 95.81 200 VAL B N 1
ATOM 3614 C CA . VAL B 1 200 ? 0.437 9.344 -3.498 1 95.81 200 VAL B CA 1
ATOM 3615 C C . VAL B 1 200 ? 0.296 7.875 -3.111 1 95.81 200 VAL B C 1
ATOM 3617 O O . VAL B 1 200 ? 0.829 6.996 -3.791 1 95.81 200 VAL B O 1
ATOM 3620 N N . SER B 1 201 ? -0.394 7.574 -2.018 1 96.88 201 SER B N 1
ATOM 3621 C CA . SER B 1 201 ? -0.52 6.195 -1.564 1 96.88 201 SER B CA 1
ATOM 3622 C C . SER B 1 201 ? -1.677 5.488 -2.264 1 96.88 201 SER B C 1
ATOM 3624 O O . SER B 1 201 ? -1.914 4.301 -2.035 1 96.88 201 SER B O 1
ATOM 3626 N N . LYS B 1 202 ? -2.436 6.246 -3.115 1 97.56 202 LYS B N 1
ATOM 3627 C CA . LYS B 1 202 ? -3.525 5.625 -3.859 1 97.56 202 LYS B CA 1
ATOM 3628 C C . LYS B 1 202 ? -3.01 4.496 -4.746 1 97.56 202 LYS B C 1
ATOM 3630 O O . LYS B 1 202 ? -2.012 4.656 -5.449 1 97.56 202 LYS B O 1
ATOM 3635 N N . SER B 1 203 ? -3.635 3.369 -4.68 1 97.44 203 SER B N 1
ATOM 3636 C CA . SER B 1 203 ? -3.307 2.195 -5.484 1 97.44 203 SER B CA 1
ATOM 3637 C C . SER B 1 203 ? -4.539 1.655 -6.203 1 97.44 203 SER B C 1
ATOM 3639 O O . SER B 1 203 ? -5.656 2.121 -5.969 1 97.44 203 SER B O 1
ATOM 3641 N N . GLY B 1 204 ? -4.297 0.708 -7.098 1 95.38 204 GLY B N 1
ATOM 3642 C CA . GLY B 1 204 ? -5.41 0.032 -7.746 1 95.38 204 GLY B CA 1
ATOM 3643 C C . GLY B 1 204 ? -6.281 -0.741 -6.777 1 95.38 204 GLY B C 1
ATOM 3644 O O . GLY B 1 204 ? -7.469 -0.958 -7.039 1 95.38 204 GLY B O 1
ATOM 3645 N N . ILE B 1 205 ? -5.754 -1.17 -5.637 1 97 205 ILE B N 1
ATOM 3646 C CA . ILE B 1 205 ? -6.504 -1.877 -4.605 1 97 205 ILE B CA 1
ATOM 3647 C C . ILE B 1 205 ? -7.645 -0.994 -4.098 1 97 205 ILE B C 1
ATOM 3649 O O . ILE B 1 205 ? -8.734 -1.485 -3.801 1 97 205 ILE B O 1
ATOM 3653 N N . VAL B 1 206 ? -7.371 0.305 -3.988 1 97.56 206 VAL B N 1
ATOM 3654 C CA . VAL B 1 206 ? -8.383 1.252 -3.535 1 97.56 206 VAL B CA 1
ATOM 3655 C C . VAL B 1 206 ? -9.586 1.216 -4.48 1 97.56 206 VAL B C 1
ATOM 3657 O O . VAL B 1 206 ? -10.727 1.108 -4.035 1 97.56 206 VAL B O 1
ATOM 3660 N N . ASP B 1 207 ? -9.312 1.256 -5.777 1 95.12 207 ASP B N 1
ATOM 3661 C CA . ASP B 1 207 ? -10.375 1.241 -6.77 1 95.12 207 ASP B CA 1
ATOM 3662 C C . ASP B 1 207 ? -11.172 -0.061 -6.703 1 95.12 207 ASP B C 1
ATOM 3664 O O . ASP B 1 207 ? -12.398 -0.049 -6.797 1 95.12 207 ASP B O 1
ATOM 3668 N N . LEU B 1 208 ? -10.523 -1.121 -6.531 1 94.25 208 LEU B N 1
ATOM 3669 C CA . LEU B 1 208 ? -11.141 -2.443 -6.539 1 94.25 208 LEU B CA 1
ATOM 3670 C C . LEU B 1 208 ? -11.953 -2.666 -5.27 1 94.25 208 LEU B C 1
ATOM 3672 O O . LEU B 1 208 ? -12.992 -3.34 -5.305 1 94.25 208 LEU B O 1
ATOM 3676 N N . LYS B 1 209 ? -11.492 -2.113 -4.137 1 97.06 209 LYS B N 1
ATOM 3677 C CA . LYS B 1 209 ? -12.055 -2.551 -2.863 1 97.06 209 LYS B CA 1
ATOM 3678 C C . LYS B 1 209 ? -12.945 -1.472 -2.254 1 97.06 209 LYS B C 1
ATOM 3680 O O . LYS B 1 209 ? -13.727 -1.746 -1.342 1 97.06 209 LYS B O 1
ATOM 3685 N N . GLU B 1 210 ? -12.898 -0.201 -2.752 1 98.25 210 GLU B N 1
ATOM 3686 C CA . GLU B 1 210 ? -13.695 0.88 -2.178 1 98.25 210 GLU B CA 1
ATOM 3687 C C . GLU B 1 210 ? -15.18 0.525 -2.162 1 98.25 210 GLU B C 1
ATOM 3689 O O . GLU B 1 210 ? -15.836 0.616 -1.122 1 98.25 210 GLU B O 1
ATOM 3694 N N . PRO B 1 211 ? -15.773 0.065 -3.311 1 97.62 211 PRO B N 1
ATOM 3695 C CA . PRO B 1 211 ? -17.203 -0.256 -3.258 1 97.62 211 PRO B CA 1
ATOM 3696 C C . PRO B 1 211 ? -17.516 -1.345 -2.236 1 97.62 211 PRO B C 1
ATOM 3698 O O . PRO B 1 211 ? -18.547 -1.277 -1.563 1 97.62 211 PRO B O 1
ATOM 3701 N N . LYS B 1 212 ? -16.688 -2.299 -2.076 1 97.25 212 LYS B N 1
ATOM 3702 C CA . LYS B 1 212 ? -16.906 -3.395 -1.138 1 97.25 212 LYS B CA 1
ATOM 3703 C C . LYS B 1 212 ? -16.766 -2.92 0.306 1 97.25 212 LYS B C 1
ATOM 3705 O O . LYS B 1 212 ? -17.547 -3.318 1.177 1 97.25 212 LYS B O 1
ATOM 3710 N N . LEU B 1 213 ? -15.797 -2.102 0.579 1 98.19 213 LEU B N 1
ATOM 3711 C CA . LEU B 1 213 ? -15.57 -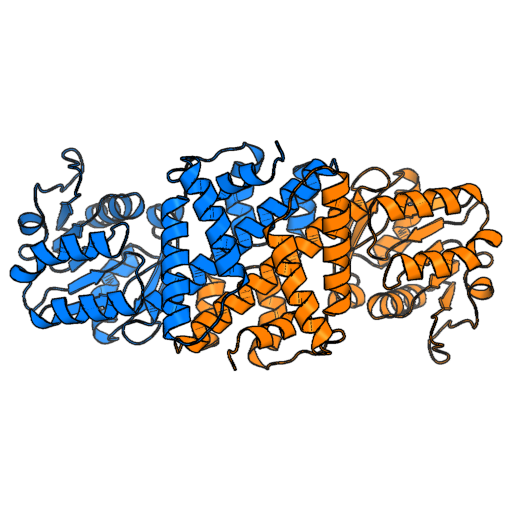1.57 1.919 1 98.19 213 LEU B CA 1
ATOM 3712 C C . LEU B 1 213 ? -16.734 -0.676 2.35 1 98.19 213 LEU B C 1
ATOM 3714 O O . LEU B 1 213 ? -17.172 -0.731 3.5 1 98.19 213 LEU B O 1
ATOM 3718 N N . ARG B 1 214 ? -17.25 0.16 1.391 1 98.12 214 ARG B N 1
ATOM 3719 C CA . ARG B 1 214 ? -18.406 1.017 1.674 1 98.12 214 ARG B CA 1
ATOM 3720 C C . ARG B 1 214 ? -19.625 0.186 2.031 1 98.12 214 ARG B C 1
ATOM 3722 O O . ARG B 1 214 ? -20.391 0.549 2.93 1 98.12 214 ARG B O 1
ATOM 3729 N N . ALA B 1 215 ? -19.781 -0.954 1.39 1 97.81 215 ALA B N 1
ATOM 3730 C CA . ALA B 1 215 ? -21 -1.76 1.508 1 97.81 215 ALA B CA 1
ATOM 3731 C C . ALA B 1 215 ? -20.828 -2.859 2.551 1 97.81 215 ALA B C 1
ATOM 3733 O O . ALA B 1 215 ? -21.766 -3.619 2.82 1 97.81 215 ALA B O 1
ATOM 3734 N N . ALA B 1 216 ? -19.656 -2.953 3.176 1 96.81 216 ALA B N 1
ATOM 3735 C CA . ALA B 1 216 ? -19.344 -4.09 4.039 1 96.81 216 ALA B CA 1
ATOM 3736 C C . ALA B 1 216 ? -19.641 -5.41 3.342 1 96.81 216 ALA B C 1
ATOM 3738 O O . ALA B 1 216 ? -20.328 -6.273 3.904 1 96.81 216 ALA B O 1
ATOM 3739 N N . ASP B 1 217 ? -19.25 -5.492 2.059 1 97.69 217 ASP B N 1
ATOM 3740 C CA . ASP B 1 217 ? -19.406 -6.676 1.219 1 97.69 217 ASP B CA 1
ATOM 3741 C C . ASP B 1 217 ? -18.141 -7.531 1.246 1 97.69 217 ASP B C 1
ATOM 3743 O O . ASP B 1 217 ? -17.109 -7.16 0.662 1 97.69 217 ASP B O 1
ATOM 3747 N N . TYR B 1 218 ? -18.25 -8.742 1.845 1 97.56 218 TYR B N 1
ATOM 3748 C CA . TYR B 1 218 ? -17.062 -9.57 2.016 1 97.56 218 TYR B CA 1
ATOM 3749 C C . TYR B 1 218 ? -17.141 -10.82 1.144 1 97.56 218 TYR B C 1
ATOM 3751 O O . TYR B 1 218 ? -16.453 -11.812 1.406 1 97.56 218 TYR B O 1
ATOM 3759 N N . ALA B 1 219 ? -18 -10.773 0.1 1 95.56 219 ALA B N 1
ATOM 3760 C CA . ALA B 1 219 ? -17.953 -11.828 -0.909 1 95.56 219 ALA B CA 1
ATOM 3761 C C . ALA B 1 219 ? -16.578 -11.891 -1.562 1 95.56 219 ALA B C 1
ATOM 3763 O O . ALA B 1 219 ? -15.977 -10.852 -1.862 1 95.56 219 ALA B O 1
ATOM 3764 N N . PRO B 1 220 ? -16.031 -13.023 -1.783 1 93.5 220 PRO B N 1
ATOM 3765 C CA . PRO B 1 220 ? -14.617 -13.164 -2.107 1 93.5 220 PRO B CA 1
ATOM 3766 C C . PRO B 1 220 ? -14.305 -12.797 -3.557 1 93.5 220 PRO B C 1
ATOM 3768 O O . PRO B 1 220 ? -14.953 -13.297 -4.48 1 93.5 220 PRO B O 1
ATOM 3771 N N . GLN B 1 221 ? -13.406 -11.922 -3.734 1 89.81 221 GLN B N 1
ATOM 3772 C CA . GLN B 1 221 ? -12.641 -11.805 -4.973 1 89.81 221 GLN B CA 1
ATOM 3773 C C . GLN B 1 221 ? -11.281 -12.484 -4.852 1 89.81 221 GLN B C 1
ATOM 3775 O O . GLN B 1 221 ? -10.719 -12.938 -5.852 1 89.81 221 GLN B O 1
ATOM 3780 N N . PHE B 1 222 ? -10.812 -12.5 -3.711 1 93.75 222 PHE B N 1
ATOM 3781 C CA . PHE B 1 222 ? -9.625 -13.211 -3.256 1 93.75 222 PHE B CA 1
ATOM 3782 C C . PHE B 1 222 ? -9.758 -13.609 -1.79 1 93.75 222 PHE B C 1
ATOM 3784 O O . PHE B 1 222 ? -9.797 -12.75 -0.909 1 93.75 222 PHE B O 1
ATOM 3791 N N . SER B 1 223 ? -9.797 -14.867 -1.494 1 96.44 223 SER B N 1
ATOM 3792 C CA . SER B 1 223 ? -10.188 -15.328 -0.166 1 96.44 223 SER B CA 1
ATOM 3793 C C . SER B 1 223 ? -9.062 -15.125 0.844 1 96.44 223 SER B C 1
ATOM 3795 O O . SER B 1 223 ? -7.883 -15.18 0.488 1 96.44 223 SER B O 1
ATOM 3797 N N . LEU B 1 224 ? -9.484 -14.938 2.057 1 98.25 224 LEU B N 1
ATOM 3798 C CA . LEU B 1 224 ? -8.562 -14.766 3.174 1 98.25 224 LEU B CA 1
ATOM 3799 C C . LEU B 1 224 ? -7.645 -15.977 3.314 1 98.25 224 LEU B C 1
ATOM 3801 O O . LEU B 1 224 ? -6.434 -15.828 3.482 1 98.25 224 LEU B O 1
ATOM 3805 N N . LYS B 1 225 ? -8.156 -17.156 3.17 1 98.19 225 LYS B N 1
ATOM 3806 C CA . LYS B 1 225 ? -7.363 -18.375 3.352 1 98.19 225 LYS B CA 1
ATOM 3807 C C . LYS B 1 225 ? -6.309 -18.516 2.256 1 98.19 225 LYS B C 1
ATOM 3809 O O . LYS B 1 225 ? -5.195 -18.969 2.516 1 98.19 225 LYS B O 1
ATOM 3814 N N . HIS B 1 226 ? -6.645 -18.156 1.042 1 97.56 226 HIS B N 1
ATOM 3815 C CA . HIS B 1 226 ? -5.691 -18.266 -0.058 1 97.56 226 HIS B CA 1
ATOM 3816 C C . HIS B 1 226 ? -4.566 -17.25 0.076 1 97.56 226 HIS B C 1
ATOM 3818 O O . HIS B 1 226 ? -3.406 -17.562 -0.191 1 97.56 226 HIS B O 1
ATOM 3824 N N . LEU B 1 227 ? -4.938 -16.031 0.47 1 98.31 227 LEU B N 1
ATOM 3825 C CA . LEU B 1 227 ? -3.893 -15.023 0.639 1 98.31 227 LEU B CA 1
ATOM 3826 C C . LEU B 1 227 ? -3.031 -15.336 1.858 1 98.31 227 LEU B C 1
ATOM 3828 O O . LEU B 1 227 ? -1.823 -15.086 1.852 1 98.31 227 LEU B O 1
ATOM 3832 N N . GLU B 1 228 ? -3.658 -15.906 2.947 1 98.75 228 GLU B N 1
ATOM 3833 C CA . GLU B 1 228 ? -2.859 -16.375 4.074 1 98.75 228 GLU B CA 1
ATOM 3834 C C . GLU B 1 228 ? -1.834 -17.422 3.631 1 98.75 228 GLU B C 1
ATOM 3836 O O . GLU B 1 228 ? -0.667 -17.344 4.023 1 98.75 228 GLU B O 1
ATOM 3841 N N . LYS B 1 229 ? -2.262 -18.312 2.826 1 98.5 229 LYS B N 1
ATOM 3842 C CA . LYS B 1 229 ? -1.359 -19.312 2.271 1 98.5 229 LYS B CA 1
ATOM 3843 C C . LYS B 1 229 ? -0.223 -18.672 1.492 1 98.5 229 LYS B C 1
ATOM 3845 O O . LYS B 1 229 ? 0.927 -19.109 1.577 1 98.5 229 LYS B O 1
ATOM 3850 N N . ASP B 1 230 ? -0.486 -17.688 0.708 1 98.62 230 ASP B N 1
ATOM 3851 C CA . ASP B 1 230 ? 0.548 -17 -0.061 1 98.62 230 ASP B CA 1
ATOM 3852 C C . ASP B 1 230 ? 1.551 -16.312 0.859 1 98.62 230 ASP B C 1
ATOM 3854 O O . ASP B 1 230 ? 2.75 -16.297 0.578 1 98.62 230 ASP B O 1
ATOM 3858 N N . LEU B 1 231 ? 1.043 -15.711 1.958 1 98.75 231 LEU B N 1
ATOM 3859 C CA . LEU B 1 231 ? 1.933 -15.094 2.938 1 98.75 231 LEU B CA 1
ATOM 3860 C C . LEU B 1 231 ? 2.816 -16.141 3.604 1 98.75 231 LEU B C 1
ATOM 3862 O O . LEU B 1 231 ? 4.008 -15.914 3.818 1 98.75 231 LEU B O 1
ATOM 3866 N N . ARG B 1 232 ? 2.219 -17.25 3.906 1 98.69 232 ARG B N 1
ATOM 3867 C CA . ARG B 1 232 ? 2.984 -18.359 4.484 1 98.69 232 ARG B CA 1
ATOM 3868 C C . ARG B 1 232 ? 4.102 -18.797 3.545 1 98.69 232 ARG B C 1
ATOM 3870 O O . ARG B 1 232 ? 5.25 -18.938 3.963 1 98.69 232 ARG B O 1
ATOM 3877 N N . LEU B 1 233 ? 3.787 -19 2.32 1 98.75 233 LEU B N 1
ATOM 3878 C CA . LEU B 1 233 ? 4.762 -19.406 1.32 1 98.75 233 LEU B CA 1
ATOM 3879 C C . LEU B 1 233 ? 5.863 -18.375 1.166 1 98.75 233 LEU B C 1
ATOM 3881 O O . LEU B 1 233 ? 7.039 -18.719 1.022 1 98.75 233 LEU B O 1
ATOM 3885 N N . ALA B 1 234 ? 5.488 -17.094 1.189 1 98.69 234 ALA B N 1
ATOM 3886 C CA . ALA B 1 234 ? 6.469 -16.016 1.082 1 98.69 234 ALA B CA 1
ATOM 3887 C C . ALA B 1 234 ? 7.43 -16.031 2.266 1 98.69 234 ALA B C 1
ATOM 3889 O O . ALA B 1 234 ? 8.648 -15.898 2.088 1 98.69 234 ALA B O 1
ATOM 3890 N N . LEU B 1 235 ? 6.887 -16.219 3.457 1 98.44 235 LEU B N 1
ATOM 3891 C CA . LEU B 1 235 ? 7.711 -16.219 4.66 1 98.44 235 LEU B CA 1
ATOM 3892 C C . LEU B 1 235 ? 8.641 -17.422 4.684 1 98.44 235 LEU B C 1
ATOM 3894 O O . LEU B 1 235 ? 9.805 -17.312 5.078 1 98.44 235 LEU B O 1
ATOM 3898 N N . GLU B 1 236 ? 8.141 -18.547 4.258 1 98.25 236 GLU B N 1
ATOM 3899 C CA . GLU B 1 236 ? 8.984 -19.734 4.141 1 98.25 236 GLU B CA 1
ATOM 3900 C C . GLU B 1 236 ? 10.117 -19.5 3.146 1 98.25 236 GLU B C 1
ATOM 3902 O O . GLU B 1 236 ? 11.273 -19.844 3.426 1 98.25 236 GLU B O 1
ATOM 3907 N N . THR B 1 237 ? 9.805 -18.953 2.018 1 98.31 237 THR B N 1
ATOM 3908 C CA . THR B 1 237 ? 10.797 -18.656 0.989 1 98.31 237 THR B CA 1
ATOM 3909 C C . THR B 1 237 ? 11.812 -17.641 1.499 1 98.31 237 THR B C 1
ATOM 3911 O O . THR B 1 237 ? 13.016 -17.781 1.238 1 98.31 237 THR B O 1
ATOM 3914 N N . ALA B 1 238 ? 11.305 -16.641 2.207 1 97.06 238 ALA B N 1
ATOM 3915 C CA . ALA B 1 238 ? 12.188 -15.633 2.789 1 97.06 238 ALA B CA 1
ATOM 3916 C C . ALA B 1 238 ? 13.188 -16.266 3.756 1 97.06 238 ALA B C 1
ATOM 3918 O O . ALA B 1 238 ? 14.375 -15.961 3.723 1 97.06 238 ALA B O 1
ATOM 3919 N N . GLN B 1 239 ? 12.688 -17.109 4.57 1 95.25 239 GLN B N 1
ATOM 3920 C CA . GLN B 1 239 ? 13.539 -17.828 5.523 1 95.25 239 GLN B CA 1
ATOM 3921 C C . GLN B 1 239 ? 14.625 -18.625 4.805 1 95.25 239 GLN B C 1
ATOM 3923 O O . GLN B 1 239 ? 15.789 -18.609 5.211 1 95.25 239 GLN B O 1
ATOM 3928 N N . GLU B 1 240 ? 14.258 -19.266 3.762 1 95.12 240 GLU B N 1
ATOM 3929 C CA . GLU B 1 240 ? 15.188 -20.078 2.969 1 95.12 240 GLU B CA 1
ATOM 3930 C C . GLU B 1 240 ? 16.281 -19.203 2.344 1 95.12 240 GLU B C 1
ATOM 3932 O O . GLU B 1 240 ? 17.375 -19.672 2.057 1 95.12 240 GLU B O 1
ATOM 3937 N N . ASN B 1 241 ? 15.992 -17.984 2.143 1 93.81 241 ASN B N 1
ATOM 3938 C CA . ASN B 1 241 ? 16.922 -17.094 1.458 1 93.81 241 ASN B CA 1
ATOM 3939 C C . ASN B 1 241 ? 17.562 -16.109 2.428 1 93.81 241 ASN B C 1
ATOM 3941 O O . ASN B 1 241 ? 18.234 -15.156 2.008 1 93.81 241 ASN B O 1
ATOM 3945 N N . GLY B 1 242 ? 17.297 -16.203 3.699 1 91.62 242 GLY B N 1
ATOM 3946 C CA . GLY B 1 242 ? 17.969 -15.422 4.723 1 91.62 242 GLY B CA 1
ATOM 3947 C C . GLY B 1 242 ? 17.484 -13.984 4.801 1 91.62 242 GLY B C 1
ATOM 3948 O O . GLY B 1 242 ? 18.281 -13.07 5.043 1 91.62 242 GLY B O 1
ATOM 3949 N N . ILE B 1 243 ? 16.25 -13.805 4.5 1 92 243 ILE B N 1
ATOM 3950 C CA . ILE B 1 243 ? 15.727 -12.445 4.602 1 92 243 ILE B CA 1
ATOM 3951 C C . ILE B 1 243 ? 14.594 -12.406 5.625 1 92 243 ILE B C 1
ATOM 3953 O O . ILE B 1 243 ? 13.883 -13.398 5.812 1 92 243 ILE B O 1
ATOM 3957 N N . GLU B 1 244 ? 14.445 -11.273 6.27 1 93.38 244 GLU B N 1
ATOM 3958 C CA . GLU B 1 244 ? 13.352 -11.055 7.215 1 93.38 244 GLU B CA 1
ATOM 3959 C C . GLU B 1 244 ? 12.305 -10.109 6.633 1 93.38 244 GLU B C 1
ATOM 3961 O O . GLU B 1 244 ? 12.641 -9.133 5.965 1 93.38 244 GLU B O 1
ATOM 3966 N N . LEU B 1 245 ? 11.07 -10.484 6.836 1 97 245 LEU B N 1
ATOM 3967 C CA . LEU B 1 245 ? 9.93 -9.68 6.418 1 97 245 LEU B CA 1
ATOM 3968 C C . LEU B 1 245 ? 9.016 -9.375 7.602 1 97 245 LEU B C 1
ATOM 3970 O O . LEU B 1 245 ? 7.914 -9.914 7.699 1 97 245 LEU B O 1
ATOM 3974 N N . PRO B 1 246 ? 9.469 -8.469 8.43 1 96.75 246 PRO B N 1
ATOM 3975 C CA . PRO B 1 246 ? 8.766 -8.266 9.703 1 96.75 246 PRO B CA 1
ATOM 3976 C C . PRO B 1 246 ? 7.312 -7.824 9.508 1 96.75 246 PRO B C 1
ATOM 3978 O O . PRO B 1 246 ? 6.426 -8.273 10.234 1 96.75 246 PRO B O 1
ATOM 3981 N N . GLN B 1 247 ? 7.039 -6.953 8.641 1 96.38 247 GLN B N 1
ATOM 3982 C CA . GLN B 1 247 ? 5.664 -6.516 8.422 1 96.38 247 GLN B CA 1
ATOM 3983 C C . GLN B 1 247 ? 4.797 -7.656 7.898 1 96.38 247 GLN B C 1
ATOM 3985 O O . GLN B 1 247 ? 3.646 -7.812 8.312 1 96.38 247 GLN B O 1
ATOM 3990 N N . THR B 1 248 ? 5.359 -8.43 6.969 1 97.88 248 THR B N 1
ATOM 3991 C CA . THR B 1 248 ? 4.633 -9.57 6.414 1 97.88 248 THR B CA 1
ATOM 3992 C C . THR B 1 248 ? 4.312 -10.594 7.5 1 97.88 248 THR B C 1
ATOM 3994 O O . THR B 1 248 ? 3.217 -11.148 7.531 1 97.88 248 THR B O 1
ATOM 3997 N N . ALA B 1 249 ? 5.305 -10.82 8.352 1 97.81 249 ALA B N 1
ATOM 3998 C CA . ALA B 1 249 ? 5.109 -11.766 9.445 1 97.81 249 ALA B CA 1
ATOM 3999 C C . ALA B 1 249 ? 3.986 -11.312 10.367 1 97.81 249 ALA B C 1
ATOM 4001 O O . ALA B 1 249 ? 3.127 -12.109 10.758 1 97.81 249 ALA B O 1
ATOM 4002 N N . SER B 1 250 ? 3.984 -10.047 10.695 1 96.94 250 SER B N 1
ATOM 4003 C CA . SER B 1 250 ? 2.936 -9.492 11.547 1 96.94 250 SER B CA 1
ATOM 4004 C C . SER B 1 250 ? 1.577 -9.547 10.852 1 96.94 250 SER B C 1
ATOM 4006 O O . SER B 1 250 ? 0.56 -9.828 11.492 1 96.94 250 SER B O 1
ATOM 4008 N N . LEU B 1 251 ? 1.556 -9.266 9.617 1 97.81 251 LEU B N 1
ATOM 4009 C CA . LEU B 1 251 ? 0.33 -9.297 8.828 1 97.81 251 LEU B CA 1
ATOM 4010 C C . LEU B 1 251 ? -0.263 -10.703 8.805 1 97.81 251 LEU B C 1
ATOM 4012 O O . LEU B 1 251 ? -1.478 -10.875 8.938 1 97.81 251 LEU B O 1
ATOM 4016 N N . ARG B 1 252 ? 0.582 -11.672 8.617 1 98.5 252 ARG B N 1
ATOM 4017 C CA . ARG B 1 252 ? 0.079 -13.039 8.578 1 98.5 252 ARG B CA 1
ATOM 4018 C C . ARG B 1 252 ? -0.615 -13.414 9.883 1 98.5 252 ARG B C 1
ATOM 4020 O O . ARG B 1 252 ? -1.602 -14.148 9.883 1 98.5 252 ARG B O 1
ATOM 4027 N N . GLU B 1 253 ? -0.147 -12.891 11 1 98.12 253 GLU B N 1
ATOM 4028 C CA . GLU B 1 253 ? -0.793 -13.164 12.281 1 98.12 253 GLU B CA 1
ATOM 4029 C C . GLU B 1 253 ? -2.242 -12.68 12.281 1 98.12 253 GLU B C 1
ATOM 4031 O O . GLU B 1 253 ? -3.111 -13.312 12.883 1 98.12 253 GLU B O 1
ATOM 4036 N N . LEU B 1 254 ? -2.506 -11.586 11.672 1 98.06 254 LEU B N 1
ATOM 4037 C CA . LEU B 1 254 ? -3.873 -11.094 11.539 1 98.06 254 LEU B CA 1
ATOM 4038 C C . LEU B 1 254 ? -4.711 -12.039 10.688 1 98.06 254 LEU B C 1
ATOM 4040 O O . LEU B 1 254 ? -5.879 -12.297 11 1 98.06 254 LEU B O 1
ATOM 4044 N N . TYR B 1 255 ? -4.109 -12.539 9.617 1 98.69 255 TYR B N 1
ATOM 4045 C CA . TYR B 1 255 ? -4.809 -13.492 8.766 1 98.69 255 TYR B CA 1
ATOM 4046 C C . TYR B 1 255 ? -5.16 -14.758 9.539 1 98.69 255 TYR B C 1
ATOM 4048 O O . TYR B 1 255 ? -6.262 -15.289 9.391 1 98.69 255 TYR B O 1
ATOM 4056 N N . LEU B 1 256 ? -4.211 -15.188 10.375 1 98.75 256 LEU B N 1
ATOM 4057 C CA . LEU B 1 256 ? -4.469 -16.375 11.188 1 98.75 256 LEU B CA 1
ATOM 4058 C C . LEU B 1 256 ? -5.621 -16.125 12.156 1 98.75 256 LEU B C 1
ATOM 4060 O O . LEU B 1 256 ? -6.43 -17.016 12.406 1 98.75 256 LEU B O 1
ATOM 4064 N N . GLN B 1 257 ? -5.742 -14.953 12.672 1 98.19 257 GLN B N 1
ATOM 4065 C CA . GLN B 1 257 ? -6.871 -14.602 13.531 1 98.19 257 GLN B CA 1
ATOM 4066 C C . GLN B 1 257 ? -8.188 -14.656 12.758 1 98.19 257 GLN B C 1
ATOM 4068 O O . GLN B 1 257 ? -9.188 -15.164 13.266 1 98.19 257 GLN B O 1
ATOM 4073 N N . GLY B 1 258 ? -8.18 -14.102 11.539 1 98.25 258 GLY B N 1
ATOM 4074 C CA . GLY B 1 258 ? -9.359 -14.18 10.695 1 98.25 258 GLY B CA 1
ATOM 4075 C C . GLY B 1 258 ? -9.789 -15.602 10.391 1 98.25 258 GLY B C 1
ATOM 4076 O O . GLY B 1 258 ? -10.977 -15.914 10.398 1 98.25 258 GLY B O 1
ATOM 4077 N N . LEU B 1 259 ? -8.773 -16.469 10.133 1 98.56 259 LEU B N 1
ATOM 4078 C CA . LEU B 1 259 ? -9.07 -17.875 9.891 1 98.56 259 LEU B CA 1
ATOM 4079 C C . LEU B 1 259 ? -9.711 -18.516 11.117 1 98.56 259 LEU B C 1
ATOM 4081 O O . LEU B 1 259 ? -10.664 -19.297 10.984 1 98.56 259 LEU B O 1
ATOM 4085 N N . LYS B 1 260 ? -9.211 -18.188 12.273 1 98.38 260 LYS B N 1
ATOM 4086 C CA . LYS B 1 260 ? -9.758 -18.719 13.523 1 98.38 260 LYS B CA 1
ATOM 4087 C C . LYS B 1 260 ? -11.195 -18.266 13.727 1 98.38 260 LYS B C 1
ATOM 4089 O O . LYS B 1 260 ? -12 -18.984 14.32 1 98.38 260 LYS B O 1
ATOM 4094 N N . LYS B 1 261 ? -11.602 -17.172 13.188 1 98 261 LYS B N 1
ATOM 4095 C CA . LYS B 1 261 ? -12.953 -16.625 13.32 1 98 261 LYS B CA 1
ATOM 4096 C C . LYS B 1 261 ? -13.883 -17.188 12.25 1 98 261 LYS B C 1
ATOM 4098 O O . LYS B 1 261 ? -15.07 -16.844 12.211 1 98 261 LYS B O 1
ATOM 4103 N N . GLY B 1 262 ? -13.344 -17.953 11.352 1 98.25 262 GLY B N 1
ATOM 4104 C CA . GLY B 1 262 ? -14.156 -18.609 10.336 1 98.25 262 GLY B CA 1
ATOM 4105 C C . GLY B 1 262 ? -14.336 -17.766 9.086 1 98.25 262 GLY B C 1
ATOM 4106 O O . GLY B 1 262 ? -15.266 -17.984 8.312 1 98.25 262 GLY B O 1
ATOM 4107 N N . TRP B 1 263 ? -13.43 -16.75 8.844 1 98.38 263 TRP B N 1
ATOM 4108 C CA . TRP B 1 263 ? -13.594 -15.82 7.723 1 98.38 263 TRP B CA 1
ATOM 4109 C C . TRP B 1 263 ? -12.781 -16.281 6.516 1 98.38 263 TRP B C 1
ATOM 4111 O O . TRP B 1 263 ? -12.57 -15.516 5.57 1 98.38 263 TRP B O 1
ATOM 4121 N N . GLY B 1 264 ? -12.305 -17.516 6.504 1 98.31 264 GLY B N 1
ATOM 4122 C CA . GLY B 1 264 ? -11.359 -18.031 5.523 1 98.31 264 GLY B CA 1
ATOM 4123 C C . GLY B 1 264 ? -11.867 -17.922 4.098 1 98.31 264 GLY B C 1
ATOM 4124 O O . GLY B 1 264 ? -11.086 -17.703 3.17 1 98.31 264 GLY B O 1
ATOM 4125 N N . ASP B 1 265 ? -13.156 -18.062 3.879 1 97.19 265 ASP B N 1
ATOM 4126 C CA . ASP B 1 265 ? -13.727 -18.094 2.535 1 97.19 265 ASP B CA 1
ATOM 4127 C C . ASP B 1 265 ? -14.203 -16.703 2.111 1 97.19 265 ASP B C 1
ATOM 4129 O O . ASP B 1 265 ? -14.609 -16.5 0.966 1 97.19 265 ASP B O 1
ATOM 4133 N N . GLU B 1 266 ? -14.109 -15.734 2.994 1 97.88 266 GLU B N 1
ATOM 4134 C CA . GLU B 1 266 ? -14.477 -14.352 2.688 1 97.88 266 GLU B CA 1
ATOM 4135 C C . GLU B 1 266 ? -13.32 -13.609 2.016 1 97.88 266 GLU B C 1
ATOM 4137 O O . GLU B 1 266 ? -12.195 -14.109 1.982 1 97.88 266 GLU B O 1
ATOM 4142 N N . ASP B 1 267 ? -13.688 -12.5 1.436 1 97.19 267 ASP B N 1
ATOM 4143 C CA . ASP B 1 267 ? -12.633 -11.641 0.915 1 97.19 267 ASP B CA 1
ATOM 4144 C C . ASP B 1 267 ? -11.672 -11.219 2.02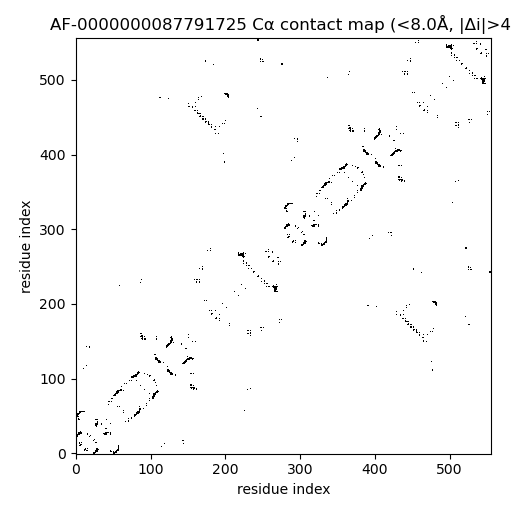3 1 97.19 267 ASP B C 1
ATOM 4146 O O . ASP B 1 267 ? -12.094 -10.969 3.154 1 97.19 267 ASP B O 1
ATOM 4150 N N . PHE B 1 268 ? -10.422 -11.109 1.67 1 97.75 268 PHE B N 1
ATOM 4151 C CA . PHE B 1 268 ? -9.398 -10.82 2.672 1 97.75 268 PHE B CA 1
ATOM 4152 C C . PHE B 1 268 ? -9.656 -9.477 3.33 1 97.75 268 PHE B C 1
ATOM 4154 O O . PHE B 1 268 ? -9.195 -9.227 4.445 1 97.75 268 PHE B O 1
ATOM 4161 N N . ILE B 1 269 ? -10.398 -8.539 2.76 1 97.69 269 ILE B N 1
ATOM 4162 C CA . ILE B 1 269 ? -10.664 -7.234 3.361 1 97.69 269 ILE B CA 1
ATOM 4163 C C . ILE B 1 269 ? -11.602 -7.398 4.559 1 97.69 269 ILE B C 1
ATOM 4165 O O . ILE B 1 269 ? -11.766 -6.473 5.355 1 97.69 269 ILE B O 1
ATOM 4169 N N . GLY B 1 270 ? -12.211 -8.586 4.691 1 97.31 270 GLY B N 1
ATOM 4170 C CA . GLY B 1 270 ? -13.023 -8.859 5.867 1 97.31 270 GLY B CA 1
ATOM 4171 C C . GLY B 1 270 ? -12.242 -8.75 7.164 1 97.31 270 GLY B C 1
ATOM 4172 O O . GLY B 1 270 ? -12.836 -8.594 8.234 1 97.31 270 GLY B O 1
ATOM 4173 N N . LEU B 1 271 ? -10.938 -8.805 7.074 1 96.88 271 LEU B N 1
ATOM 4174 C CA . LEU B 1 271 ? -10.055 -8.688 8.227 1 96.88 271 LEU B CA 1
ATOM 4175 C C . LEU B 1 271 ? -10.266 -7.359 8.945 1 96.88 271 LEU B C 1
ATOM 4177 O O . LEU B 1 271 ? -9.891 -7.211 10.109 1 96.88 271 LEU B O 1
ATOM 4181 N N . GLU B 1 272 ? -10.836 -6.379 8.242 1 96.44 272 GLU B N 1
ATOM 4182 C CA . GLU B 1 272 ? -11.047 -5.066 8.844 1 96.44 272 GLU B CA 1
ATOM 4183 C C . GLU B 1 272 ? -11.922 -5.164 10.086 1 96.44 272 GLU B C 1
ATOM 4185 O O . GLU B 1 272 ? -11.883 -4.293 10.953 1 96.44 272 GLU B O 1
ATOM 4190 N N . ARG B 1 273 ? -12.68 -6.223 10.203 1 95.75 273 ARG B N 1
ATOM 4191 C CA . ARG B 1 273 ? -13.586 -6.422 11.336 1 95.75 273 ARG B CA 1
ATOM 4192 C C . ARG B 1 273 ? -12.805 -6.641 12.625 1 95.75 273 ARG B C 1
ATOM 4194 O O . ARG B 1 273 ? -13.344 -6.473 13.727 1 95.75 273 ARG B O 1
ATOM 4201 N N . LEU B 1 274 ? -11.5 -7.035 12.484 1 94.88 274 LEU B N 1
ATOM 4202 C CA . LEU B 1 274 ? -10.648 -7.191 13.656 1 94.88 274 LEU B CA 1
ATOM 4203 C C . LEU B 1 274 ? -10.352 -5.84 14.297 1 94.88 274 LEU B C 1
ATOM 4205 O O . LEU B 1 274 ? -9.922 -5.777 15.445 1 94.88 274 LEU B O 1
ATOM 4209 N N . LEU B 1 275 ? -10.562 -4.73 13.578 1 91.62 275 LEU B N 1
ATOM 4210 C CA . LEU B 1 275 ? -10.141 -3.402 14.016 1 91.62 275 LEU B CA 1
ATOM 4211 C C . LEU B 1 275 ? -11.195 -2.773 14.922 1 91.62 275 LEU B C 1
ATOM 4213 O O . LEU B 1 275 ? -10.945 -1.748 15.555 1 91.62 275 LEU B O 1
ATOM 4217 N N . HIS B 1 276 ? -12.312 -3.279 14.922 1 82.5 276 HIS B N 1
ATOM 4218 C CA . HIS B 1 276 ? -13.414 -2.729 15.695 1 82.5 276 HIS B CA 1
ATOM 4219 C C . HIS B 1 276 ? -13.422 -3.281 17.109 1 82.5 276 HIS B C 1
ATOM 4221 O O . HIS B 1 276 ? -13.289 -4.488 17.312 1 82.5 276 HIS B O 1
ATOM 4227 N N . LYS B 1 277 ? -12.531 -2.652 17.984 1 62.16 277 LYS B N 1
ATOM 4228 C CA . LYS B 1 277 ? -12.578 -3.104 19.375 1 62.16 277 LYS B CA 1
ATOM 4229 C C . LYS B 1 277 ? -13.969 -3.637 19.719 1 62.16 277 LYS B C 1
ATOM 4231 O O . LYS B 1 277 ? -14.977 -3.143 19.219 1 62.16 277 LYS B O 1
ATOM 4236 N N . LYS B 1 278 ? -13.922 -4.672 20.578 1 46.25 278 LYS B N 1
ATOM 4237 C CA . LYS B 1 278 ? -15.055 -5.203 21.328 1 46.25 278 LYS B CA 1
ATOM 4238 C C . LYS B 1 278 ? -15.609 -4.172 22.297 1 46.25 278 LYS B C 1
ATOM 4240 O O . LYS B 1 278 ? -14.852 -3.371 22.859 1 46.25 278 LYS B O 1
#

Sequence (556 aa):
MKIAVLGLGIIGSVWAQNLAADDHEMRAWNRTPQADFPGFVPDIPAAVEDADFVFIVVADPAAVEAVLEVALPLLKSGQTVVQSSTISPHWTLEFARKVEETGAAFLEAPFTGSKPAAIARETVFYLGGDAELIEKARPILDSLSKKILHIGPLGSASALKLAMNLNIAGVAQTLTESLNFARKCGLSDDMFFEALSANVSKSGIVDLKEPKLRAADYAPQFSLKHLEKDLRLALETAQENGIELPQTASLRELYLQGLKKGWGDEDFIGLERLLHKKMKIAVLGLGIIGSVWAQNLAADDHEMRAWNRTPQADFPGFVPDIPAAVEDADFVFIVVADPAAVEAVLEVALPLLKSGQTVVQSSTISPHWTLEFARKVEETGAAFLEAPFTGSKPAAIARETVFYLGGDAELIEKARPILDSLSKKILHIGPLGSASALKLAMNLNIAGVAQTLTESLNFARKCGLSDDMFFEALSANVSKSGIVDLKEPKLRAADYAPQFSLKHLEKDLRLALETAQENGIELPQTASLRELYLQGLKKGWGDEDFIGLERLLHKK

pLDDT: mean 96.87, std 4.22, range [46.25, 98.88]

Radius of gyration: 27.39 Å; Cα contacts (8 Å, |Δi|>4): 1113; chains: 2; bounding box: 46×85×54 Å

Nearest PDB structures (foldseek):
  3pef-assembly2_G  TM=9.600E-01  e=3.467E-26  Geobacter metallireducens
  3w6z-assembly1_A  TM=9.488E-01  e=8.615E-26  Pyrobaculum calidifontis JCM 11548
  3doj-assembly1_A  TM=9.473E-01  e=3.011E-25  Arabidopsis thaliana
  2uyy-assembly1_D  TM=9.490E-01  e=3.011E-25  Homo sapiens
  1vpd-assembly1_A  TM=9.409E-01  e=2.334E-24  Salmonella enterica subsp. enterica serovar Typhimurium

Organism: NCBI:txid1960156

Foldseek 3Di:
DQEEQEACPLQSVLLQVLCVVVVYQYAYEYPPDDPVRPNYDDDLLVRQAPGQEYEYADQELVVVVVSCVVCLVRDAANHEYEYAYQYALVSQVVSQVSNVVRNYHYKDWHWDDFNVCQNVLAIEIEIAADPVVCVVCCVSNSSRHPYYDDQYHRRRSSLVVLVVLLVLLLLLVVVLVVQVVCVVVPHDLVVVLVVLVVDPSDDVSCVVCSVCVNVVNFQARPFLQSSLNSLVNNCVNCVVVVHDDVVSVVSSVLSVVCVVVVRRNTYNSNSSVVVPDD/DQEEQEACPLQSVLLQVLCVVVVYQYAYEYPPDDPVRPNYDDDLLVRQAPGQEYEYADQELVSVVVSCVVCLVRDAARHEYEYAYQYALVSQVVSQVSNVVRNYHYKDWHWDDFNVCQNVLAIEIEIAADPVVCVVCCVSNSSRHPYYDDQYHRRRSSLVVLVVLLVLLLLLVVVLVVQVVCVVVPHDLVVVLVVLVVDPSDDVSCVVCSVCVNVVNFQARPFLQSSLNSLVNNCVVCVVVVHDDVSSVVSSVLSVVCVVVVRRNTYNSNSSVVVPDD

InterPro domains:
  IPR006115 6-phosphogluconate dehydrogenase, NADP-binding [PF03446] (2-152)
  IPR008927 6-phosphogluconate dehydrogenase-like, C-terminal domain superfamily [SSF48179] (153-276)
  IPR013328 6-phosphogluconate dehydrogenase, domain 2 [G3DSA:1.10.1040.10] (155-278)
  IPR015815 3-hydroxyisobutyrate dehydrogenase-related [PIRSF000103] (1-277)
  IPR029154 3-hydroxyisobutyrate dehydrogenase-like, NAD-binding domain [PF14833] (155-271)
  IPR036291 NAD(P)-binding domain superfamily [SSF51735] (1-153)
  IPR051265 HIBADH-related NP60 subfamily [PTHR43580] (2-273)

Secondary structure (DSSP, 8-state):
-EEEEE--SHHHHHHHHHHHHTT-EEEEE-SS--TTSTTB-SSHHHHHTT-SEEEE--SSHHHHHHHHHHHGGG--TT-EEEE-S---HHHHHHHHHHHHTTT-EEEE--EE--HHHHHTT-EEEEEES-HHHHHHHHHHHHTTEEEEEEEESTTHHHHHHHHHHHHHHHHHHHHHHHHHHHHHTT--HHHHHHHHHTSTT-BHHHHHHHHHHHHT----SSBHHHHHHHHHHHHHHHHHTTB--HHHHHHHHHHHHHHHTT-TTSBGGGGGGGGB--/-EEEEE--SHHHHHHHHHHHHTT-EEEEE-SS--TTSTTB-SSHHHHHTT-SEEEE--SSHHHHHHHHHHHGGG--TT-EEEE-S---HHHHHHHHHHHHTTT-EEEE--EE--HHHHHTT-EEEEEES-HHHHHHHHHHHHTTEEEEEEEESTTHHHHHHHHHHHHHHHHHHHHHHHHHHHHHTT--HHHHHHHHHTSTT-BHHHHHHHHHHHHT----SSBHHHHHHHHHHHHHHHHHTTB--HHHHHHHHHHHHHHHTT-TTSBGGGGGGGGB--

Solvent-accessible surface area (backbone atoms only — not comparable to full-atom values): 28072 Å² total; per-residue (Å²): 96,35,37,15,36,41,22,61,50,76,58,31,43,41,52,48,50,54,43,38,72,69,69,31,51,46,25,27,29,39,93,70,79,50,81,85,42,86,46,47,42,96,41,64,62,72,25,52,59,87,22,44,33,38,35,35,34,44,82,35,59,68,52,48,50,57,53,43,68,66,39,49,84,67,48,36,66,79,23,32,38,36,40,35,37,69,45,38,32,69,55,46,49,53,51,37,51,60,39,40,72,45,49,18,43,57,37,43,40,24,66,49,63,49,59,71,30,42,71,68,24,47,14,35,37,27,29,11,41,58,68,67,58,50,61,70,46,37,74,64,49,54,68,47,20,69,44,79,41,81,64,35,53,69,31,36,15,32,42,46,50,33,25,52,49,47,26,39,52,34,41,51,50,24,50,43,45,24,48,51,51,28,43,65,68,70,44,51,68,66,59,52,52,56,53,38,72,76,35,51,62,39,29,44,49,51,70,71,41,46,68,31,65,77,65,72,52,40,74,55,77,52,30,27,46,58,52,41,49,42,41,51,42,40,52,54,52,29,55,76,58,58,38,58,49,68,67,60,57,56,48,44,53,54,43,52,52,34,45,73,71,67,42,32,74,24,13,48,73,52,54,52,65,73,34,54,59,131,95,36,35,16,34,41,22,60,48,76,57,31,42,42,52,48,50,54,43,39,73,69,69,31,50,45,25,27,30,38,93,70,80,50,82,84,42,84,45,46,41,97,42,64,61,72,28,51,59,88,23,44,34,37,36,36,35,44,81,36,59,68,51,46,48,58,54,43,67,66,40,48,86,67,49,36,67,80,22,31,39,35,40,35,36,67,45,37,33,68,54,46,48,53,51,36,51,61,39,40,73,45,49,16,42,58,38,41,38,24,65,48,64,48,58,70,29,42,69,69,24,48,14,35,37,28,28,10,40,58,68,67,59,50,61,69,44,36,75,63,51,53,68,47,20,69,44,78,42,82,63,35,53,71,31,37,15,33,41,47,49,34,26,51,49,47,26,38,52,34,40,50,52,25,49,42,44,24,50,52,51,28,45,63,65,71,44,52,70,66,59,53,51,56,53,38,73,76,36,52,59,40,28,44,49,52,70,71,40,46,68,32,64,75,65,72,51,40,74,54,77,52,31,27,46,58,53,40,50,44,42,51,42,39,52,52,50,29,54,77,58,59,38,58,48,70,68,59,56,56,49,44,54,53,43,53,52,35,45,74,72,67,43,30,75,24,14,46,73,52,52,51,64,72,35,56,59,133